Protein AF-A0A8T5QJB6-F1 (afdb_monomer)

Solvent-accessible surface area (backbone atoms only — not comparable to full-atom values): 21477 Å² total; per-residue (Å²): 130,83,80,64,52,28,39,31,37,40,33,48,32,60,50,79,95,38,83,90,30,42,60,89,54,31,62,79,73,68,23,51,27,57,56,64,69,49,72,54,31,29,52,57,48,71,48,65,88,68,46,45,78,45,68,40,46,39,51,74,45,80,87,51,72,67,59,53,74,63,23,68,28,36,41,33,39,41,50,69,81,19,48,71,39,42,37,51,51,36,44,53,30,55,76,68,73,29,48,32,35,40,18,39,65,27,44,46,75,41,55,94,72,59,62,70,72,64,62,24,35,44,26,58,60,58,54,68,57,36,46,60,48,46,51,57,26,50,74,70,75,64,51,48,47,30,33,29,46,40,58,41,87,50,101,53,99,56,75,40,59,44,59,69,61,48,50,48,49,48,65,74,72,50,90,54,71,84,40,52,45,76,31,71,65,83,60,60,47,68,69,56,56,67,54,43,63,87,66,52,68,69,72,39,33,65,22,48,59,48,75,55,48,46,25,28,68,61,71,34,58,66,48,35,54,28,67,71,49,24,55,62,50,39,55,40,52,46,67,59,55,48,51,46,54,48,52,44,46,75,73,70,55,69,44,43,34,34,37,71,17,89,29,60,56,57,42,53,81,62,43,49,62,32,29,55,49,40,21,53,51,29,61,76,64,67,58,55,49,40,28,32,34,27,32,58,74,69,53,53,80,35,68,67,56,44,51,36,38,35,60,36,34,32,46,37,35,39,26,78,62,37,52,86,46,58,66,44,25,53,78,37,46,37,54,76,59,58,75,51,60,63,58,60,33,50,45,50,42,41,74,53,61,25,45,53,31,35,34,33,53,43,80,54,96,66,58,55,98,57,48,69,58,48,45,50,53,47,33,64,75,45,67,40,87,45,74,48,78,41,72,66,58,92,45,90,72,60

Secondary structure (DSSP, 8-state):
-PPPPEEEEEEPPPPTTSGGG-HHHHGGGT-SBSS--HHHHHHHHTS-TTSEEEEEETTTS---HHHHHH-SEEEEE--GGGHHHHHHHHHHHHHTT--EEEESHHHHHHGGG--S--SEEEES-STTTHHHHHHHHHHHT---SEEEE--B--SSS--B--HHHHHHHHHHH-S-GGGEEEE-SPPPGGGSPPP-GGGS-GGGBSEEEE--EE--S---TT--HHHHH-SS-EE--HHHHHHHHHHHHHTT--EEEEE--TTGGGGHHHHHHHHHHHHHHHHHHTS-EEEEEE--GGGGG-HHHHHHHHHTTEEEEEEEEE-S-HHHHHHTT-HHHHTS-HHHHHHHHHHTT-EEEEEEEE--TT--TTHHHHHHHHHHHHT-S-EEEEE----TT-

Mean predicted aligned error: 5.06 Å

Foldseek 3Di:
DPQAAEEEEEEFAQDPPDPQQCCVPQVVVVAQGAEDPQLSLLVVVVDDPSHHYAYDYVSQDDDDLVSLLRHLAYEYEYDPSRQVRVLVVLVSNVVNVRAYEYEYDCCQQVVVPRDHDHQAYQHADCFPCQVVVQVVCVVVVNHARYRYEFFADDPDPDGDGPVVSVVVCCVRVHDPPVRYHYDSDQDQPQRRAQGPCVNDPQSNHQAYEDEFWAAALFDFQLDQRCVRGNNDIHGDDLVRVLVSVVVCVVVVDFEEYEHEYQACCRPVVRVLNSLVSLLVSCVVVVNRYAYEYEHELCCLVDPSSLLSCVSSRHQEYEYALAFQDLVLCVVRRVVSNNPDNSLVSLLSSVVSNYAYEYEYEPDGPPQDPCRVVRVVVSCVSSVRPHYHYYYRDRGRND

Structure (mmCIF, N/CA/C/O backbone):
data_AF-A0A8T5QJB6-F1
#
_entry.id   AF-A0A8T5QJB6-F1
#
loop_
_atom_site.group_PDB
_atom_site.id
_atom_site.type_symbol
_atom_site.label_atom_id
_atom_site.label_alt_id
_atom_site.label_comp_id
_atom_site.label_asym_id
_atom_site.label_entity_id
_atom_site.label_seq_id
_atom_site.pdbx_PDB_ins_code
_atom_site.Cartn_x
_atom_site.Cartn_y
_atom_site.Cartn_z
_atom_site.occupancy
_atom_site.B_iso_or_equiv
_atom_site.auth_seq_id
_atom_site.auth_comp_id
_atom_site.auth_asym_id
_atom_site.auth_atom_id
_atom_site.pdbx_PDB_model_num
ATOM 1 N N . MET A 1 1 ? -14.566 -6.187 36.413 1.00 54.50 1 MET A N 1
ATOM 2 C CA . MET A 1 1 ? -13.804 -6.116 35.152 1.00 54.50 1 MET A CA 1
ATOM 3 C C . MET A 1 1 ? -14.680 -5.387 34.166 1.00 54.50 1 MET A C 1
ATOM 5 O O . MET A 1 1 ? -15.819 -5.808 33.993 1.00 54.50 1 MET A O 1
ATOM 9 N N . GLU A 1 2 ? -14.201 -4.275 33.617 1.00 70.81 2 GLU A N 1
ATOM 10 C CA . GLU A 1 2 ? -14.872 -3.634 32.485 1.00 70.81 2 GLU A CA 1
ATOM 11 C C . GLU A 1 2 ? -14.939 -4.623 31.316 1.00 70.81 2 GLU A C 1
ATOM 13 O O . GLU A 1 2 ? -14.059 -5.471 31.142 1.00 70.81 2 GLU A O 1
ATOM 18 N N . ARG A 1 3 ? -16.051 -4.589 30.579 1.00 83.94 3 ARG A N 1
ATOM 19 C CA . ARG A 1 3 ? -16.248 -5.431 29.400 1.00 83.94 3 ARG A CA 1
ATOM 20 C C . ARG A 1 3 ? -15.234 -4.994 28.338 1.00 83.94 3 ARG A C 1
ATOM 22 O O . ARG A 1 3 ? -15.197 -3.820 27.993 1.00 83.94 3 ARG A O 1
ATOM 29 N N . LYS A 1 4 ? -14.470 -5.948 27.800 1.00 89.81 4 LYS A N 1
ATOM 30 C CA . LYS A 1 4 ? -13.595 -5.736 26.638 1.00 89.81 4 LYS A CA 1
ATOM 31 C C . LYS A 1 4 ? -14.387 -5.154 25.463 1.00 89.81 4 LYS A C 1
ATOM 33 O O . LYS A 1 4 ? -15.468 -5.671 25.165 1.00 89.81 4 LYS A O 1
ATOM 38 N N . LYS A 1 5 ? -13.845 -4.139 24.785 1.00 94.56 5 LYS A N 1
ATOM 39 C CA . LYS A 1 5 ? -14.459 -3.593 23.567 1.00 94.56 5 LYS A CA 1
ATOM 40 C C . LYS A 1 5 ? -14.302 -4.553 22.398 1.00 94.56 5 LYS A C 1
ATOM 42 O O . LYS A 1 5 ? -13.238 -5.134 22.198 1.00 94.56 5 LYS A O 1
ATOM 47 N N . ASN A 1 6 ? -15.365 -4.702 21.626 1.00 97.88 6 ASN A N 1
ATOM 48 C CA . ASN A 1 6 ? -15.403 -5.480 20.401 1.00 97.88 6 ASN A CA 1
ATOM 49 C C . ASN A 1 6 ? -15.178 -4.543 19.211 1.00 97.88 6 ASN A C 1
ATOM 51 O O . ASN A 1 6 ? -16.031 -3.706 18.920 1.00 97.88 6 ASN A O 1
ATOM 55 N N . ILE A 1 7 ? -14.055 -4.683 18.511 1.00 98.38 7 ILE A N 1
ATOM 56 C CA . ILE A 1 7 ? -13.763 -3.903 17.305 1.00 98.38 7 ILE A CA 1
ATOM 57 C C . ILE A 1 7 ? -13.871 -4.809 16.085 1.00 98.38 7 ILE A C 1
ATOM 59 O O . ILE A 1 7 ? -13.159 -5.811 15.962 1.00 98.38 7 ILE A O 1
ATOM 63 N N . LEU A 1 8 ? -14.760 -4.433 15.168 1.00 98.81 8 LEU A N 1
ATOM 64 C CA . LEU A 1 8 ? -14.893 -5.087 13.875 1.00 98.81 8 LEU A CA 1
ATOM 65 C C . LEU A 1 8 ? -14.078 -4.324 12.831 1.00 98.81 8 LEU A C 1
ATOM 67 O O . LEU A 1 8 ? -14.398 -3.195 12.474 1.00 98.81 8 LEU A O 1
ATOM 71 N N . LEU A 1 9 ? -13.033 -4.958 12.322 1.00 98.81 9 LEU A N 1
ATOM 72 C CA . LEU A 1 9 ? -12.215 -4.464 11.224 1.00 98.81 9 LEU A CA 1
ATOM 73 C C . LEU A 1 9 ? -12.872 -4.903 9.915 1.00 98.81 9 LEU A C 1
ATOM 75 O O . LEU A 1 9 ? -12.976 -6.100 9.658 1.00 98.81 9 LEU A O 1
ATOM 79 N N . VAL A 1 10 ? -13.317 -3.965 9.084 1.00 98.81 10 VAL A N 1
ATOM 80 C CA . VAL A 1 10 ? -13.943 -4.270 7.790 1.00 98.81 10 VAL A CA 1
ATOM 81 C C . VAL A 1 10 ? -13.075 -3.728 6.667 1.00 98.81 10 VAL A C 1
ATOM 83 O O . VAL A 1 10 ? -12.792 -2.534 6.614 1.00 98.81 10 VAL A O 1
ATOM 86 N N . TYR A 1 11 ? -12.672 -4.595 5.743 1.00 98.56 11 TYR A N 1
ATOM 87 C CA . TYR A 1 11 ? -12.057 -4.175 4.489 1.00 98.56 11 TYR A CA 1
ATOM 88 C C . TYR A 1 11 ? -13.086 -4.328 3.363 1.00 98.56 11 TYR A C 1
ATOM 90 O O . TYR A 1 11 ? -13.501 -5.457 3.091 1.00 98.56 11 TYR A O 1
ATOM 98 N N . PRO A 1 12 ? -13.561 -3.231 2.741 1.00 98.12 12 PRO A N 1
ATOM 99 C CA . PRO A 1 12 ? -14.607 -3.290 1.725 1.00 98.12 12 PRO A CA 1
ATOM 100 C C . PRO A 1 12 ? -14.217 -4.132 0.504 1.00 98.12 12 PRO A C 1
ATOM 102 O O . PRO A 1 12 ? -13.047 -4.396 0.237 1.00 98.12 12 PRO A O 1
ATOM 105 N N . LYS A 1 13 ? -15.205 -4.564 -0.276 1.00 96.25 13 LYS A N 1
ATOM 106 C CA . LYS A 1 13 ? -14.966 -5.413 -1.443 1.00 96.25 13 LYS A CA 1
ATOM 107 C C . LYS A 1 13 ? -14.400 -4.580 -2.594 1.00 96.25 13 LYS A C 1
ATOM 109 O O . LYS A 1 13 ? -14.924 -3.508 -2.902 1.00 96.25 13 LYS A O 1
ATOM 114 N N . ILE A 1 14 ? -13.359 -5.082 -3.249 1.00 94.06 14 ILE A N 1
ATOM 115 C CA . ILE A 1 14 ? -12.900 -4.576 -4.542 1.00 94.06 14 ILE A CA 1
ATOM 116 C C . ILE A 1 14 ? -13.949 -4.987 -5.590 1.00 94.06 14 ILE A C 1
ATOM 118 O O . ILE A 1 14 ? -14.308 -6.167 -5.652 1.00 94.06 14 ILE A O 1
ATOM 122 N N . PRO A 1 15 ? -14.493 -4.051 -6.390 1.00 88.81 15 PRO A N 1
ATOM 123 C CA . PRO A 1 15 ? -15.489 -4.381 -7.402 1.00 88.81 15 PRO A CA 1
ATOM 124 C C . PRO A 1 15 ? -15.002 -5.483 -8.348 1.00 88.81 15 PRO A C 1
ATOM 126 O O . PRO A 1 15 ? -13.844 -5.484 -8.774 1.00 88.81 15 PRO A O 1
ATOM 129 N N . GLN A 1 16 ? -15.914 -6.402 -8.670 1.00 80.12 16 GLN A N 1
ATOM 130 C CA . GLN A 1 16 ? -15.683 -7.467 -9.647 1.00 80.12 16 GLN A CA 1
ATOM 131 C C . GLN A 1 16 ? -15.401 -6.883 -11.030 1.00 80.12 16 GLN A C 1
ATOM 133 O O . GLN A 1 16 ? -15.768 -5.740 -11.309 1.00 80.12 16 GLN A O 1
ATOM 138 N N . ASP A 1 17 ? -14.730 -7.663 -11.875 1.00 75.56 17 ASP A N 1
ATOM 139 C CA . ASP A 1 17 ? -14.320 -7.267 -13.228 1.00 75.56 17 ASP A CA 1
ATOM 140 C C . ASP A 1 17 ? -13.373 -6.054 -13.293 1.00 75.56 17 ASP A C 1
ATOM 142 O O . ASP A 1 17 ? -13.114 -5.505 -14.367 1.00 75.56 17 ASP A O 1
ATOM 146 N N . THR A 1 18 ? -12.810 -5.637 -12.158 1.00 77.25 18 THR A N 1
ATOM 147 C CA . THR A 1 18 ? -11.696 -4.689 -12.147 1.00 77.25 18 THR A CA 1
ATOM 148 C C . THR A 1 18 ? -10.382 -5.449 -12.188 1.00 77.25 18 THR A C 1
ATOM 150 O O . THR A 1 18 ? -10.253 -6.513 -11.579 1.00 77.25 18 THR A O 1
ATOM 153 N N . TYR A 1 19 ? -9.378 -4.863 -12.844 1.00 72.00 19 TYR A N 1
ATOM 154 C CA . TYR A 1 19 ? -8.004 -5.375 -12.835 1.00 72.00 19 TYR A CA 1
ATOM 155 C C . TYR A 1 19 ? -7.527 -5.712 -11.412 1.00 72.00 19 TYR A C 1
ATOM 157 O O . TYR A 1 19 ? -6.970 -6.776 -11.173 1.00 72.00 19 TYR A O 1
ATOM 165 N N . TRP A 1 20 ? -7.842 -4.840 -10.451 1.00 73.19 20 TRP A N 1
ATOM 166 C CA . TRP A 1 20 ? -7.435 -4.958 -9.051 1.00 73.19 20 TRP A CA 1
ATOM 167 C C . TRP A 1 20 ? -8.045 -6.146 -8.310 1.00 73.19 20 TRP A C 1
ATOM 169 O O . TRP A 1 20 ? -7.470 -6.604 -7.327 1.00 73.19 20 TRP A O 1
ATOM 179 N N . SER A 1 21 ? -9.207 -6.633 -8.749 1.00 77.88 21 SER A N 1
ATOM 180 C CA . SER A 1 21 ? -9.866 -7.757 -8.083 1.00 77.88 21 SER A CA 1
ATOM 181 C C . SER A 1 21 ? -9.210 -9.097 -8.405 1.00 77.88 21 SER A C 1
ATOM 183 O O . SER A 1 21 ? -9.292 -10.009 -7.589 1.00 77.88 21 SER A O 1
ATOM 185 N N . PHE A 1 22 ? -8.583 -9.227 -9.585 1.00 80.81 22 PHE A N 1
ATOM 186 C CA . PHE A 1 22 ? -8.096 -10.498 -10.142 1.00 80.81 22 PHE A CA 1
ATOM 187 C C . PHE A 1 22 ? -9.124 -11.648 -10.074 1.00 80.81 22 PHE A C 1
ATOM 189 O O . PHE A 1 22 ? -8.762 -12.817 -10.202 1.00 80.81 22 PHE A O 1
ATOM 196 N N . ASP A 1 23 ? -10.412 -11.343 -9.907 1.00 76.06 23 ASP A N 1
ATOM 197 C CA . ASP A 1 23 ? -11.464 -12.298 -9.550 1.00 76.06 23 ASP A CA 1
ATOM 198 C C . ASP A 1 23 ? -11.593 -13.447 -10.559 1.00 76.06 23 ASP A C 1
ATOM 200 O O . ASP A 1 23 ? -11.745 -14.609 -10.185 1.00 76.06 23 ASP A O 1
ATOM 204 N N . ARG A 1 24 ? -11.427 -13.145 -11.849 1.00 81.50 24 ARG A N 1
ATOM 205 C CA . ARG A 1 24 ? -11.446 -14.140 -12.930 1.00 81.50 24 ARG A CA 1
ATOM 206 C C . ARG A 1 24 ? -10.258 -15.102 -12.917 1.00 81.50 24 ARG A C 1
ATOM 208 O O . ARG A 1 24 ? -10.371 -16.176 -13.498 1.00 81.50 24 ARG A O 1
ATOM 215 N N . ILE A 1 25 ? -9.133 -14.721 -12.311 1.00 84.31 25 ILE A N 1
ATOM 216 C CA . ILE A 1 25 ? -7.884 -15.500 -12.319 1.00 84.31 25 ILE A CA 1
ATOM 217 C C . ILE A 1 25 ? -7.679 -16.224 -10.989 1.00 84.31 25 ILE A C 1
ATOM 219 O O . ILE A 1 25 ? -7.224 -17.365 -10.984 1.00 84.31 25 ILE A O 1
ATOM 223 N N . LEU A 1 26 ? -8.045 -15.603 -9.866 1.00 87.75 26 LEU A N 1
ATOM 224 C CA . LEU A 1 26 ? -7.806 -16.156 -8.531 1.00 87.75 26 LEU A CA 1
ATOM 225 C C . LEU A 1 26 ? -8.482 -17.520 -8.327 1.00 87.75 26 LEU A C 1
ATOM 227 O O . LEU A 1 26 ? -7.896 -18.405 -7.707 1.00 87.75 26 LEU A O 1
ATOM 231 N N . HIS A 1 27 ? -9.644 -17.749 -8.947 1.00 83.25 27 HIS A N 1
ATOM 232 C CA . HIS A 1 27 ? -10.303 -19.057 -8.936 1.00 83.25 27 HIS A CA 1
ATOM 233 C C . HIS A 1 27 ? -9.485 -20.177 -9.605 1.00 83.25 27 HIS A C 1
ATOM 235 O O . HIS A 1 27 ? -9.655 -21.337 -9.242 1.00 83.25 27 HIS A O 1
ATOM 241 N N . PHE A 1 28 ? -8.586 -19.868 -10.551 1.00 87.06 28 PHE A N 1
ATOM 242 C CA . PHE A 1 28 ? -7.710 -20.875 -11.169 1.00 87.06 28 PHE A CA 1
ATOM 243 C C . PHE A 1 28 ? -6.593 -21.349 -10.239 1.00 87.06 28 PHE A C 1
ATOM 245 O O . PHE A 1 28 ? -6.082 -22.451 -10.421 1.00 87.06 28 PHE A O 1
ATOM 252 N N . VAL A 1 29 ? -6.219 -20.524 -9.261 1.00 89.88 29 VAL A N 1
ATOM 253 C CA . VAL A 1 29 ? -5.163 -20.814 -8.279 1.00 89.88 29 VAL A CA 1
ATOM 254 C C . VAL A 1 29 ? -5.728 -21.092 -6.881 1.00 89.88 29 VAL A C 1
ATOM 256 O O . VAL A 1 29 ? -4.979 -21.095 -5.911 1.00 89.88 29 VAL A O 1
ATOM 259 N N . ASP A 1 30 ? -7.040 -21.336 -6.788 1.00 91.19 30 ASP A N 1
ATOM 260 C CA . ASP A 1 30 ? -7.778 -21.604 -5.545 1.00 91.19 30 ASP A CA 1
ATOM 261 C C . ASP A 1 30 ? -7.620 -20.505 -4.477 1.00 91.19 30 ASP A C 1
ATOM 263 O O . ASP A 1 30 ? -7.527 -20.762 -3.279 1.00 91.19 30 ASP A O 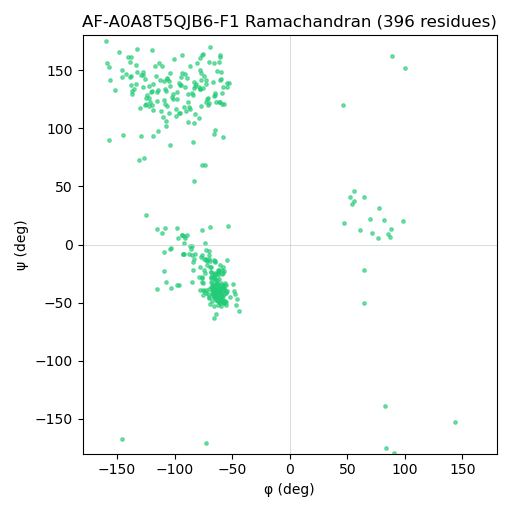1
ATOM 267 N N . LYS A 1 31 ? -7.570 -19.243 -4.922 1.00 94.62 31 LYS A N 1
ATOM 268 C CA . LYS A 1 31 ? -7.479 -18.059 -4.058 1.00 94.62 31 LYS A CA 1
ATOM 269 C C . LYS A 1 31 ? -8.744 -17.211 -4.154 1.00 94.62 31 LYS A C 1
ATOM 271 O O . LYS A 1 31 ? -9.484 -17.263 -5.136 1.00 94.62 31 LYS A O 1
ATOM 276 N N . ARG A 1 32 ? -8.999 -16.417 -3.111 1.00 94.12 32 ARG A N 1
ATOM 277 C CA . ARG A 1 32 ? -10.146 -15.495 -3.016 1.00 94.12 32 ARG A CA 1
ATOM 278 C C . ARG A 1 32 ? -9.739 -14.031 -3.149 1.00 94.12 32 ARG A C 1
ATOM 280 O O . ARG A 1 32 ? -10.499 -13.254 -3.713 1.00 94.12 32 ARG A O 1
ATOM 287 N N . SER A 1 33 ? -8.544 -13.670 -2.684 1.00 94.81 33 SER A N 1
ATOM 288 C CA . SER A 1 33 ? -7.976 -12.327 -2.845 1.00 94.81 33 SER A CA 1
ATOM 289 C C . SER A 1 33 ? -6.519 -12.399 -3.309 1.00 94.81 33 SER A C 1
ATOM 291 O O . SER A 1 33 ? -5.826 -13.385 -3.063 1.00 94.81 33 SER A O 1
ATOM 293 N N . SER A 1 34 ? -6.045 -11.351 -3.984 1.00 93.12 34 SER A N 1
ATOM 294 C CA . SER A 1 34 ? -4.639 -11.242 -4.391 1.00 93.12 34 SER A CA 1
ATOM 295 C C . SER A 1 34 ? -3.737 -11.037 -3.171 1.00 93.12 34 SER A C 1
ATOM 297 O O . SER A 1 34 ? -2.806 -11.807 -2.954 1.00 93.12 34 SER A O 1
ATOM 299 N N . THR A 1 35 ? -4.071 -10.061 -2.324 1.00 95.56 35 THR A N 1
ATOM 300 C CA . THR A 1 35 ? -3.308 -9.697 -1.122 1.00 95.56 35 THR A CA 1
ATOM 301 C C . THR A 1 35 ? -4.231 -9.401 0.066 1.00 95.56 35 THR A C 1
ATOM 303 O O . THR A 1 35 ? -5.417 -9.103 -0.133 1.00 95.56 35 THR A O 1
ATOM 306 N N . PRO A 1 36 ? -3.732 -9.512 1.314 1.00 97.25 36 PRO A N 1
ATOM 307 C CA . PRO A 1 36 ? -4.493 -9.156 2.509 1.00 97.25 36 PRO A CA 1
ATOM 308 C C . PRO A 1 36 ? -4.585 -7.636 2.711 1.00 97.25 36 PRO A C 1
ATOM 310 O O . PRO A 1 36 ? -3.769 -6.883 2.168 1.00 97.25 36 PRO A O 1
ATOM 313 N N . PRO A 1 37 ? -5.527 -7.152 3.545 1.00 97.56 37 PRO A N 1
ATOM 314 C CA . PRO A 1 37 ? -5.694 -5.731 3.838 1.00 97.56 37 PRO A CA 1
ATOM 315 C C . PRO A 1 37 ? -4.613 -5.220 4.801 1.00 97.56 37 PRO A C 1
ATOM 317 O O . PRO A 1 37 ? -4.907 -4.866 5.945 1.00 97.56 37 PRO A O 1
ATOM 320 N N . LEU A 1 38 ? -3.360 -5.174 4.333 1.00 97.94 38 LEU A N 1
ATOM 321 C CA . LEU A 1 38 ? -2.158 -4.923 5.137 1.00 97.94 38 LEU A CA 1
ATOM 322 C C . LEU A 1 38 ? -2.319 -3.739 6.096 1.00 97.94 38 LEU A C 1
ATOM 324 O O . LEU A 1 38 ? -2.130 -3.888 7.296 1.00 97.94 38 LEU A O 1
ATOM 328 N N . GLY A 1 39 ? -2.738 -2.573 5.597 1.00 96.88 39 GLY A N 1
ATOM 329 C CA . GLY A 1 39 ? -2.902 -1.390 6.447 1.00 96.88 39 GLY A CA 1
ATOM 330 C C . GLY A 1 39 ? -3.883 -1.602 7.609 1.00 96.88 39 GLY A C 1
ATOM 331 O O . GLY A 1 39 ? -3.649 -1.101 8.705 1.00 96.88 39 GLY A O 1
ATOM 332 N N . LEU A 1 40 ? -4.953 -2.375 7.401 1.00 97.75 40 LEU A N 1
ATOM 333 C CA . LEU A 1 40 ? -5.970 -2.628 8.422 1.00 97.75 40 LEU A CA 1
ATOM 334 C C . LEU A 1 40 ? -5.482 -3.625 9.485 1.00 97.75 40 LEU A C 1
ATOM 336 O O . LEU A 1 40 ? -5.722 -3.407 10.670 1.00 97.75 40 LEU A O 1
ATOM 340 N N . ILE A 1 41 ? -4.750 -4.672 9.090 1.00 98.38 41 ILE A N 1
ATOM 341 C CA . ILE A 1 41 ? -4.133 -5.618 10.039 1.00 98.38 41 ILE A CA 1
ATOM 342 C C . ILE A 1 41 ? -2.898 -5.038 10.748 1.00 98.38 41 ILE A C 1
ATOM 344 O O . ILE A 1 41 ? -2.572 -5.472 11.853 1.00 98.38 41 ILE A O 1
ATOM 348 N N . THR A 1 42 ? -2.249 -4.017 10.177 1.00 98.25 42 THR A N 1
ATOM 349 C CA . THR A 1 42 ? -1.252 -3.196 10.884 1.00 98.25 42 THR A CA 1
ATOM 350 C C . THR A 1 42 ? -1.923 -2.319 11.939 1.00 98.25 42 THR A C 1
ATOM 352 O O . THR A 1 42 ? -1.473 -2.297 13.079 1.00 98.25 42 THR A O 1
ATOM 355 N N . VAL A 1 43 ? -3.040 -1.656 11.608 1.00 98.00 43 VAL A N 1
ATOM 356 C CA . VAL A 1 43 ? -3.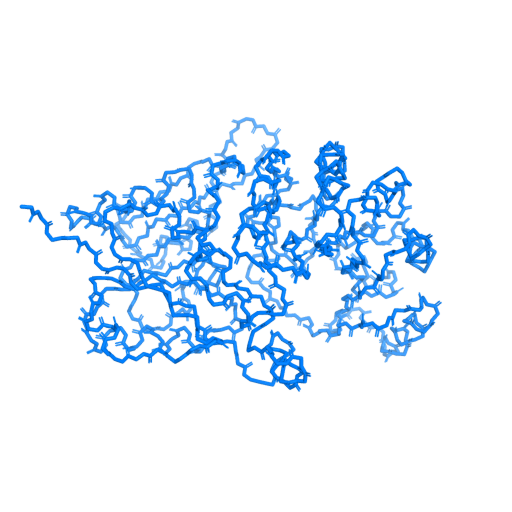843 -0.904 12.593 1.00 98.00 43 VAL A CA 1
ATOM 357 C C . VAL A 1 43 ? -4.340 -1.823 13.709 1.00 98.00 43 VAL A C 1
ATOM 359 O O . VAL A 1 43 ? -4.276 -1.443 14.873 1.00 98.00 43 VAL A O 1
ATOM 362 N N . ALA A 1 44 ? -4.764 -3.048 13.387 1.00 98.31 44 ALA A N 1
ATOM 363 C CA . ALA A 1 44 ? -5.178 -4.043 14.377 1.00 98.31 44 ALA A CA 1
ATOM 364 C C . ALA A 1 44 ? -4.083 -4.350 15.414 1.00 98.31 44 ALA A C 1
ATOM 366 O O . ALA A 1 44 ? -4.388 -4.523 16.590 1.00 98.31 44 ALA A O 1
ATOM 367 N N . ALA A 1 45 ? -2.814 -4.380 14.996 1.00 97.94 45 ALA A N 1
ATOM 368 C CA . ALA A 1 45 ? -1.669 -4.586 15.886 1.00 97.94 45 ALA A CA 1
ATOM 369 C C . ALA A 1 45 ? -1.369 -3.380 16.798 1.00 97.94 45 ALA A C 1
ATOM 371 O O . ALA A 1 45 ? -0.613 -3.510 17.755 1.00 97.94 45 ALA A O 1
ATOM 372 N N . MET A 1 46 ? -1.940 -2.210 16.504 1.00 97.31 46 MET A N 1
ATOM 373 C CA . MET A 1 46 ? -1.817 -0.999 17.322 1.00 97.31 46 MET A CA 1
ATOM 374 C C . MET A 1 46 ? -2.960 -0.849 18.337 1.00 97.31 46 MET A C 1
ATOM 376 O O . MET A 1 46 ? -2.929 0.072 19.154 1.00 97.31 46 MET A O 1
ATOM 380 N N . LEU A 1 47 ? -3.991 -1.699 18.262 1.00 97.25 47 LEU A N 1
ATOM 381 C CA . LEU A 1 47 ? -5.112 -1.675 19.199 1.00 97.25 47 LEU A CA 1
ATOM 382 C C . LEU A 1 47 ? -4.718 -2.338 20.533 1.00 97.25 47 LEU A C 1
ATOM 384 O O . LEU A 1 47 ? -3.890 -3.251 20.533 1.00 97.25 47 LEU A O 1
ATOM 388 N N . PRO A 1 48 ? -5.315 -1.919 21.666 1.00 95.50 48 PRO A N 1
ATOM 389 C CA . PRO A 1 48 ? -5.075 -2.533 22.966 1.00 95.50 48 PRO A CA 1
ATOM 390 C C . PRO A 1 48 ? -5.288 -4.052 22.955 1.00 95.50 48 PRO A C 1
ATOM 392 O O . PRO A 1 48 ? -6.254 -4.553 22.378 1.00 95.50 48 PRO A O 1
ATOM 395 N N . GLU A 1 49 ? -4.413 -4.797 23.638 1.00 92.56 49 GLU A N 1
ATOM 396 C CA . GLU A 1 49 ? -4.491 -6.267 23.725 1.00 92.56 49 GLU A CA 1
ATOM 397 C C . GLU A 1 49 ? -5.775 -6.770 24.406 1.00 92.56 49 GLU A C 1
ATOM 399 O O . GLU A 1 49 ? -6.189 -7.922 24.246 1.00 92.56 49 GLU A O 1
ATOM 404 N N . ASP A 1 50 ? -6.417 -5.919 25.204 1.00 92.00 50 ASP A N 1
ATOM 405 C CA . ASP A 1 50 ? -7.670 -6.229 25.870 1.00 92.00 50 ASP A CA 1
ATOM 406 C C . ASP A 1 50 ? -8.903 -5.983 24.991 1.00 92.00 50 ASP A C 1
ATOM 408 O O . ASP A 1 50 ? -10.001 -6.324 25.419 1.00 92.00 50 ASP A O 1
ATOM 412 N N . TYR A 1 51 ? -8.760 -5.512 23.753 1.00 96.25 51 TYR A N 1
ATOM 413 C CA . TYR A 1 51 ? -9.858 -5.500 22.789 1.00 96.25 51 TYR A CA 1
ATOM 414 C C . TYR A 1 51 ? -10.094 -6.892 22.189 1.00 96.25 51 TYR A C 1
ATOM 416 O O . TYR A 1 51 ? -9.172 -7.677 21.967 1.00 96.25 51 TYR A O 1
ATOM 424 N N . ASN A 1 52 ? -11.352 -7.198 21.875 1.00 97.75 52 ASN A N 1
ATOM 425 C CA . ASN A 1 52 ? -11.702 -8.341 21.040 1.00 97.75 52 ASN A CA 1
ATOM 426 C C . ASN A 1 52 ? -11.762 -7.871 19.587 1.00 97.75 52 ASN A C 1
ATOM 428 O O . ASN A 1 52 ? -12.577 -7.014 19.247 1.00 97.75 52 ASN A O 1
ATOM 432 N N . LEU A 1 53 ? -10.914 -8.435 18.732 1.00 98.38 53 LEU A N 1
ATOM 433 C CA . LEU A 1 53 ? -10.827 -8.047 17.327 1.00 98.38 53 LEU A CA 1
ATOM 434 C C . LEU A 1 53 ? -11.448 -9.112 16.431 1.00 98.38 53 LEU A C 1
ATOM 436 O O . LEU A 1 53 ? -11.285 -10.310 16.664 1.00 98.38 53 LEU A O 1
ATOM 440 N N . ARG A 1 54 ? -12.118 -8.663 15.373 1.00 98.38 54 ARG A N 1
ATOM 441 C CA . ARG A 1 54 ? -12.572 -9.522 14.281 1.00 98.38 54 ARG A CA 1
ATOM 442 C C . ARG A 1 54 ? -12.293 -8.836 12.956 1.00 98.38 54 ARG A C 1
ATOM 444 O O . ARG A 1 54 ? -12.626 -7.666 12.809 1.00 98.38 54 ARG A O 1
ATOM 451 N N . LEU A 1 55 ? -11.711 -9.560 12.007 1.00 98.69 55 LEU A N 1
ATOM 452 C CA . LEU A 1 55 ? -11.501 -9.078 10.648 1.00 98.69 55 LEU A CA 1
ATOM 453 C C . LEU A 1 55 ? -12.561 -9.658 9.712 1.00 98.69 55 LEU A C 1
ATOM 455 O O . LEU A 1 55 ? -12.760 -10.869 9.654 1.00 98.69 55 LEU A O 1
ATOM 459 N N . VAL A 1 56 ? -13.196 -8.781 8.945 1.00 98.69 56 VAL A N 1
ATOM 460 C CA . VAL A 1 56 ? -14.002 -9.122 7.777 1.00 98.69 56 VAL A CA 1
ATOM 461 C C . VAL A 1 56 ? -13.365 -8.455 6.570 1.00 98.69 56 VAL A C 1
ATOM 463 O O . VAL A 1 56 ? -13.631 -7.297 6.247 1.00 98.69 56 VAL A O 1
ATOM 466 N N . ASP A 1 57 ? -12.507 -9.206 5.892 1.00 98.44 57 ASP A N 1
ATOM 467 C CA . ASP A 1 57 ? -12.087 -8.864 4.542 1.00 98.44 57 ASP A CA 1
ATOM 468 C C . ASP A 1 57 ? -13.189 -9.277 3.561 1.00 98.44 57 ASP A C 1
ATOM 470 O O . ASP A 1 57 ? -13.413 -10.467 3.332 1.00 98.44 57 ASP A O 1
ATOM 474 N N . MET A 1 58 ? -13.892 -8.298 2.987 1.00 98.00 58 MET A N 1
ATOM 475 C CA . MET A 1 58 ? -15.014 -8.549 2.080 1.00 98.00 58 MET A CA 1
ATOM 476 C C . MET A 1 58 ? -14.594 -9.122 0.715 1.00 98.00 58 MET A C 1
ATOM 478 O O . MET A 1 58 ? -15.455 -9.463 -0.100 1.00 98.00 58 MET A O 1
ATOM 482 N N . ASN A 1 59 ? -13.286 -9.228 0.457 1.00 95.94 59 ASN A N 1
ATOM 483 C CA . ASN A 1 59 ? -12.729 -9.946 -0.692 1.00 95.94 59 ASN A CA 1
ATOM 484 C C . ASN A 1 59 ? -12.599 -11.452 -0.416 1.00 95.94 59 ASN A C 1
ATOM 486 O O . ASN A 1 59 ? -12.460 -12.239 -1.345 1.00 95.94 59 ASN A O 1
ATOM 490 N N . VAL A 1 60 ? -12.693 -11.863 0.852 1.00 96.12 60 VAL A N 1
ATOM 491 C CA . VAL A 1 60 ? -12.561 -13.259 1.293 1.00 96.12 60 VAL A CA 1
ATOM 492 C C . VAL A 1 60 ? -13.863 -13.798 1.889 1.00 96.12 60 VAL A C 1
ATOM 494 O O . VAL A 1 60 ? -14.215 -14.956 1.653 1.00 96.12 60 VAL A O 1
ATOM 497 N N . ASN A 1 61 ? -14.588 -12.968 2.643 1.00 95.94 61 ASN A N 1
ATOM 498 C CA . ASN A 1 61 ? -15.793 -13.329 3.389 1.00 95.94 61 ASN A CA 1
ATOM 499 C C . ASN A 1 61 ? -16.925 -12.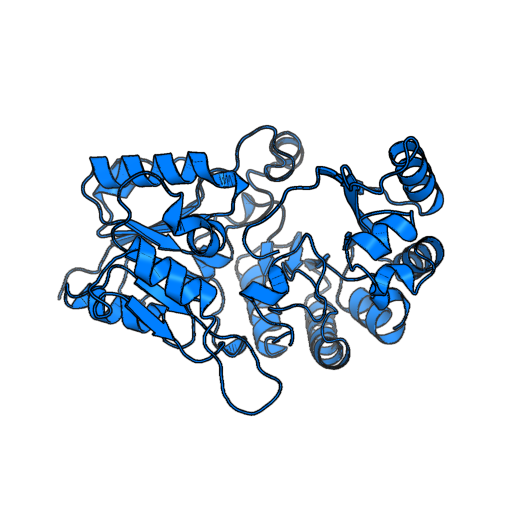315 3.164 1.00 95.94 61 ASN A C 1
ATOM 501 O O . ASN A 1 61 ? -16.724 -11.230 2.631 1.00 95.94 61 ASN A O 1
ATOM 505 N N . HIS A 1 62 ? -18.143 -12.642 3.593 1.00 97.00 62 HIS A N 1
ATOM 506 C CA . HIS A 1 62 ? -19.254 -11.689 3.599 1.00 97.00 62 HIS A CA 1
ATOM 507 C C . HIS A 1 62 ? -19.376 -11.012 4.964 1.00 97.00 62 HIS A C 1
ATOM 509 O O . HIS A 1 62 ? -19.327 -11.689 5.984 1.00 97.00 62 HIS A O 1
ATOM 515 N N . LEU A 1 63 ? -19.609 -9.696 4.973 1.00 98.25 63 LEU A N 1
ATOM 516 C CA . LEU A 1 63 ? -19.982 -8.969 6.187 1.00 98.25 63 LEU A CA 1
ATOM 517 C C . LEU A 1 63 ? -21.411 -9.335 6.591 1.00 98.25 63 LEU A C 1
ATOM 519 O O . LEU A 1 63 ? -22.350 -9.075 5.832 1.00 98.25 63 LEU A O 1
ATOM 523 N N . MET A 1 64 ? -21.587 -9.880 7.788 1.00 98.12 64 MET A N 1
ATOM 524 C CA . MET A 1 64 ? -22.873 -10.329 8.318 1.00 98.12 64 MET A CA 1
ATOM 525 C C . MET A 1 64 ? -23.425 -9.348 9.359 1.00 98.12 64 MET A C 1
ATOM 527 O O . MET A 1 64 ? -22.678 -8.747 10.125 1.00 98.12 64 MET A O 1
ATOM 531 N N . ASP A 1 65 ? -24.751 -9.214 9.442 1.00 96.56 65 ASP A N 1
ATOM 532 C CA . ASP A 1 65 ? -25.378 -8.240 10.355 1.00 96.56 65 ASP A CA 1
ATOM 533 C C . ASP A 1 65 ? -25.085 -8.528 11.831 1.00 96.56 65 ASP A C 1
ATOM 535 O O . ASP A 1 65 ? -24.996 -7.613 12.644 1.00 96.56 65 ASP A O 1
ATOM 539 N N . TRP A 1 66 ? -24.907 -9.794 12.207 1.00 97.56 66 TRP A N 1
ATOM 540 C CA . TRP A 1 66 ? -24.563 -10.144 13.584 1.00 97.56 66 TRP A CA 1
ATOM 541 C C . TRP A 1 66 ? -23.155 -9.676 13.975 1.00 97.56 66 TRP A C 1
ATOM 543 O O . TRP A 1 66 ? -22.925 -9.411 15.149 1.00 97.56 66 TRP A O 1
ATOM 553 N N . GLU A 1 67 ? -22.229 -9.546 13.018 1.00 98.50 67 GLU A N 1
ATOM 554 C CA . GLU A 1 67 ? -20.881 -9.026 13.274 1.00 98.50 67 GLU A CA 1
ATOM 555 C C . GLU A 1 67 ? -20.946 -7.529 13.576 1.00 98.50 67 GLU A C 1
ATOM 557 O O . GLU A 1 67 ? -20.267 -7.064 14.487 1.00 98.50 67 GLU A O 1
ATOM 562 N N . LEU A 1 68 ? -21.820 -6.799 12.872 1.00 98.44 68 LEU A N 1
ATOM 563 C CA . LEU A 1 68 ? -22.121 -5.399 13.177 1.00 98.44 68 LEU A CA 1
ATOM 564 C C . LEU A 1 68 ? -22.745 -5.278 14.571 1.00 98.44 68 LEU A C 1
ATOM 566 O O . LEU A 1 68 ? -22.209 -4.571 15.412 1.00 98.44 68 LEU A O 1
ATOM 570 N N . ASN A 1 69 ? -23.801 -6.042 14.868 1.00 97.56 69 ASN A N 1
ATOM 571 C CA . ASN A 1 69 ? -24.445 -6.020 16.191 1.00 97.56 69 ASN A CA 1
ATOM 572 C C . ASN A 1 69 ? -23.522 -6.463 17.346 1.00 97.56 69 ASN A C 1
ATOM 574 O O . ASN A 1 69 ? -23.783 -6.144 18.504 1.00 97.56 69 ASN A O 1
ATOM 578 N N . TRP A 1 70 ? -22.476 -7.240 17.056 1.00 97.88 70 TRP A N 1
ATOM 579 C CA . TRP A 1 70 ? -21.467 -7.652 18.032 1.00 97.88 70 TRP A CA 1
ATOM 580 C C . TRP A 1 70 ? -20.469 -6.532 18.360 1.00 97.88 70 TRP A C 1
ATOM 582 O O . TRP A 1 70 ? -19.910 -6.521 19.462 1.00 97.88 70 TRP A O 1
ATOM 592 N N . ALA A 1 71 ? -20.229 -5.624 17.415 1.00 98.31 71 ALA A N 1
ATOM 593 C CA . ALA A 1 71 ? -19.187 -4.616 17.494 1.00 98.31 71 ALA A CA 1
ATOM 594 C C . ALA A 1 71 ? -19.615 -3.401 18.324 1.00 98.31 71 ALA A C 1
ATOM 596 O O . ALA A 1 71 ? -20.721 -2.885 18.186 1.00 98.31 71 ALA A O 1
ATOM 597 N N . ASP A 1 72 ? -18.694 -2.905 19.147 1.00 97.38 72 ASP A N 1
ATOM 598 C CA . ASP A 1 72 ? -18.823 -1.607 19.809 1.00 97.38 72 ASP A CA 1
ATOM 599 C C . ASP A 1 72 ? -18.348 -0.466 18.880 1.00 97.38 72 ASP A C 1
ATOM 601 O O . ASP A 1 72 ? -18.764 0.677 19.050 1.00 97.38 72 ASP A O 1
ATOM 605 N N . ALA A 1 73 ? -17.506 -0.770 17.880 1.00 97.94 73 ALA A N 1
ATOM 606 C CA . ALA A 1 73 ? -17.181 0.114 16.758 1.00 97.94 73 ALA A CA 1
ATOM 607 C C . ALA A 1 73 ? -16.683 -0.677 15.531 1.00 97.94 73 ALA A C 1
ATOM 609 O O . ALA A 1 73 ? -16.074 -1.746 15.662 1.00 97.94 73 ALA A O 1
ATOM 610 N N . VAL A 1 74 ? -16.892 -0.120 14.337 1.00 98.69 74 VAL A N 1
ATOM 611 C CA . VAL A 1 74 ? -16.360 -0.623 13.062 1.00 98.69 74 VAL A CA 1
ATOM 612 C C . VAL A 1 74 ? -15.168 0.219 12.631 1.00 98.69 74 VAL A C 1
ATOM 614 O O . VAL A 1 74 ? -15.280 1.434 12.521 1.00 98.69 74 VAL A O 1
ATOM 617 N N . PHE A 1 75 ? -14.032 -0.409 12.347 1.00 98.75 75 PHE A N 1
ATOM 618 C CA . PHE A 1 75 ? -12.843 0.248 11.803 1.00 98.75 75 PHE A CA 1
ATOM 619 C C . PHE A 1 75 ? -12.674 -0.196 10.353 1.00 98.75 75 PHE A C 1
ATOM 621 O O . PHE A 1 75 ? -12.598 -1.391 10.075 1.00 98.75 75 PHE A O 1
ATOM 628 N N . THR A 1 76 ? -12.615 0.749 9.418 1.00 98.62 76 THR A N 1
ATOM 629 C CA . THR A 1 76 ? -12.547 0.443 7.984 1.00 98.62 76 THR A CA 1
ATOM 630 C C . THR A 1 76 ? -11.411 1.180 7.288 1.00 98.62 76 THR A C 1
ATOM 632 O O . THR A 1 76 ? -11.088 2.324 7.612 1.00 98.62 76 THR A O 1
ATOM 635 N N . SER A 1 77 ? -10.823 0.522 6.290 1.00 97.06 77 SER A N 1
ATOM 636 C CA . SER A 1 77 ? -9.818 1.086 5.384 1.00 97.06 77 SER A CA 1
ATOM 637 C C . SER A 1 77 ? -10.169 0.739 3.944 1.00 97.06 77 SER A C 1
ATOM 639 O O . SER A 1 77 ? -10.772 -0.301 3.706 1.00 97.06 77 SER A O 1
ATOM 641 N N . SER A 1 78 ? -9.841 1.600 2.981 1.00 96.31 78 SER A N 1
ATOM 642 C CA . SER A 1 78 ? -10.174 1.363 1.568 1.00 96.31 78 SER A CA 1
ATOM 643 C C . SER A 1 78 ? -9.292 2.150 0.597 1.00 96.31 78 SER A C 1
ATOM 645 O O . SER A 1 78 ? -8.737 3.199 0.934 1.00 96.31 78 SER A O 1
ATOM 647 N N . MET A 1 79 ? -9.204 1.635 -0.626 1.00 93.25 79 MET A N 1
ATOM 648 C CA . MET A 1 79 ? -8.675 2.282 -1.825 1.00 93.25 79 MET A CA 1
ATOM 649 C C . MET A 1 79 ? -9.805 2.956 -2.613 1.00 93.25 79 MET A C 1
ATOM 651 O O . MET A 1 79 ? -10.977 2.633 -2.433 1.00 93.25 79 MET A O 1
ATOM 655 N N . VAL A 1 80 ? -9.462 3.866 -3.534 1.00 91.38 80 VAL A N 1
ATOM 656 C CA . VAL A 1 80 ? -10.450 4.630 -4.331 1.00 91.38 80 VAL A CA 1
ATOM 657 C C . VAL A 1 80 ? -11.428 3.709 -5.067 1.00 91.38 80 VAL A C 1
ATOM 659 O O . VAL A 1 80 ? -12.628 3.974 -5.097 1.00 91.38 80 VAL A O 1
ATOM 662 N N . VAL A 1 81 ? -10.936 2.589 -5.607 1.00 91.81 81 VAL A N 1
ATOM 663 C CA . VAL A 1 81 ? -11.753 1.604 -6.336 1.00 91.81 81 VAL A CA 1
ATOM 664 C C . VAL A 1 81 ? -12.848 0.969 -5.464 1.00 91.81 81 VAL A C 1
ATOM 666 O O . VAL A 1 81 ? -13.862 0.515 -5.976 1.00 91.81 81 VAL A O 1
ATOM 669 N N . GLN A 1 82 ? -12.686 0.971 -4.139 1.00 95.88 82 GLN A N 1
ATOM 670 C CA . GLN A 1 82 ? -13.626 0.377 -3.186 1.00 95.88 82 GLN A CA 1
ATOM 671 C C . GLN A 1 82 ? -14.697 1.364 -2.696 1.00 95.88 82 GLN A C 1
ATOM 673 O O . GLN A 1 82 ? -15.477 1.005 -1.814 1.00 95.88 82 GLN A O 1
ATOM 678 N N . LYS A 1 83 ? -14.758 2.588 -3.244 1.00 95.38 83 LYS A N 1
ATOM 679 C CA . LYS A 1 83 ? -15.673 3.658 -2.813 1.00 95.38 83 LYS A CA 1
ATOM 680 C C . LYS A 1 83 ? -17.104 3.175 -2.564 1.00 95.38 83 LYS A C 1
ATOM 682 O O . LYS A 1 83 ? -17.617 3.340 -1.462 1.00 95.38 83 LYS A O 1
ATOM 687 N N . ASP A 1 84 ? -17.739 2.567 -3.563 1.00 96.06 84 ASP A N 1
ATOM 688 C CA . ASP A 1 84 ? -19.152 2.182 -3.457 1.00 96.06 84 ASP A CA 1
ATOM 689 C C . ASP A 1 84 ? -19.351 1.076 -2.407 1.00 96.06 84 ASP A C 1
ATOM 691 O O . ASP A 1 84 ? -20.333 1.069 -1.662 1.00 96.06 84 ASP A O 1
ATOM 695 N N . SER A 1 85 ? -18.378 0.163 -2.281 1.00 97.62 85 SER A N 1
ATOM 696 C CA . SER A 1 85 ? -18.410 -0.851 -1.228 1.00 97.62 85 SER A CA 1
ATOM 697 C C . SER A 1 85 ? -18.210 -0.243 0.161 1.00 97.62 85 SER A C 1
ATOM 699 O O . SER A 1 85 ? -18.830 -0.733 1.103 1.00 97.62 85 SER A O 1
ATOM 701 N N . LEU A 1 86 ? -17.372 0.789 0.311 1.00 98.25 86 LEU A N 1
ATOM 702 C CA . LEU A 1 86 ? -17.215 1.519 1.570 1.00 98.25 86 LEU A CA 1
ATOM 703 C C . LEU A 1 86 ? -18.526 2.214 1.955 1.00 98.25 86 LEU A C 1
ATOM 705 O O . LEU A 1 86 ? -18.964 2.079 3.094 1.00 98.25 86 LEU A O 1
ATOM 709 N N . GLU A 1 87 ? -19.175 2.910 1.016 1.00 98.00 87 GLU A N 1
ATOM 710 C CA . GLU A 1 87 ? -20.462 3.581 1.256 1.00 98.00 87 GLU A CA 1
ATOM 711 C C . GLU A 1 87 ? -21.532 2.581 1.735 1.00 98.00 87 GLU A C 1
ATOM 713 O O . GLU A 1 87 ? -22.305 2.880 2.647 1.00 98.00 87 GLU A O 1
ATOM 718 N N . ASN A 1 88 ? -21.537 1.355 1.200 1.00 98.06 88 ASN A N 1
ATOM 719 C CA . ASN A 1 88 ? -22.418 0.288 1.679 1.00 98.06 88 ASN A CA 1
ATOM 720 C C . ASN A 1 88 ? -22.074 -0.191 3.104 1.00 98.06 88 ASN A C 1
ATOM 722 O O . ASN A 1 88 ? -22.981 -0.436 3.898 1.00 98.06 88 ASN A O 1
ATOM 726 N N . VAL A 1 89 ? -20.788 -0.312 3.452 1.00 98.50 89 VAL A N 1
ATOM 727 C CA . VAL A 1 89 ? -20.360 -0.648 4.826 1.00 98.50 89 VAL A CA 1
ATOM 728 C C . VAL A 1 89 ? -20.795 0.443 5.806 1.00 98.50 89 VAL A C 1
ATOM 730 O O . VAL A 1 89 ? -21.393 0.122 6.832 1.00 98.50 89 VAL A O 1
ATOM 733 N N . ILE A 1 90 ? -20.575 1.717 5.462 1.00 98.56 90 ILE A N 1
ATOM 734 C CA . ILE A 1 90 ? -21.012 2.875 6.258 1.00 98.56 90 ILE A CA 1
ATOM 735 C C . ILE A 1 90 ? -22.521 2.828 6.471 1.00 98.56 90 ILE A C 1
ATOM 737 O O . ILE A 1 90 ? -22.985 2.907 7.607 1.00 98.56 90 ILE A O 1
ATOM 741 N N . LYS A 1 91 ? -23.290 2.632 5.394 1.00 98.44 91 LYS A N 1
ATOM 742 C CA . LYS A 1 91 ? -24.747 2.544 5.481 1.00 98.44 91 LYS A CA 1
ATOM 743 C C . LYS A 1 91 ? -25.184 1.446 6.454 1.00 98.44 91 LYS A C 1
ATOM 745 O O . LYS A 1 91 ? -26.016 1.705 7.315 1.00 98.44 91 LYS A O 1
ATOM 750 N N . ARG A 1 92 ? -24.620 0.240 6.343 1.00 98.19 92 ARG A N 1
ATOM 751 C CA . ARG A 1 92 ? -24.987 -0.885 7.216 1.00 98.19 92 ARG A CA 1
ATOM 752 C C . ARG A 1 92 ? -24.623 -0.629 8.676 1.00 98.19 92 ARG A C 1
ATOM 754 O O . ARG A 1 92 ? -25.437 -0.922 9.542 1.00 98.19 92 ARG A O 1
ATOM 761 N N . ALA A 1 93 ? -23.454 -0.043 8.945 1.00 98.25 93 ALA A N 1
ATOM 762 C CA . ALA A 1 93 ? -23.062 0.342 10.299 1.00 98.25 93 ALA A CA 1
ATOM 763 C C . ALA A 1 93 ? -24.031 1.382 10.892 1.00 98.25 93 ALA A C 1
ATOM 765 O O . ALA A 1 93 ? -24.516 1.200 12.012 1.00 98.25 93 ALA A O 1
ATOM 766 N N . ASN A 1 94 ? -24.393 2.409 10.108 1.00 97.56 94 ASN A N 1
ATOM 767 C CA . ASN A 1 94 ? -25.380 3.421 10.494 1.00 97.56 94 ASN A CA 1
ATOM 768 C C . ASN A 1 94 ? -26.768 2.806 10.755 1.00 97.56 94 ASN A C 1
ATOM 770 O O . ASN A 1 94 ? -27.385 3.133 11.765 1.00 97.56 94 ASN A O 1
ATOM 774 N N . ASP A 1 95 ? -27.241 1.887 9.905 1.00 97.19 95 ASP A N 1
ATOM 775 C CA . ASP A 1 95 ? -28.529 1.198 10.090 1.00 97.19 95 ASP A CA 1
ATOM 776 C C . ASP A 1 95 ? -28.561 0.372 11.397 1.00 97.19 95 ASP A C 1
ATOM 778 O O . ASP A 1 95 ? -29.620 0.211 12.006 1.00 97.19 95 ASP A O 1
ATOM 782 N N . THR A 1 96 ? -27.405 -0.132 11.847 1.00 96.62 96 THR A N 1
ATOM 783 C CA . THR A 1 96 ? -27.247 -0.866 13.117 1.00 96.62 96 THR A CA 1
ATOM 784 C C . THR A 1 96 ? -26.869 0.016 14.313 1.00 96.62 96 THR A C 1
ATOM 786 O O . THR A 1 96 ? -26.711 -0.504 15.413 1.00 96.62 96 THR A O 1
ATOM 789 N N . ASN A 1 97 ? -26.745 1.338 14.133 1.00 96.38 97 ASN A N 1
ATOM 790 C CA . ASN A 1 97 ? -26.261 2.294 15.143 1.00 96.38 97 ASN A CA 1
ATOM 791 C C . ASN A 1 97 ? -24.893 1.929 15.752 1.00 96.38 97 ASN A C 1
ATOM 793 O O . ASN A 1 97 ? -24.650 2.177 16.933 1.00 96.38 97 ASN A O 1
ATOM 797 N N . VAL A 1 98 ? -24.003 1.338 14.954 1.00 97.44 98 VAL A N 1
ATOM 798 C CA . VAL A 1 98 ? -22.635 1.021 15.377 1.00 97.44 98 VAL A CA 1
ATOM 799 C C . VAL A 1 98 ? -21.715 2.136 14.879 1.00 97.44 98 VAL A C 1
ATOM 801 O O . VAL A 1 98 ? -21.712 2.393 13.670 1.00 97.44 98 VAL A O 1
ATOM 804 N N . PRO A 1 99 ? -20.932 2.787 15.761 1.00 97.44 99 PRO A N 1
ATOM 805 C CA . PRO A 1 99 ? -20.001 3.834 15.357 1.00 97.44 99 PRO A CA 1
ATOM 806 C C . PRO A 1 99 ? -18.998 3.330 14.322 1.00 97.44 99 PRO A C 1
ATOM 808 O O . PRO A 1 99 ? -18.428 2.247 14.485 1.00 97.44 99 PRO A O 1
ATOM 811 N N . ILE A 1 100 ? -18.746 4.118 13.278 1.00 98.31 100 ILE A N 1
ATOM 812 C CA . ILE A 1 100 ? -17.779 3.781 12.233 1.00 98.31 100 ILE A CA 1
ATOM 813 C C . ILE A 1 100 ? -16.595 4.751 12.187 1.00 98.31 100 ILE A C 1
ATOM 815 O O . ILE A 1 100 ? -16.736 5.973 12.146 1.00 98.31 100 ILE A O 1
ATOM 819 N N . VAL A 1 101 ? -15.400 4.170 12.152 1.00 98.44 101 VAL A N 1
ATOM 820 C CA . VAL A 1 101 ? -14.111 4.849 12.069 1.00 98.44 101 VAL A CA 1
ATOM 821 C C . VAL A 1 101 ? -13.500 4.558 10.704 1.00 98.44 101 VAL A C 1
ATOM 823 O O . VAL A 1 101 ? -13.179 3.407 10.402 1.00 98.44 101 VAL A O 1
ATOM 826 N N . ALA A 1 102 ? -13.334 5.582 9.867 1.00 98.12 102 ALA A N 1
ATOM 827 C CA . ALA A 1 102 ? -12.769 5.421 8.527 1.00 98.12 102 ALA A CA 1
ATOM 828 C C . ALA A 1 102 ? -11.348 5.988 8.433 1.00 98.12 102 ALA A C 1
ATOM 830 O O . ALA A 1 102 ? -11.085 7.129 8.816 1.00 98.12 102 ALA A O 1
ATOM 831 N N . GLY A 1 103 ? -10.438 5.203 7.860 1.00 96.56 103 GLY A N 1
ATOM 832 C CA . GLY A 1 103 ? -9.071 5.618 7.565 1.00 96.56 103 GLY A CA 1
ATOM 833 C C . GLY A 1 103 ? -8.524 4.982 6.291 1.00 96.56 103 GLY A C 1
ATOM 834 O O . GLY A 1 103 ? -9.259 4.404 5.492 1.00 96.56 103 GLY A O 1
ATOM 835 N N . GLY A 1 104 ? -7.216 5.094 6.083 1.00 93.88 104 GLY A N 1
ATOM 836 C CA . GLY A 1 104 ? -6.555 4.572 4.885 1.00 93.88 104 GLY A CA 1
ATOM 837 C C . GLY A 1 104 ? -6.627 5.513 3.675 1.00 93.88 104 GLY A C 1
ATOM 838 O O . GLY A 1 104 ? -7.080 6.656 3.808 1.00 93.88 104 GLY A O 1
ATOM 839 N N . PRO A 1 105 ? -6.140 5.072 2.501 1.00 92.12 105 PRO A N 1
ATOM 840 C CA . PRO A 1 105 ? -5.874 5.959 1.368 1.00 92.12 105 PRO A CA 1
ATOM 841 C C . PRO A 1 105 ? -7.099 6.726 0.861 1.00 92.12 105 PRO A C 1
ATOM 843 O O . PRO A 1 105 ? -7.042 7.950 0.742 1.00 92.12 105 PRO A O 1
ATOM 846 N N . TYR A 1 106 ? -8.230 6.047 0.631 1.00 93.88 106 TYR A N 1
ATOM 847 C CA . TYR A 1 106 ? -9.426 6.711 0.110 1.00 93.88 106 TYR A CA 1
ATOM 848 C C . TYR A 1 106 ? -10.016 7.730 1.100 1.00 93.88 106 TYR A C 1
ATOM 850 O O . TYR A 1 106 ? -10.123 8.898 0.717 1.00 93.88 106 TYR A O 1
ATOM 858 N N . PRO A 1 107 ? -10.300 7.388 2.377 1.00 94.56 107 PRO A N 1
ATOM 859 C CA . PRO A 1 107 ? -10.730 8.384 3.358 1.00 94.56 107 PRO A CA 1
ATOM 860 C C . PRO A 1 107 ? -9.730 9.523 3.559 1.00 94.56 107 PRO A C 1
ATOM 862 O O . PRO A 1 107 ? -10.147 10.672 3.635 1.00 94.56 107 PRO A O 1
ATOM 865 N N . THR A 1 108 ? -8.419 9.252 3.560 1.00 91.00 108 THR A N 1
ATOM 866 C CA . THR A 1 108 ? -7.381 10.294 3.708 1.00 91.00 108 THR A CA 1
ATOM 867 C C . THR A 1 108 ? -7.503 11.397 2.660 1.00 91.00 108 THR A C 1
ATOM 869 O O . THR A 1 108 ? -7.312 12.571 2.972 1.00 91.00 108 THR A O 1
ATOM 872 N N . GLN A 1 109 ? -7.833 11.035 1.423 1.00 86.38 109 GLN A N 1
ATOM 873 C CA . GLN A 1 109 ? -7.832 11.970 0.299 1.00 86.38 109 GLN A CA 1
ATOM 874 C C . GLN A 1 109 ? -9.218 12.528 -0.019 1.00 86.38 109 GLN A C 1
ATOM 876 O O . GLN A 1 109 ? -9.353 13.691 -0.406 1.00 86.38 109 GLN A O 1
ATOM 881 N N . TYR A 1 110 ? -10.247 11.706 0.166 1.00 90.62 110 TYR A N 1
ATOM 882 C CA . TYR A 1 110 ? -11.596 11.951 -0.330 1.00 90.62 110 TYR A CA 1
ATOM 883 C C . TYR A 1 110 ? -12.654 11.899 0.778 1.00 90.62 110 TYR A C 1
ATOM 885 O O . TYR A 1 110 ? -13.817 11.627 0.485 1.00 90.62 110 TYR A O 1
ATOM 893 N N . PHE A 1 111 ? -12.288 12.158 2.041 1.00 91.50 111 PHE A N 1
ATOM 894 C CA . PHE A 1 111 ? -13.242 12.232 3.162 1.00 91.50 111 PHE A CA 1
ATOM 895 C C . PHE A 1 111 ? -14.449 13.135 2.862 1.00 91.50 111 PHE A C 1
ATOM 897 O O . PHE A 1 111 ? -15.561 12.834 3.282 1.00 91.50 111 PHE A O 1
ATOM 904 N N . ASP A 1 112 ? -14.241 14.206 2.096 1.00 88.94 112 ASP A N 1
ATOM 905 C CA . ASP A 1 112 ? -15.247 15.186 1.683 1.00 88.94 112 ASP A CA 1
ATOM 906 C C . ASP A 1 112 ? -16.227 14.664 0.620 1.00 88.94 112 ASP A C 1
ATOM 908 O O . ASP A 1 112 ? -17.259 15.284 0.363 1.00 88.94 112 ASP A O 1
ATOM 912 N N . MET A 1 113 ? -15.919 13.523 0.003 1.00 91.00 113 MET A N 1
ATOM 913 C CA . MET A 1 113 ? -16.741 12.869 -1.017 1.00 91.00 113 MET A CA 1
ATOM 914 C C . MET A 1 113 ? -17.404 11.577 -0.527 1.00 91.00 113 MET A C 1
ATOM 916 O O . MET A 1 113 ? -18.192 10.991 -1.274 1.00 91.00 113 MET A O 1
ATOM 920 N N . ILE A 1 114 ? -17.084 11.120 0.687 1.00 94.75 114 ILE A N 1
ATOM 921 C CA . ILE A 1 114 ? -17.670 9.913 1.273 1.00 94.75 114 ILE A CA 1
ATOM 922 C C . ILE A 1 114 ? -19.120 10.197 1.663 1.00 94.75 114 ILE A C 1
ATOM 924 O O . ILE A 1 114 ? -19.411 11.134 2.406 1.00 94.75 114 ILE A O 1
ATOM 928 N N . LYS A 1 115 ? -20.042 9.368 1.166 1.00 93.62 115 LYS A N 1
ATOM 929 C CA . LYS A 1 115 ? -21.459 9.439 1.533 1.00 93.62 115 LYS A CA 1
ATOM 930 C C . LYS A 1 115 ? -21.755 8.631 2.794 1.00 93.62 115 LYS A C 1
ATOM 932 O O . LYS A 1 115 ? -21.117 7.618 3.067 1.00 93.62 115 LYS A O 1
ATOM 937 N N . GLY A 1 116 ? -22.803 9.044 3.501 1.00 92.00 116 GLY A N 1
ATOM 938 C CA . GLY A 1 116 ? -23.209 8.446 4.774 1.00 92.00 116 GLY A CA 1
ATOM 939 C C . GLY A 1 116 ? -22.558 9.137 5.971 1.00 92.00 116 GLY A C 1
ATOM 940 O O . GLY A 1 116 ? -21.836 10.123 5.819 1.00 92.00 116 GLY A O 1
ATOM 941 N N . HIS A 1 117 ? -22.858 8.655 7.176 1.00 94.69 117 HIS A N 1
ATOM 942 C CA . HIS A 1 117 ? -22.315 9.226 8.402 1.00 94.69 117 HIS A CA 1
ATOM 943 C C . HIS A 1 117 ? -21.117 8.407 8.885 1.00 94.69 117 HIS A C 1
ATOM 945 O O . HIS A 1 117 ? -21.269 7.244 9.242 1.00 94.69 117 HIS A O 1
ATOM 951 N N . VAL A 1 118 ? -19.934 9.024 8.925 1.00 96.94 118 VAL A N 1
ATOM 952 C CA . VAL A 1 118 ? -18.719 8.410 9.485 1.00 96.94 118 VAL A CA 1
ATOM 953 C C . VAL A 1 118 ? -18.373 9.049 10.816 1.00 96.94 118 VAL A C 1
ATOM 955 O O . VAL A 1 118 ? -17.893 10.174 10.797 1.00 96.94 118 VAL A O 1
ATOM 958 N N . ASP A 1 119 ? -18.589 8.363 11.937 1.00 96.12 119 ASP A N 1
ATOM 959 C CA . ASP A 1 119 ? -18.418 8.896 13.297 1.00 96.12 119 ASP A CA 1
ATOM 960 C C . ASP A 1 119 ? -17.056 9.553 13.527 1.00 96.12 119 ASP A C 1
ATOM 962 O O . ASP A 1 119 ? -17.005 10.672 14.044 1.00 96.12 119 ASP A O 1
ATOM 966 N N . HIS A 1 120 ? -15.981 8.899 13.076 1.00 96.62 120 HIS A N 1
ATOM 967 C CA . HIS A 1 120 ? -14.612 9.380 13.240 1.00 96.62 120 HIS A CA 1
ATOM 968 C C . HIS A 1 120 ? -13.738 9.084 12.018 1.00 96.62 120 HIS A C 1
ATOM 970 O O . HIS A 1 120 ? -13.849 8.039 11.376 1.00 96.62 120 HIS A O 1
ATOM 976 N N . PHE A 1 121 ? -12.804 9.982 11.732 1.00 96.12 121 PHE A N 1
ATOM 977 C CA . PHE A 1 121 ? -11.803 9.817 10.688 1.00 96.12 121 PHE A CA 1
ATOM 978 C C . PHE A 1 121 ? -10.396 9.730 11.274 1.00 96.12 121 PHE A C 1
ATOM 980 O O . PHE A 1 121 ? -10.000 10.584 12.068 1.00 96.12 121 PHE A O 1
ATOM 987 N N . VAL A 1 122 ? -9.618 8.747 10.816 1.00 95.75 122 VAL A N 1
ATOM 988 C CA . VAL A 1 122 ? -8.173 8.648 11.066 1.00 95.75 122 VAL A CA 1
ATOM 989 C C . VAL A 1 122 ? -7.447 8.797 9.729 1.00 95.75 122 VAL A C 1
ATOM 991 O O . VAL A 1 122 ? -7.372 7.857 8.938 1.00 95.75 122 VAL A O 1
ATOM 994 N N . LEU A 1 123 ? -6.967 10.009 9.443 1.00 92.06 123 LEU A N 1
ATOM 995 C CA . LEU A 1 123 ? -6.458 10.414 8.131 1.00 92.06 123 LEU A CA 1
ATOM 996 C C . LEU A 1 123 ? -4.924 10.469 8.103 1.00 92.06 123 LEU A C 1
ATOM 998 O O . LEU A 1 123 ? -4.273 11.028 8.991 1.00 92.06 123 LEU A O 1
ATOM 1002 N N . GLY A 1 124 ? -4.334 9.946 7.032 1.00 89.81 124 GLY A N 1
ATOM 1003 C CA . GLY A 1 124 ? -2.888 9.846 6.872 1.00 89.81 124 GLY A CA 1
ATOM 1004 C C . GLY A 1 124 ? -2.307 8.616 7.567 1.00 89.81 124 GLY A C 1
ATOM 1005 O O . GLY A 1 124 ? -2.851 7.520 7.482 1.00 89.81 124 GLY A O 1
ATOM 1006 N N . GLU A 1 125 ? -1.154 8.796 8.208 1.00 91.94 125 GLU A N 1
ATOM 1007 C CA . GLU A 1 125 ? -0.436 7.716 8.896 1.00 91.94 125 GLU A CA 1
ATOM 1008 C C . GLU A 1 125 ? -0.927 7.611 10.347 1.00 91.94 125 GLU A C 1
ATOM 1010 O O . GLU A 1 125 ? -0.999 8.627 11.041 1.00 91.94 125 GLU A O 1
ATOM 1015 N N . ALA A 1 126 ? -1.280 6.400 10.782 1.00 93.75 126 ALA A N 1
ATOM 1016 C CA . ALA A 1 126 ? -1.911 6.135 12.078 1.00 93.75 126 ALA A CA 1
ATOM 1017 C C . ALA A 1 126 ? -0.917 6.146 13.257 1.00 93.75 126 ALA A C 1
ATOM 1019 O O . ALA A 1 126 ? -1.322 6.276 14.415 1.00 93.75 126 ALA A O 1
ATOM 1020 N N . GLU A 1 127 ? 0.377 5.998 12.970 1.00 93.12 127 GLU A N 1
ATOM 1021 C CA . GLU A 1 127 ? 1.468 5.979 13.945 1.00 93.12 127 GLU A CA 1
ATOM 1022 C C . GLU A 1 127 ? 1.755 7.382 14.531 1.00 93.12 127 GLU A C 1
ATOM 1024 O O . GLU A 1 127 ? 0.991 8.333 14.343 1.00 93.12 127 GLU A O 1
ATOM 1029 N N . SER A 1 128 ? 2.847 7.535 15.294 1.00 88.00 128 SER A N 1
ATOM 1030 C CA . SER A 1 128 ? 3.217 8.799 15.955 1.00 88.00 128 SER A CA 1
ATOM 1031 C C . SER A 1 128 ? 2.102 9.416 16.809 1.00 88.00 128 SER A C 1
ATOM 1033 O O . SER A 1 128 ? 1.890 10.633 16.819 1.00 88.00 128 SER A O 1
ATOM 1035 N N . GLY A 1 129 ? 1.380 8.562 17.537 1.00 85.94 129 GLY A N 1
ATOM 1036 C CA . GLY A 1 129 ? 0.371 8.959 18.517 1.00 85.94 129 GLY A CA 1
ATOM 1037 C C . GLY A 1 129 ? -0.969 9.422 17.935 1.00 85.94 129 GLY A C 1
ATOM 1038 O O . GLY A 1 129 ? -1.824 9.862 18.709 1.00 85.94 129 GLY A O 1
AT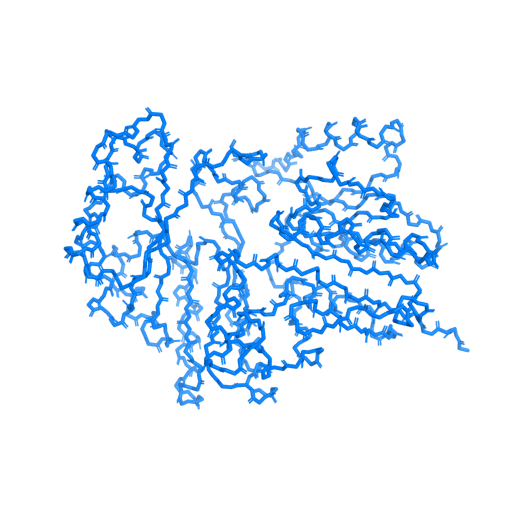OM 1039 N N . VAL A 1 130 ? -1.180 9.338 16.610 1.00 92.00 130 VAL A N 1
ATOM 1040 C CA . VAL A 1 130 ? -2.472 9.671 15.976 1.00 92.00 130 VAL A CA 1
ATOM 1041 C C . VAL A 1 130 ? -3.549 8.700 16.452 1.00 92.00 130 VAL A C 1
ATOM 1043 O O . VAL A 1 130 ? -4.510 9.124 17.096 1.00 92.00 130 VAL A O 1
ATOM 1046 N N . LEU A 1 131 ? -3.362 7.402 16.197 1.00 94.75 131 LEU A N 1
ATOM 1047 C CA . LEU A 1 131 ? -4.317 6.373 16.600 1.00 94.75 131 LEU A CA 1
ATOM 1048 C C . LEU A 1 131 ? -4.397 6.235 18.123 1.00 94.75 131 LEU A C 1
ATOM 1050 O O . LEU A 1 131 ? -5.490 6.141 18.665 1.00 94.75 131 LEU A O 1
ATOM 1054 N N . GLU A 1 132 ? -3.266 6.308 18.827 1.00 93.56 132 GLU A N 1
ATOM 1055 C CA . GLU A 1 132 ? -3.237 6.278 20.298 1.00 93.56 132 GLU A CA 1
ATOM 1056 C C . GLU A 1 132 ? -4.092 7.401 20.908 1.00 93.56 132 GLU A C 1
ATOM 1058 O O . GLU A 1 132 ? -4.846 7.178 21.855 1.00 93.56 132 GLU A O 1
ATOM 1063 N N . SER A 1 133 ? -4.017 8.614 20.348 1.00 93.19 133 SER A N 1
ATOM 1064 C CA . SER A 1 133 ? -4.844 9.727 20.816 1.00 93.19 133 SER A CA 1
ATOM 1065 C C . SER A 1 133 ? -6.320 9.506 20.539 1.00 93.19 133 SER A C 1
ATOM 1067 O O . SER A 1 133 ? -7.128 9.749 21.431 1.00 93.19 133 SER A O 1
ATOM 1069 N N . PHE A 1 134 ? -6.655 9.010 19.347 1.00 95.75 134 PHE A N 1
ATOM 1070 C CA . PHE A 1 134 ? -8.027 8.648 19.016 1.00 95.75 134 PHE A CA 1
ATOM 1071 C C . PHE A 1 134 ? -8.588 7.622 20.004 1.00 95.75 134 PHE A C 1
ATOM 1073 O O . PHE A 1 134 ? -9.647 7.845 20.578 1.00 95.75 134 PHE A O 1
ATOM 1080 N N . LEU A 1 135 ? -7.856 6.535 20.257 1.00 95.56 135 LEU A N 1
ATOM 1081 C CA . LEU A 1 135 ? -8.296 5.461 21.147 1.00 95.56 135 LEU A CA 1
ATOM 1082 C C . LEU A 1 135 ? -8.475 5.939 22.589 1.00 95.56 135 LEU A C 1
ATOM 1084 O O . LEU A 1 135 ? -9.471 5.610 23.227 1.00 95.56 135 LEU A O 1
ATOM 1088 N N . ARG A 1 136 ? -7.555 6.764 23.100 1.00 94.62 136 ARG A N 1
ATOM 1089 C CA . ARG A 1 136 ? -7.678 7.351 24.442 1.00 94.62 136 ARG A CA 1
ATOM 1090 C C . ARG A 1 136 ? -8.943 8.196 24.582 1.00 94.62 136 ARG A C 1
ATOM 1092 O O . ARG A 1 136 ? -9.596 8.145 25.622 1.00 94.62 136 ARG A O 1
ATOM 1099 N N . ASP A 1 137 ? -9.264 8.992 23.572 1.00 94.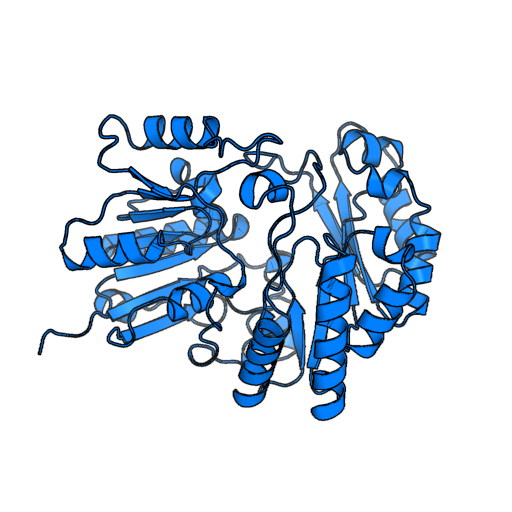69 137 ASP A N 1
ATOM 1100 C CA . AS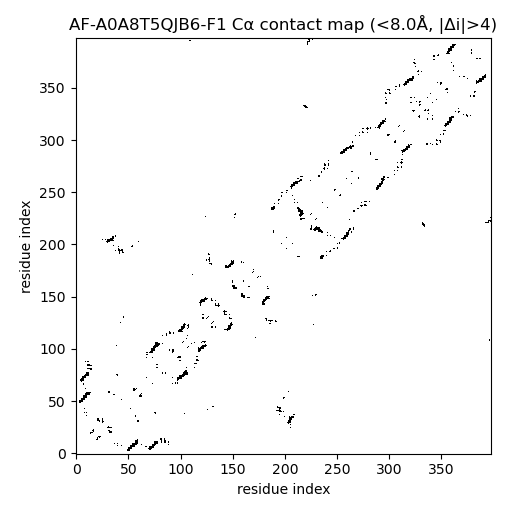P A 1 137 ? -10.441 9.856 23.605 1.00 94.69 137 ASP A CA 1
ATOM 1101 C C . ASP A 1 137 ? -11.724 9.025 23.370 1.00 94.69 137 ASP A C 1
ATOM 1103 O O . ASP A 1 137 ? -12.751 9.276 24.002 1.00 94.69 137 ASP A O 1
ATOM 1107 N N . LEU A 1 138 ? -11.645 7.953 22.569 1.00 92.94 138 LEU A N 1
ATOM 1108 C CA . LEU A 1 138 ? -12.716 6.968 22.367 1.00 92.94 138 LEU A CA 1
ATOM 1109 C C . LEU A 1 138 ? -13.063 6.219 23.660 1.00 92.94 138 LEU A C 1
ATOM 1111 O O . LEU A 1 138 ? -14.236 5.958 23.924 1.00 92.94 138 LEU A O 1
ATOM 1115 N N . GLU A 1 139 ? -12.075 5.894 24.497 1.00 91.56 139 GLU A N 1
ATOM 1116 C CA . GLU A 1 139 ? -12.312 5.318 25.829 1.00 91.56 139 GLU A CA 1
ATOM 1117 C C . GLU A 1 139 ? -13.060 6.262 26.769 1.00 91.56 139 GLU A C 1
ATOM 1119 O O . GLU A 1 139 ? -13.875 5.819 27.573 1.00 91.56 139 GLU A O 1
ATOM 1124 N N . LYS A 1 140 ? -12.837 7.570 26.640 1.00 91.69 140 LYS A N 1
ATOM 1125 C CA . LYS A 1 140 ? -13.498 8.580 27.475 1.00 91.69 140 LYS A CA 1
ATOM 1126 C C . LYS A 1 140 ? -14.877 8.995 26.964 1.00 91.69 140 LYS A C 1
ATOM 1128 O O . LYS A 1 140 ? -15.578 9.718 27.665 1.00 91.69 140 LYS A O 1
ATOM 1133 N N . GLY A 1 141 ? -15.261 8.571 25.758 1.00 90.44 141 GLY A N 1
ATOM 1134 C CA . GLY A 1 141 ? -16.442 9.101 25.071 1.00 90.44 141 GLY A CA 1
ATOM 1135 C C . GLY A 1 141 ? -16.262 10.550 24.599 1.00 90.44 141 GLY A C 1
ATOM 1136 O O . GLY A 1 141 ? -17.245 11.256 24.403 1.00 90.44 141 GLY A O 1
ATOM 1137 N N . GLU A 1 142 ? -15.013 10.991 24.431 1.00 93.00 142 GLU A N 1
ATOM 1138 C CA . GLU A 1 142 ? -14.612 12.349 24.027 1.00 93.00 142 GLU A CA 1
ATOM 1139 C C . GLU A 1 142 ? -13.913 12.352 22.653 1.00 93.00 142 GLU A C 1
ATOM 1141 O O . GLU A 1 142 ? -13.260 13.328 22.283 1.00 93.00 142 GLU A O 1
ATOM 1146 N N . ALA A 1 143 ? -14.004 11.245 21.903 1.00 93.25 143 ALA A N 1
ATOM 1147 C CA . ALA A 1 143 ? -13.377 11.119 20.593 1.00 93.25 143 ALA A CA 1
ATOM 1148 C C . ALA A 1 143 ? -13.871 12.199 19.630 1.00 93.25 143 ALA A C 1
ATOM 1150 O O . ALA A 1 143 ? -15.071 12.394 19.433 1.00 93.25 143 ALA A O 1
ATOM 1151 N N . LYS A 1 144 ? -12.911 12.858 18.990 1.00 91.56 144 LYS A N 1
ATOM 1152 C CA . LYS A 1 144 ? -13.149 13.903 17.998 1.00 91.56 144 LYS A CA 1
ATOM 1153 C C . LYS A 1 144 ? -13.536 13.334 16.646 1.00 91.56 144 LYS A C 1
ATOM 1155 O O . LYS A 1 144 ? -13.210 12.191 16.323 1.00 91.56 144 LYS A O 1
ATOM 1160 N N . ARG A 1 145 ? -14.147 14.145 15.791 1.00 91.19 145 ARG A N 1
ATOM 1161 C CA . ARG A 1 145 ? -14.507 13.749 14.428 1.00 91.19 145 ARG A CA 1
ATOM 1162 C C . ARG A 1 145 ? -13.292 13.422 13.568 1.00 91.19 145 ARG A C 1
ATOM 1164 O O . ARG A 1 145 ? -13.394 12.538 12.720 1.00 91.19 145 ARG A O 1
ATOM 1171 N N . VAL A 1 146 ? -12.154 14.098 13.759 1.00 92.19 146 VAL A N 1
ATOM 1172 C CA . VAL A 1 146 ? -10.962 13.897 12.917 1.00 92.19 146 VAL A CA 1
ATOM 1173 C C . VAL A 1 146 ? -9.664 13.831 13.719 1.00 92.19 146 VAL A C 1
ATOM 1175 O O . VAL A 1 146 ? -9.302 14.756 14.445 1.00 92.19 146 VAL A O 1
ATOM 1178 N N . TYR A 1 147 ? -8.887 12.784 13.453 1.00 92.06 147 TYR A N 1
ATOM 1179 C CA . TYR A 1 147 ? -7.485 12.642 13.830 1.00 92.06 147 TYR A CA 1
ATOM 1180 C C . TYR A 1 147 ? -6.672 12.512 12.546 1.00 92.06 147 TYR A C 1
ATOM 1182 O O . TYR A 1 147 ? -6.851 11.573 11.782 1.00 92.06 147 TYR A O 1
ATOM 1190 N N . SER A 1 148 ? -5.793 13.469 12.272 1.00 86.31 148 SER A N 1
ATOM 1191 C CA . SER A 1 148 ? -5.035 13.517 11.022 1.00 86.31 148 SER A CA 1
ATOM 1192 C C . SER A 1 148 ? -3.545 13.646 11.290 1.00 86.31 148 SER A C 1
ATOM 1194 O O . SER A 1 148 ? -3.115 14.376 12.183 1.00 86.31 148 SER A O 1
ATOM 1196 N N . ARG A 1 149 ? -2.711 13.042 10.445 1.00 80.12 149 ARG A N 1
ATOM 1197 C CA . ARG A 1 149 ? -1.340 13.538 10.267 1.00 80.12 149 ARG A CA 1
ATOM 1198 C C . ARG A 1 149 ? -1.355 14.690 9.273 1.00 80.12 149 ARG A C 1
ATOM 1200 O O . ARG A 1 149 ? -2.042 14.606 8.260 1.00 80.12 149 ARG A O 1
ATOM 1207 N N . ASN A 1 150 ? -0.577 15.742 9.530 1.00 61.44 150 ASN A N 1
ATOM 1208 C CA . ASN A 1 150 ? -0.412 16.809 8.554 1.00 61.44 150 ASN A CA 1
ATOM 1209 C C . ASN A 1 150 ? 1.008 17.414 8.570 1.00 61.44 150 ASN A C 1
ATOM 1211 O O . ASN A 1 150 ? 1.319 18.302 9.363 1.00 61.44 150 ASN A O 1
ATOM 1215 N N . SER A 1 151 ? 1.900 16.924 7.704 1.00 52.22 151 SER A N 1
ATOM 1216 C CA . SER A 1 151 ? 3.234 17.526 7.557 1.00 52.22 151 SER A CA 1
ATOM 1217 C C . SER A 1 151 ? 3.845 17.355 6.164 1.00 52.22 151 SER A C 1
ATOM 1219 O O . SER A 1 151 ? 3.922 16.246 5.624 1.00 52.22 151 SER A O 1
ATOM 1221 N N . ILE A 1 152 ? 4.369 18.461 5.628 1.00 48.78 152 ILE A N 1
ATOM 1222 C CA . ILE A 1 152 ? 5.245 18.526 4.451 1.00 48.78 152 ILE A CA 1
ATOM 1223 C C . ILE A 1 152 ? 6.671 18.825 4.935 1.00 48.78 152 ILE A C 1
ATOM 1225 O O . ILE A 1 152 ? 6.889 19.589 5.879 1.00 48.78 152 ILE A O 1
ATOM 1229 N N . ARG A 1 153 ? 7.679 18.227 4.290 1.00 38.97 153 ARG A N 1
ATOM 1230 C CA . ARG A 1 153 ? 9.077 18.613 4.521 1.00 38.97 153 ARG A CA 1
ATOM 1231 C C . ARG A 1 153 ? 9.355 19.920 3.777 1.00 38.97 153 ARG A C 1
ATOM 1233 O O . ARG A 1 153 ? 9.287 19.943 2.555 1.00 38.97 153 ARG A O 1
ATOM 1240 N N . SER A 1 154 ? 9.732 20.979 4.492 1.00 41.31 154 SER A N 1
ATOM 1241 C CA . SER A 1 154 ? 10.449 22.106 3.887 1.00 41.31 154 SER A CA 1
ATOM 1242 C C . SER A 1 154 ? 11.956 21.897 4.083 1.00 41.31 154 SER A C 1
ATOM 1244 O O . SER A 1 154 ? 12.381 21.340 5.094 1.00 41.31 154 SER A O 1
ATOM 1246 N N . ASN A 1 155 ? 12.782 22.292 3.109 1.00 41.78 155 ASN A N 1
ATOM 1247 C CA . ASN A 1 155 ? 14.245 22.106 3.124 1.00 41.78 155 ASN A CA 1
ATOM 1248 C C . ASN A 1 155 ? 14.992 22.977 4.163 1.00 41.78 155 ASN A C 1
ATOM 1250 O O . ASN A 1 155 ? 16.210 23.121 4.094 1.00 41.78 155 ASN A O 1
ATOM 1254 N N . ARG A 1 156 ? 14.284 23.557 5.134 1.00 40.41 156 ARG A N 1
ATOM 1255 C CA . ARG A 1 156 ? 14.821 24.241 6.315 1.00 40.41 156 ARG A CA 1
ATOM 1256 C C . ARG A 1 156 ? 13.963 23.815 7.506 1.00 40.41 156 ARG A C 1
ATOM 1258 O O . ARG A 1 156 ? 12.780 23.568 7.316 1.00 40.41 156 ARG A O 1
ATOM 1265 N N . GLU A 1 157 ? 14.562 23.682 8.683 1.00 39.34 157 GLU A N 1
ATOM 1266 C CA . GLU A 1 157 ? 14.092 22.984 9.902 1.00 39.34 157 GLU A CA 1
ATOM 1267 C C . GLU A 1 157 ? 12.700 23.338 10.487 1.00 39.34 157 GLU A C 1
ATOM 1269 O O . GLU A 1 157 ? 12.369 22.917 11.592 1.00 39.34 157 GLU A O 1
ATOM 1274 N N . GLU A 1 158 ? 11.814 24.004 9.756 1.00 40.59 158 GLU A N 1
ATOM 1275 C CA . GLU A 1 158 ? 10.417 24.184 10.134 1.00 40.59 158 GLU A CA 1
ATOM 1276 C C . GLU A 1 158 ? 9.524 23.168 9.407 1.00 40.59 158 GLU A C 1
ATOM 1278 O O . GLU A 1 158 ? 9.312 23.218 8.189 1.00 40.59 158 GLU A O 1
ATOM 1283 N N . LYS A 1 159 ? 8.997 22.221 10.195 1.00 49.00 159 LYS A N 1
ATOM 1284 C CA . LYS A 1 159 ? 7.905 21.302 9.845 1.00 49.00 159 LYS A CA 1
ATOM 1285 C C . LYS A 1 159 ? 6.674 22.133 9.464 1.00 49.00 159 LYS A C 1
ATOM 1287 O O . LYS A 1 159 ? 5.906 22.527 10.339 1.00 49.00 159 LYS A O 1
ATOM 1292 N N . LYS A 1 160 ? 6.498 22.443 8.177 1.00 53.25 160 LYS A N 1
ATOM 1293 C CA . LYS A 1 160 ? 5.290 23.122 7.697 1.00 53.25 160 LYS A CA 1
ATOM 1294 C C . LYS A 1 160 ? 4.149 22.117 7.597 1.00 53.25 160 LYS A C 1
ATOM 1296 O O . LYS A 1 160 ? 4.315 21.006 7.093 1.00 53.25 160 LYS A O 1
ATOM 1301 N N . ILE A 1 161 ? 2.998 22.522 8.111 1.00 60.56 161 ILE A N 1
ATOM 1302 C CA . ILE A 1 161 ? 1.747 21.792 7.955 1.00 60.56 161 ILE A CA 1
ATOM 1303 C C . ILE A 1 161 ? 1.280 21.976 6.498 1.00 60.56 161 ILE A C 1
ATOM 1305 O O . ILE A 1 161 ? 1.471 23.056 5.936 1.00 60.56 161 ILE A O 1
ATOM 1309 N N . ASP A 1 162 ? 0.714 20.941 5.873 1.00 68.12 162 ASP A N 1
ATOM 1310 C CA . ASP A 1 162 ? 0.007 21.071 4.595 1.00 68.12 162 ASP A CA 1
ATOM 1311 C C . ASP A 1 162 ? -1.231 21.949 4.806 1.00 68.12 162 ASP A C 1
ATOM 1313 O O . ASP A 1 162 ? -2.270 21.508 5.313 1.00 68.12 162 ASP A O 1
ATOM 1317 N N . GLN A 1 163 ? -1.090 23.224 4.446 1.00 68.06 163 GLN A N 1
ATOM 1318 C CA . GLN A 1 163 ? -2.144 24.215 4.600 1.00 68.06 163 GLN A CA 1
ATOM 1319 C C . GLN A 1 163 ? -3.355 23.896 3.717 1.00 68.06 163 GLN A C 1
ATOM 1321 O O . GLN A 1 163 ? -4.474 24.192 4.110 1.00 68.06 163 GLN A O 1
ATOM 1326 N N . GLN A 1 164 ? -3.171 23.244 2.566 1.00 71.06 164 GLN A N 1
ATOM 1327 C CA . GLN A 1 164 ? -4.279 22.894 1.680 1.00 71.06 164 GLN A CA 1
ATOM 1328 C C . GLN A 1 164 ? -5.140 21.783 2.289 1.00 71.06 164 GLN A C 1
ATOM 1330 O O . GLN A 1 164 ? -6.372 21.870 2.267 1.00 71.06 164 GLN A O 1
ATOM 1335 N N . MET A 1 165 ? -4.505 20.768 2.880 1.00 73.69 165 MET A N 1
ATOM 1336 C CA . MET A 1 165 ? -5.215 19.734 3.634 1.00 73.69 165 MET A CA 1
ATOM 1337 C C . MET A 1 165 ? -5.883 20.323 4.883 1.00 73.69 165 MET A C 1
ATOM 1339 O O . MET A 1 165 ? -7.055 20.042 5.121 1.00 73.69 165 MET A O 1
ATOM 1343 N N . LEU A 1 166 ? -5.186 21.185 5.643 1.00 73.75 166 LEU A N 1
ATOM 1344 C CA . LEU A 1 166 ? -5.780 21.897 6.786 1.00 73.75 166 LEU A CA 1
ATOM 1345 C C . LEU A 1 166 ? -7.025 22.672 6.384 1.00 73.75 166 LEU A C 1
ATOM 1347 O O . LEU A 1 166 ? -8.063 22.534 7.020 1.00 73.75 166 LEU A O 1
ATOM 1351 N N . ASP A 1 167 ? -6.918 23.490 5.343 1.00 76.44 167 ASP A N 1
ATOM 1352 C CA . ASP A 1 167 ? -8.009 24.328 4.873 1.00 76.44 167 ASP A CA 1
ATOM 1353 C C . ASP A 1 167 ? -9.177 23.465 4.401 1.00 76.44 167 ASP A C 1
ATOM 1355 O O . ASP A 1 167 ? -10.327 23.803 4.662 1.00 76.44 167 ASP A O 1
ATOM 1359 N N . SER A 1 168 ? -8.901 22.330 3.754 1.00 79.19 168 SER A N 1
ATOM 1360 C CA . SER A 1 168 ? -9.936 21.379 3.336 1.00 79.19 168 SER A CA 1
ATOM 1361 C C . SER A 1 168 ? -10.654 20.761 4.538 1.00 79.19 168 SER A C 1
ATOM 1363 O O . SER A 1 168 ? -11.883 20.736 4.561 1.00 79.19 168 SER A O 1
ATOM 1365 N N . LEU A 1 169 ? -9.910 20.331 5.564 1.00 80.00 169 LEU A N 1
ATOM 1366 C CA . LEU A 1 169 ? -10.482 19.815 6.810 1.00 80.00 169 LEU A CA 1
ATOM 1367 C C . LEU A 1 169 ? -11.305 20.888 7.533 1.00 80.00 169 LEU A C 1
ATOM 1369 O O . LEU A 1 169 ? -12.452 20.644 7.891 1.00 80.00 169 LEU A O 1
ATOM 1373 N N . MET A 1 170 ? -10.758 22.095 7.697 1.00 77.44 170 MET A N 1
ATOM 1374 C CA . MET A 1 170 ? -11.447 23.206 8.358 1.00 77.44 170 MET A CA 1
ATOM 1375 C C . MET A 1 170 ? -12.708 23.635 7.604 1.00 77.44 170 MET A C 1
ATOM 1377 O O . MET A 1 170 ? -13.717 23.931 8.236 1.00 77.44 170 MET A O 1
ATOM 1381 N N . ARG A 1 171 ? -12.682 23.654 6.265 1.00 80.88 171 ARG A N 1
ATOM 1382 C CA . ARG A 1 171 ? -13.863 23.965 5.443 1.00 80.88 171 ARG A CA 1
ATOM 1383 C C . ARG A 1 171 ? -14.939 22.896 5.582 1.00 80.88 171 ARG A C 1
ATOM 1385 O O . ARG A 1 171 ? -16.106 23.238 5.729 1.00 80.88 171 ARG A O 1
ATOM 1392 N N . PHE A 1 172 ? -14.560 21.622 5.523 1.00 79.12 172 PHE A N 1
ATOM 1393 C CA . PHE A 1 172 ? -15.532 20.533 5.522 1.00 79.12 172 PHE A CA 1
ATOM 1394 C C . PHE A 1 172 ? -16.131 20.283 6.909 1.00 79.12 172 PHE A C 1
ATOM 1396 O O . PHE A 1 172 ? -17.343 20.145 7.036 1.00 79.12 172 PHE A O 1
ATOM 1403 N N . PHE A 1 173 ? -15.303 20.286 7.954 1.00 79.31 173 PHE A N 1
ATOM 1404 C CA . PHE A 1 173 ? -15.744 20.000 9.321 1.00 79.31 173 PHE A CA 1
ATOM 1405 C C . PHE A 1 173 ? -16.160 21.258 10.119 1.00 79.31 173 PHE A C 1
ATOM 1407 O O . PHE A 1 173 ? -16.756 21.112 11.173 1.00 79.31 173 PHE A O 1
ATOM 1414 N N . SER A 1 174 ? -15.923 22.470 9.584 1.00 62.50 174 SER A N 1
ATOM 1415 C CA . SER A 1 174 ? -16.444 23.801 9.982 1.00 62.50 174 SER A CA 1
ATOM 1416 C C . SER A 1 174 ? -16.444 24.210 11.477 1.00 62.50 174 SER A C 1
ATOM 1418 O O . SER A 1 174 ? -17.177 23.698 12.312 1.00 62.50 174 SER A O 1
ATOM 1420 N N . ASN A 1 175 ? -15.725 25.311 11.739 1.00 48.97 175 ASN A N 1
ATOM 1421 C CA . ASN A 1 175 ? -15.701 26.228 12.898 1.00 48.97 175 ASN A CA 1
ATOM 1422 C C . ASN A 1 175 ? -15.258 25.755 14.289 1.00 48.97 175 ASN A C 1
ATOM 1424 O O . ASN A 1 175 ? -14.798 26.618 15.038 1.00 48.97 175 ASN A O 1
ATOM 1428 N N . ASP A 1 176 ? -15.284 24.469 14.632 1.00 52.47 176 ASP A N 1
ATOM 1429 C CA . ASP A 1 176 ? -14.659 24.001 15.877 1.00 52.47 176 ASP A CA 1
ATOM 1430 C C . ASP A 1 176 ? -13.332 23.308 15.569 1.00 52.47 176 ASP A C 1
ATOM 1432 O O . ASP A 1 176 ? -13.230 22.090 15.447 1.00 52.47 176 ASP A O 1
ATOM 1436 N N . SER A 1 177 ? -12.258 24.099 15.470 1.00 58.41 177 SER A N 1
ATOM 1437 C CA . SER A 1 177 ? -10.880 23.579 15.405 1.00 58.41 177 SER A CA 1
ATOM 1438 C C . SER A 1 177 ? -10.541 22.640 16.573 1.00 58.41 177 SER A C 1
ATOM 1440 O O . SER A 1 177 ? -9.546 21.918 16.519 1.00 58.41 177 SER A O 1
ATOM 1442 N N . GLN A 1 178 ? -11.378 22.629 17.615 1.00 60.62 178 GLN A N 1
ATOM 1443 C CA . GLN A 1 178 ? -11.322 21.700 18.732 1.00 60.62 178 GLN A CA 1
ATOM 1444 C C . GLN A 1 178 ? -11.590 20.247 18.317 1.00 60.62 178 GLN A C 1
ATOM 1446 O O . GLN A 1 178 ? -11.042 19.359 18.965 1.00 60.62 178 GLN A O 1
ATOM 1451 N N . ASP A 1 179 ? -12.331 20.000 17.232 1.00 70.88 179 ASP A N 1
ATOM 1452 C CA . ASP A 1 179 ? -12.746 18.665 16.767 1.00 70.88 179 ASP A CA 1
ATOM 1453 C C . ASP A 1 179 ? -11.789 18.041 15.724 1.00 70.88 179 ASP A C 1
ATOM 1455 O O . ASP A 1 179 ? -12.048 16.994 15.127 1.00 70.88 179 ASP A O 1
ATOM 1459 N N . ILE A 1 180 ? -10.638 18.690 15.509 1.00 77.12 180 ILE A N 1
ATOM 1460 C CA . ILE A 1 180 ? -9.558 18.204 14.649 1.00 77.12 180 ILE A CA 1
ATOM 1461 C C . ILE A 1 180 ? -8.287 18.081 15.491 1.00 77.12 180 ILE A C 1
ATOM 1463 O O . ILE A 1 180 ? -7.799 19.055 16.068 1.00 77.12 180 ILE A O 1
ATOM 1467 N N . GLN A 1 181 ? -7.701 16.886 15.539 1.00 75.94 181 GLN A N 1
ATOM 1468 C CA . GLN A 1 181 ? -6.376 16.673 16.115 1.00 75.94 181 GLN A CA 1
ATOM 1469 C C . GLN A 1 181 ? -5.342 16.392 15.028 1.00 75.94 181 GLN A C 1
ATOM 1471 O O . GLN A 1 181 ? -5.567 15.574 14.141 1.00 75.94 181 GLN A O 1
ATOM 1476 N N . ILE A 1 182 ? -4.184 17.058 15.119 1.00 72.88 182 ILE A N 1
ATOM 1477 C CA . ILE A 1 182 ? -3.149 16.997 14.085 1.00 72.88 182 ILE A CA 1
ATOM 1478 C C . ILE A 1 182 ? -1.792 16.592 14.650 1.00 72.88 182 ILE A C 1
ATOM 1480 O O . ILE A 1 182 ? -1.209 17.310 15.468 1.00 72.88 182 ILE A O 1
ATOM 1484 N N . ALA A 1 183 ? -1.245 15.482 14.152 1.00 70.81 183 ALA A N 1
ATOM 1485 C CA . ALA A 1 183 ? 0.140 15.106 14.409 1.00 70.81 183 ALA A CA 1
ATOM 1486 C C . ALA A 1 183 ? 1.112 15.915 13.536 1.00 70.81 183 ALA A C 1
ATOM 1488 O O . ALA A 1 183 ? 0.939 16.057 12.322 1.00 70.81 183 ALA A O 1
ATOM 1489 N N . LYS A 1 184 ? 2.173 16.424 14.175 1.00 68.44 184 LYS A N 1
ATOM 1490 C CA . LYS A 1 184 ? 3.159 17.340 13.571 1.00 68.44 184 LYS A CA 1
ATOM 1491 C C . LYS A 1 184 ? 4.376 16.633 12.967 1.00 68.44 184 LYS A C 1
ATOM 1493 O O . LYS A 1 184 ? 5.219 17.286 12.355 1.00 68.44 184 LYS A O 1
ATOM 1498 N N . VAL A 1 185 ? 4.524 15.325 13.176 1.00 73.81 185 VAL A N 1
ATOM 1499 C CA . VAL A 1 185 ? 5.728 14.560 12.813 1.00 73.81 185 VAL A CA 1
ATOM 1500 C C . VAL A 1 185 ? 5.333 13.372 11.943 1.00 73.81 185 VAL A C 1
ATOM 1502 O O . VAL A 1 185 ? 4.259 12.809 12.118 1.00 73.81 185 VAL A O 1
ATOM 1505 N N . ARG A 1 186 ? 6.171 13.049 10.952 1.00 81.38 186 ARG A N 1
ATOM 1506 C CA . ARG A 1 186 ? 6.045 11.803 10.189 1.00 81.38 186 ARG A CA 1
ATOM 1507 C C . ARG A 1 186 ? 6.629 10.661 11.023 1.00 81.38 186 ARG A C 1
ATOM 1509 O O . ARG A 1 186 ? 7.729 10.866 11.541 1.00 81.38 186 ARG A O 1
ATOM 1516 N N . PRO A 1 187 ? 5.961 9.503 11.113 1.00 87.62 187 PRO A N 1
ATOM 1517 C CA . PRO A 1 187 ? 6.455 8.408 11.934 1.00 87.62 187 PRO A CA 1
ATOM 1518 C C . PRO A 1 187 ? 7.790 7.866 11.447 1.00 87.62 187 PRO A C 1
ATOM 1520 O O . PRO A 1 187 ? 8.102 7.882 10.252 1.00 87.62 187 PRO A O 1
ATOM 1523 N N . HIS A 1 188 ? 8.601 7.371 12.369 1.00 91.38 188 HIS A N 1
ATOM 1524 C CA . HIS A 1 188 ? 9.632 6.422 11.998 1.00 91.38 188 HIS A CA 1
ATOM 1525 C C . HIS A 1 188 ? 8.954 5.126 11.544 1.00 91.38 188 HIS A C 1
ATOM 1527 O O . HIS A 1 188 ? 7.977 4.695 12.147 1.00 91.38 188 HIS A O 1
ATOM 1533 N N . MET A 1 189 ? 9.454 4.482 10.490 1.00 93.62 189 MET A N 1
ATOM 1534 C CA . MET A 1 189 ? 8.804 3.268 9.982 1.00 93.62 189 MET A CA 1
ATOM 1535 C C . MET A 1 189 ? 8.853 2.099 10.978 1.00 93.62 189 MET A C 1
ATOM 1537 O O . MET A 1 189 ? 7.971 1.249 10.948 1.00 93.62 189 MET A O 1
ATOM 1541 N N . ASP A 1 190 ? 9.822 2.085 11.899 1.00 94.88 190 ASP A N 1
ATOM 1542 C CA . ASP A 1 190 ? 9.870 1.093 12.989 1.00 94.88 190 ASP A CA 1
ATOM 1543 C C . ASP A 1 190 ? 8.774 1.281 14.056 1.00 94.88 190 ASP A C 1
ATOM 1545 O O . ASP A 1 190 ? 8.556 0.371 14.855 1.00 94.88 190 ASP A O 1
ATOM 1549 N N . GLU A 1 191 ? 8.065 2.421 14.070 1.00 94.19 191 GLU A N 1
ATOM 1550 C CA . GLU A 1 191 ? 6.864 2.597 14.904 1.00 94.19 191 GLU A CA 1
ATOM 1551 C C . GLU A 1 191 ? 5.701 1.723 14.412 1.00 94.19 191 GLU A C 1
ATOM 1553 O O . GLU A 1 191 ? 4.819 1.391 15.201 1.00 94.19 191 GLU A O 1
ATOM 1558 N N . SER A 1 192 ? 5.695 1.325 13.132 1.00 95.12 192 SER A N 1
ATOM 1559 C CA . SER A 1 192 ? 4.714 0.370 12.613 1.00 95.12 192 SER A CA 1
ATOM 1560 C C . SER A 1 192 ? 4.923 -0.978 13.308 1.00 95.12 192 SER A C 1
ATOM 1562 O O . SER A 1 192 ? 6.026 -1.527 13.236 1.00 95.12 192 SER A O 1
ATOM 1564 N N . PRO A 1 193 ? 3.917 -1.558 13.978 1.00 96.81 193 PRO A N 1
ATOM 1565 C CA . PRO A 1 193 ? 4.029 -2.895 14.557 1.00 96.81 193 PRO A CA 1
ATOM 1566 C C . PRO A 1 193 ? 4.085 -3.978 13.468 1.00 96.81 193 PRO A C 1
ATOM 1568 O O . PRO A 1 193 ? 3.839 -3.700 12.293 1.00 96.81 193 PRO A O 1
ATOM 1571 N N . ILE A 1 194 ? 4.404 -5.210 13.880 1.00 98.00 194 ILE A N 1
ATOM 1572 C CA . ILE A 1 194 ? 4.217 -6.390 13.025 1.00 98.00 194 ILE A CA 1
ATOM 1573 C C . ILE A 1 194 ? 2.703 -6.543 12.787 1.00 98.00 194 ILE A C 1
ATOM 1575 O O . ILE A 1 194 ? 1.952 -6.519 13.767 1.00 98.00 194 ILE A O 1
ATOM 1579 N N . PRO A 1 195 ? 2.233 -6.669 11.534 1.00 98.12 195 PRO A N 1
ATOM 1580 C CA . PRO A 1 195 ? 0.813 -6.841 11.245 1.00 98.12 195 PRO A CA 1
ATOM 1581 C C . PRO A 1 195 ? 0.218 -8.098 11.897 1.00 98.12 195 PRO A C 1
ATOM 1583 O O . PRO A 1 195 ? 0.891 -9.119 12.028 1.00 98.12 195 PRO A O 1
ATOM 1586 N N . ARG A 1 196 ? -1.069 -8.051 12.268 1.00 97.69 196 ARG A N 1
ATOM 1587 C CA . ARG A 1 196 ? -1.812 -9.197 12.830 1.00 97.69 196 ARG A CA 1
ATOM 1588 C C . ARG A 1 196 ? -2.160 -10.244 11.764 1.00 97.69 196 ARG A C 1
ATOM 1590 O O . ARG A 1 196 ? -3.328 -10.414 11.413 1.00 97.69 196 ARG A O 1
ATOM 1597 N N . PHE A 1 197 ? -1.149 -10.933 11.233 1.00 97.94 197 PHE A N 1
ATOM 1598 C CA . PHE A 1 197 ? -1.329 -12.029 10.269 1.00 97.94 197 PHE A CA 1
ATOM 1599 C C . PHE A 1 197 ? -2.194 -13.169 10.829 1.00 97.94 197 PHE A C 1
ATOM 1601 O O . PHE A 1 197 ? -2.886 -13.838 10.076 1.00 97.94 197 PHE A O 1
ATOM 1608 N N . ASP A 1 198 ? -2.246 -13.333 12.152 1.00 96.50 198 ASP A N 1
ATOM 1609 C CA . ASP A 1 198 ? -3.109 -14.298 12.842 1.00 96.50 198 ASP A CA 1
ATOM 1610 C C . ASP A 1 198 ? -4.619 -14.017 12.697 1.00 96.50 198 ASP A C 1
ATOM 1612 O O . ASP A 1 198 ? -5.435 -14.890 12.986 1.00 96.50 198 ASP A O 1
ATOM 1616 N N . LEU A 1 199 ? -5.013 -12.819 12.242 1.00 97.00 199 LEU A N 1
ATOM 1617 C CA . LEU A 1 199 ? -6.408 -12.508 11.901 1.00 97.00 199 LEU A CA 1
ATOM 1618 C C . LEU A 1 199 ? -6.805 -12.989 10.499 1.00 97.00 199 LEU A C 1
ATOM 1620 O O . LEU A 1 199 ? -7.977 -12.874 10.130 1.00 97.00 199 LEU A O 1
ATOM 1624 N N . LEU A 1 200 ? -5.847 -13.460 9.700 1.00 97.69 200 LEU A N 1
ATOM 1625 C CA . LEU A 1 200 ? -6.061 -13.843 8.313 1.00 97.69 200 LEU A CA 1
ATOM 1626 C C . LEU A 1 200 ? -6.358 -15.336 8.182 1.00 97.69 200 LEU A C 1
ATOM 1628 O O . LEU A 1 200 ? -5.790 -16.182 8.866 1.00 97.69 200 LEU A O 1
ATOM 1632 N N . ASP A 1 201 ? -7.187 -15.652 7.194 1.00 95.81 201 ASP A N 1
ATOM 1633 C CA . ASP A 1 201 ? -7.187 -16.962 6.556 1.00 95.81 201 ASP A CA 1
ATOM 1634 C C . ASP A 1 201 ? -6.102 -16.947 5.468 1.00 95.81 201 ASP A C 1
ATOM 1636 O O . ASP A 1 201 ? -6.357 -16.527 4.340 1.00 95.81 201 ASP A O 1
ATOM 1640 N N . MET A 1 202 ? -4.865 -17.294 5.840 1.00 94.94 202 MET A N 1
ATOM 1641 C CA . MET A 1 202 ? -3.671 -17.124 4.993 1.00 94.94 202 MET A CA 1
ATOM 1642 C C . MET A 1 202 ? -3.815 -17.813 3.626 1.00 94.94 202 MET A C 1
ATOM 1644 O O . MET A 1 202 ? -3.374 -17.272 2.611 1.00 94.94 202 MET A O 1
ATOM 1648 N N . ASP A 1 203 ? -4.499 -18.959 3.578 1.00 94.62 203 ASP A N 1
ATOM 1649 C CA . ASP A 1 203 ? -4.715 -19.726 2.350 1.00 94.62 203 ASP A CA 1
ATOM 1650 C C . ASP A 1 203 ? -5.659 -19.028 1.366 1.00 94.62 203 ASP A C 1
ATOM 1652 O O . ASP A 1 203 ? -5.609 -19.309 0.168 1.00 94.62 203 ASP A O 1
ATOM 1656 N N . ALA A 1 204 ? -6.472 -18.072 1.822 1.00 96.12 204 ALA A N 1
ATOM 1657 C CA . ALA A 1 204 ? -7.376 -17.311 0.967 1.00 96.12 204 ALA A CA 1
ATOM 1658 C C . ALA A 1 204 ? -6.662 -16.338 0.012 1.00 96.12 204 ALA A C 1
ATOM 1660 O O . ALA A 1 204 ? -7.295 -15.835 -0.924 1.00 96.12 204 ALA A O 1
ATOM 1661 N N . TYR A 1 205 ? -5.378 -16.062 0.243 1.00 96.56 205 TYR A N 1
ATOM 1662 C CA . TYR A 1 205 ? -4.616 -15.027 -0.450 1.00 96.56 205 TYR A CA 1
ATOM 1663 C C . TYR A 1 205 ? -3.570 -15.621 -1.402 1.00 96.56 205 TYR A C 1
ATOM 1665 O O . TYR A 1 205 ? -2.928 -16.624 -1.087 1.00 96.56 205 TYR A O 1
ATOM 1673 N N . ALA A 1 206 ? -3.399 -15.007 -2.575 1.00 95.31 206 ALA A N 1
ATOM 1674 C CA . ALA A 1 206 ? -2.384 -15.415 -3.554 1.00 95.31 206 ALA A CA 1
ATOM 1675 C C . ALA A 1 206 ? -0.966 -14.985 -3.163 1.00 95.31 206 ALA A C 1
ATOM 1677 O O . ALA A 1 206 ? -0.007 -15.691 -3.461 1.00 95.31 206 ALA A O 1
ATOM 1678 N N . SER A 1 207 ? -0.850 -13.840 -2.493 1.00 97.00 207 SER A N 1
ATOM 1679 C CA . SER A 1 207 ? 0.389 -13.318 -1.938 1.00 97.00 207 SER A CA 1
ATOM 1680 C C . SER A 1 207 ? 0.135 -12.731 -0.556 1.0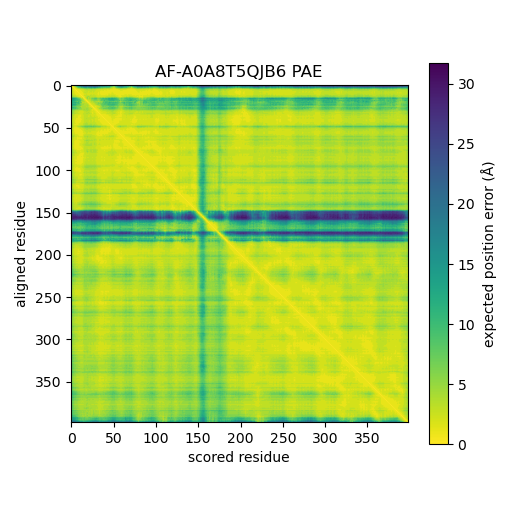0 97.00 207 SER A C 1
ATOM 1682 O O . SER A 1 207 ? -0.880 -12.071 -0.321 1.00 97.00 207 SER A O 1
ATOM 1684 N N . MET A 1 208 ? 1.097 -12.887 0.351 1.00 98.19 208 MET A N 1
ATOM 1685 C CA . MET A 1 208 ? 1.160 -12.037 1.540 1.00 98.19 208 MET A CA 1
ATOM 1686 C C . MET A 1 208 ? 1.691 -10.653 1.172 1.00 98.19 208 MET A C 1
ATOM 1688 O O . MET A 1 208 ? 2.240 -10.454 0.088 1.00 98.19 208 MET A O 1
ATOM 1692 N N . ALA A 1 209 ? 1.503 -9.683 2.062 1.00 98.06 209 ALA A N 1
ATOM 1693 C CA . ALA A 1 209 ? 1.927 -8.309 1.843 1.00 98.06 209 ALA A CA 1
ATOM 1694 C C . ALA A 1 209 ? 2.650 -7.765 3.076 1.00 98.06 209 ALA A C 1
ATOM 1696 O O . ALA A 1 209 ? 2.198 -7.973 4.201 1.00 98.06 209 ALA A O 1
ATOM 1697 N N . ILE A 1 210 ? 3.739 -7.033 2.849 1.00 98.25 210 ILE A N 1
ATOM 1698 C CA . ILE A 1 210 ? 4.472 -6.261 3.860 1.00 98.25 210 ILE A CA 1
ATOM 1699 C C . ILE A 1 210 ? 4.858 -4.900 3.276 1.00 98.25 210 ILE A C 1
ATOM 1701 O O . ILE A 1 210 ? 4.863 -4.719 2.063 1.00 98.25 210 ILE A O 1
ATOM 1705 N N . GLN A 1 211 ? 5.189 -3.933 4.129 1.00 97.62 211 GLN A N 1
ATOM 1706 C CA . GLN A 1 211 ? 5.641 -2.604 3.703 1.00 97.62 211 GLN A CA 1
ATOM 1707 C C . GLN A 1 211 ? 7.016 -2.333 4.297 1.00 97.62 211 GLN A C 1
ATOM 1709 O O . GLN A 1 211 ? 7.180 -2.408 5.514 1.00 97.62 211 GLN A O 1
ATOM 1714 N N . MET A 1 212 ? 7.986 -1.988 3.462 1.00 96.31 212 MET A N 1
ATOM 1715 C CA . MET A 1 212 ? 9.347 -1.674 3.879 1.00 96.31 212 MET A CA 1
ATOM 1716 C C . MET A 1 212 ? 9.550 -0.163 4.043 1.00 96.31 212 MET A C 1
ATOM 1718 O O . MET A 1 212 ? 10.277 0.283 4.939 1.00 96.31 212 MET A O 1
ATOM 1722 N N . SER A 1 213 ? 8.895 0.644 3.212 1.00 96.38 213 SER A N 1
ATOM 1723 C CA . SER A 1 213 ? 9.111 2.082 3.162 1.00 96.38 213 SER A CA 1
ATOM 1724 C C . SER A 1 213 ? 7.862 2.877 2.784 1.00 96.38 213 SER A C 1
ATOM 1726 O O . SER A 1 213 ? 6.847 2.333 2.359 1.00 96.38 213 SER A O 1
ATOM 1728 N N . ARG A 1 214 ? 7.928 4.192 3.017 1.00 94.50 214 ARG A N 1
ATOM 1729 C CA . ARG A 1 214 ? 6.906 5.172 2.619 1.00 94.50 214 ARG A CA 1
ATOM 1730 C C . ARG A 1 214 ? 7.576 6.424 2.064 1.00 94.50 214 ARG A C 1
ATOM 1732 O O . ARG A 1 214 ? 8.513 6.943 2.693 1.00 94.50 214 ARG A O 1
ATOM 1739 N N . GLY A 1 215 ? 7.035 6.961 0.973 1.00 91.56 215 GLY A N 1
ATOM 1740 C CA . GLY A 1 215 ? 7.514 8.170 0.311 1.00 91.56 215 GLY A CA 1
ATOM 1741 C C . GLY A 1 215 ? 8.375 7.888 -0.915 1.00 91.56 215 GLY A C 1
ATOM 1742 O O . GLY A 1 215 ? 9.093 6.895 -0.984 1.00 91.56 215 GLY A O 1
ATOM 1743 N N . CYS A 1 216 ? 8.358 8.825 -1.863 1.00 92.94 216 CYS A N 1
ATOM 1744 C CA . CYS A 1 216 ? 9.015 8.693 -3.161 1.00 92.94 216 CYS A CA 1
ATOM 1745 C C . CYS A 1 216 ? 9.770 9.986 -3.524 1.00 92.94 216 CYS A C 1
ATOM 1747 O O . CYS A 1 216 ? 9.215 11.079 -3.388 1.00 92.94 216 CYS A O 1
ATOM 1749 N N . PRO A 1 217 ? 11.031 9.915 -4.005 1.00 92.75 217 PRO A N 1
ATOM 1750 C CA . PRO A 1 217 ? 11.831 11.104 -4.311 1.00 92.75 217 PRO A CA 1
ATOM 1751 C C . PRO A 1 217 ? 11.374 11.858 -5.569 1.00 92.75 217 PRO A C 1
ATOM 1753 O O . PRO A 1 217 ? 11.935 12.909 -5.879 1.00 92.75 217 PRO A O 1
ATOM 1756 N N . TYR A 1 218 ? 10.393 11.331 -6.302 1.00 93.62 218 TYR A N 1
ATOM 1757 C CA . TYR A 1 218 ? 9.907 11.900 -7.555 1.00 93.62 218 TYR A CA 1
ATOM 1758 C C . TYR A 1 218 ? 8.607 12.691 -7.368 1.00 93.62 218 TYR A C 1
ATOM 1760 O O . TYR A 1 218 ? 7.893 12.507 -6.388 1.00 93.62 218 TYR A O 1
ATOM 1768 N N . SER A 1 219 ? 8.326 13.569 -8.330 1.00 90.25 219 SER A N 1
ATOM 1769 C CA . SER A 1 219 ? 7.111 14.386 -8.427 1.00 90.25 219 SER A CA 1
ATOM 1770 C C . SER A 1 219 ? 6.503 14.154 -9.810 1.00 90.25 219 SER A C 1
ATOM 1772 O O . SER A 1 219 ? 6.722 14.956 -10.712 1.00 90.25 219 SER A O 1
ATOM 1774 N N . CYS A 1 220 ? 5.873 12.998 -10.022 1.00 92.81 220 CYS A N 1
ATOM 1775 C CA . CYS A 1 220 ? 5.184 12.720 -11.285 1.00 92.81 220 CYS A CA 1
ATOM 1776 C C . CYS A 1 220 ? 3.781 13.337 -11.229 1.00 92.81 220 CYS A C 1
ATOM 1778 O O . CYS A 1 220 ? 3.085 13.119 -10.242 1.00 92.81 220 CYS A O 1
ATOM 1780 N N . ASP A 1 221 ? 3.350 14.026 -12.285 1.00 89.88 221 ASP A N 1
ATOM 1781 C CA . ASP A 1 221 ? 2.149 14.890 -12.285 1.00 89.88 221 ASP A CA 1
ATOM 1782 C C . ASP A 1 221 ? 0.817 14.134 -12.096 1.00 89.88 221 ASP A C 1
ATOM 1784 O O . ASP A 1 221 ? -0.228 14.729 -11.862 1.00 89.88 221 ASP A O 1
ATOM 1788 N N . PHE A 1 222 ? 0.832 12.807 -12.223 1.00 89.62 222 PHE A N 1
ATOM 1789 C CA . PHE A 1 222 ? -0.334 11.931 -12.057 1.00 89.62 222 PHE A CA 1
ATOM 1790 C C . PHE A 1 222 ? -0.348 11.197 -10.705 1.00 89.62 222 PHE A C 1
ATOM 1792 O O . PHE A 1 222 ? -1.264 10.427 -10.420 1.00 89.62 222 PHE A O 1
ATOM 1799 N N . CYS A 1 223 ? 0.688 11.382 -9.882 1.00 89.38 223 CYS A N 1
ATOM 1800 C CA . CYS A 1 223 ? 0.929 10.615 -8.666 1.00 89.38 223 CYS A CA 1
ATOM 1801 C C . CYS A 1 223 ? 0.923 11.532 -7.439 1.00 89.38 223 CYS A C 1
ATOM 1803 O O . CYS A 1 223 ? 1.520 12.601 -7.439 1.00 89.38 223 CYS A O 1
ATOM 1805 N N . ASN A 1 224 ? 0.299 11.086 -6.352 1.00 85.19 224 ASN A N 1
ATOM 1806 C CA . ASN A 1 224 ? 0.200 11.841 -5.101 1.00 85.19 224 ASN A CA 1
ATOM 1807 C C . ASN A 1 224 ? 1.026 11.234 -3.952 1.00 85.19 224 ASN A C 1
ATOM 1809 O O . ASN A 1 224 ? 0.923 11.691 -2.811 1.00 85.19 224 ASN A O 1
ATOM 1813 N N . GLU A 1 225 ? 1.872 10.244 -4.242 1.00 86.38 225 GLU A N 1
ATOM 1814 C CA . GLU A 1 225 ? 2.680 9.525 -3.250 1.00 86.38 225 GLU A CA 1
ATOM 1815 C C . GLU A 1 225 ? 3.580 10.476 -2.454 1.00 86.38 225 GLU A C 1
ATOM 1817 O O . GLU A 1 225 ? 3.587 10.488 -1.222 1.00 86.38 225 GLU A O 1
ATOM 1822 N N . SER A 1 226 ? 4.299 11.367 -3.140 1.00 82.75 226 SER A N 1
ATOM 1823 C CA . SER A 1 226 ? 5.154 12.353 -2.477 1.00 82.75 226 SER A CA 1
ATOM 1824 C C . SER A 1 226 ? 4.372 13.375 -1.652 1.00 82.75 226 SER A C 1
ATOM 1826 O O . SER A 1 226 ? 4.882 13.861 -0.640 1.00 82.75 226 SER A O 1
ATOM 1828 N N . THR A 1 227 ? 3.140 13.690 -2.052 1.00 80.62 227 THR A N 1
ATOM 1829 C CA . THR A 1 227 ? 2.240 14.572 -1.298 1.00 80.62 227 THR A CA 1
ATOM 1830 C C . THR A 1 227 ? 1.824 13.885 0.005 1.00 80.62 227 THR A C 1
ATOM 1832 O O . THR A 1 227 ? 1.987 14.445 1.093 1.00 80.62 227 THR A O 1
ATOM 1835 N N . LEU A 1 228 ? 1.398 12.620 -0.078 1.00 80.62 228 LEU A N 1
ATOM 1836 C CA . LEU A 1 228 ? 1.025 11.811 1.079 1.00 80.62 228 LEU A CA 1
ATOM 1837 C C . LEU A 1 228 ? 2.230 11.526 1.984 1.00 80.62 228 LEU A C 1
ATOM 1839 O O . LEU A 1 228 ? 2.287 11.979 3.132 1.00 80.62 228 LEU A O 1
ATOM 1843 N N . PHE A 1 229 ? 3.241 10.819 1.493 1.00 85.81 229 PHE A N 1
ATOM 1844 C CA . PHE A 1 229 ? 4.297 10.209 2.304 1.00 85.81 229 PHE A CA 1
ATOM 1845 C C . PHE A 1 229 ? 5.648 10.939 2.271 1.00 85.81 229 PHE A C 1
ATOM 1847 O O . PHE A 1 229 ? 6.525 10.656 3.098 1.00 85.81 229 PHE A O 1
ATOM 1854 N N . GLY A 1 230 ? 5.751 11.995 1.462 1.00 85.81 230 GLY A N 1
ATOM 1855 C CA . GLY A 1 230 ? 6.900 12.895 1.412 1.00 85.81 230 GLY A CA 1
ATOM 1856 C C . GLY A 1 230 ? 7.983 12.440 0.435 1.00 85.81 230 GLY A C 1
ATOM 1857 O O . GLY A 1 230 ? 8.078 11.275 0.069 1.00 85.81 230 GLY A O 1
ATOM 1858 N N . HIS A 1 231 ? 8.866 13.372 0.066 1.00 88.75 231 HIS A N 1
ATOM 1859 C CA . HIS A 1 231 ? 9.961 13.114 -0.880 1.00 88.75 231 HIS A CA 1
ATOM 1860 C C . HIS A 1 231 ? 11.155 12.334 -0.328 1.00 88.75 231 HIS A C 1
ATOM 1862 O O . HIS A 1 231 ? 12.084 12.017 -1.063 1.00 88.75 231 HIS A O 1
ATOM 1868 N N . ALA A 1 232 ? 11.201 12.104 0.980 1.00 90.19 232 ALA A N 1
ATOM 1869 C CA . ALA A 1 232 ? 12.300 11.393 1.612 1.00 90.19 232 ALA A CA 1
ATOM 1870 C C . ALA A 1 232 ? 11.801 10.007 2.018 1.00 90.19 232 ALA A C 1
ATOM 1872 O O . ALA A 1 232 ? 11.127 9.928 3.049 1.00 90.19 232 ALA A O 1
ATOM 1873 N N . PRO A 1 233 ? 12.134 8.946 1.257 1.00 93.12 233 PRO A N 1
ATOM 1874 C CA . PRO A 1 233 ? 11.728 7.597 1.611 1.00 93.12 233 PRO A CA 1
ATOM 1875 C C . PRO A 1 233 ? 12.234 7.253 3.010 1.00 93.12 233 PRO A C 1
ATOM 1877 O O . PRO A 1 233 ? 13.439 7.327 3.301 1.00 93.12 233 PRO A O 1
ATOM 1880 N N . ARG A 1 234 ? 11.290 6.928 3.892 1.00 94.25 234 ARG A N 1
ATOM 1881 C CA . ARG A 1 234 ? 11.551 6.434 5.246 1.00 94.25 234 ARG A CA 1
ATOM 1882 C C . ARG A 1 234 ? 11.446 4.924 5.196 1.00 94.25 234 ARG A C 1
ATOM 1884 O O . ARG A 1 234 ? 10.482 4.420 4.642 1.00 94.25 234 ARG A O 1
ATOM 1891 N N . LEU A 1 235 ? 12.434 4.234 5.748 1.00 95.69 235 LEU A N 1
ATOM 1892 C CA . LEU A 1 235 ? 12.557 2.781 5.689 1.00 95.69 235 LEU A CA 1
ATOM 1893 C C . LEU A 1 235 ? 12.458 2.217 7.103 1.00 95.69 235 LEU A C 1
ATOM 1895 O O . LEU A 1 235 ? 12.945 2.859 8.039 1.00 95.69 235 LEU A O 1
ATOM 1899 N N . LYS A 1 236 ? 11.857 1.033 7.238 1.00 96.12 236 LYS A N 1
ATOM 1900 C CA . LYS A 1 236 ? 12.010 0.188 8.428 1.00 96.12 236 LYS A CA 1
ATOM 1901 C C . LYS A 1 236 ? 13.478 -0.210 8.621 1.00 96.12 236 LYS A C 1
ATOM 1903 O O . LYS A 1 236 ? 14.305 -0.108 7.711 1.00 96.12 236 LYS A O 1
ATOM 1908 N N . SER A 1 237 ? 13.805 -0.660 9.820 1.00 96.69 237 SER A N 1
ATOM 1909 C CA . SER A 1 237 ? 15.013 -1.436 10.081 1.00 96.69 237 SER A CA 1
ATOM 1910 C C . SER A 1 237 ? 14.945 -2.791 9.371 1.00 96.69 237 SER A C 1
ATOM 1912 O O . SER A 1 237 ? 13.868 -3.306 9.056 1.00 96.69 237 SER A O 1
ATOM 1914 N N . ALA A 1 238 ? 16.113 -3.372 9.105 1.00 96.75 238 ALA A N 1
ATOM 1915 C CA . ALA A 1 238 ? 16.200 -4.676 8.462 1.00 96.75 238 ALA A CA 1
ATOM 1916 C C . ALA A 1 238 ? 15.636 -5.781 9.369 1.00 96.75 238 ALA A C 1
ATOM 1918 O O . ALA A 1 238 ? 14.951 -6.685 8.902 1.00 96.75 238 ALA A O 1
ATOM 1919 N N . GLU A 1 239 ? 15.873 -5.652 10.673 1.00 96.62 239 GLU A N 1
ATOM 1920 C CA . GLU A 1 239 ? 15.384 -6.543 11.719 1.00 96.62 239 GLU A CA 1
ATOM 1921 C C . GLU A 1 239 ? 13.857 -6.584 11.722 1.00 96.62 239 GLU A C 1
ATOM 1923 O O . GLU A 1 239 ? 13.270 -7.660 11.738 1.00 96.62 239 GLU A O 1
ATOM 1928 N N . LYS A 1 240 ? 13.204 -5.419 11.627 1.00 96.75 240 LYS A N 1
ATOM 1929 C CA . LYS A 1 240 ? 11.744 -5.340 11.597 1.00 96.75 240 LYS A CA 1
ATOM 1930 C C . LYS A 1 240 ? 11.150 -6.043 10.378 1.00 96.75 240 LYS A C 1
ATOM 1932 O O . LYS A 1 240 ? 10.179 -6.779 10.525 1.00 96.75 240 LYS A O 1
ATOM 1937 N N . LEU A 1 241 ? 11.734 -5.831 9.197 1.00 96.62 241 LEU A N 1
ATOM 1938 C CA . LEU A 1 241 ? 11.290 -6.497 7.972 1.00 96.62 241 LEU A CA 1
ATOM 1939 C C . LEU A 1 241 ? 11.457 -8.019 8.075 1.00 96.62 241 LEU A C 1
ATOM 1941 O O . LEU A 1 241 ? 10.536 -8.760 7.743 1.00 96.62 241 LEU A O 1
ATOM 1945 N N . VAL A 1 242 ? 12.610 -8.485 8.564 1.00 97.94 242 VAL A N 1
ATOM 1946 C CA . VAL A 1 242 ? 12.869 -9.919 8.760 1.00 97.94 242 VAL A CA 1
ATOM 1947 C C . VAL A 1 242 ? 11.878 -10.516 9.758 1.00 97.94 242 VAL A C 1
ATOM 1949 O O . VAL A 1 242 ? 11.318 -11.565 9.468 1.00 97.94 242 VAL A O 1
ATOM 1952 N N . SER A 1 243 ? 11.560 -9.835 10.864 1.00 98.06 243 SER A N 1
ATOM 1953 C CA . SER A 1 243 ? 10.546 -10.318 11.811 1.00 98.06 243 SER A CA 1
ATOM 1954 C C . SER A 1 243 ? 9.138 -10.412 11.204 1.00 98.06 243 SER A C 1
ATOM 1956 O O . SER A 1 243 ? 8.376 -11.306 11.568 1.00 98.06 243 SER A O 1
ATOM 1958 N N . GLU A 1 244 ? 8.769 -9.526 10.272 1.00 98.31 244 GLU A N 1
ATOM 1959 C CA . GLU A 1 244 ? 7.500 -9.638 9.532 1.00 98.31 244 GLU A CA 1
ATOM 1960 C C . GLU A 1 244 ? 7.496 -10.862 8.602 1.00 98.31 244 GLU A C 1
ATOM 1962 O O . GLU A 1 244 ? 6.514 -11.602 8.582 1.00 98.31 244 GLU A O 1
ATOM 1967 N N . LEU A 1 245 ? 8.602 -11.123 7.896 1.00 98.38 245 LEU A N 1
ATOM 1968 C CA . LEU A 1 245 ? 8.768 -12.322 7.063 1.00 98.38 245 LEU A CA 1
ATOM 1969 C C . LEU A 1 245 ? 8.768 -13.615 7.896 1.00 98.38 245 LEU A C 1
ATOM 1971 O O . LEU A 1 245 ? 8.148 -14.600 7.502 1.00 98.38 245 LEU A O 1
ATOM 1975 N N . GLU A 1 246 ? 9.425 -13.610 9.058 1.00 98.12 246 GLU A N 1
ATOM 1976 C CA . GLU A 1 246 ? 9.404 -14.724 10.012 1.00 98.12 246 GLU A CA 1
ATOM 1977 C C . GLU A 1 246 ? 7.991 -15.001 10.513 1.00 98.12 246 GLU A C 1
ATOM 1979 O O . GLU A 1 246 ? 7.556 -16.145 10.484 1.00 98.12 246 GLU A O 1
ATOM 1984 N N . THR A 1 247 ? 7.236 -13.960 10.873 1.00 98.12 247 THR A N 1
ATOM 1985 C CA . THR A 1 247 ? 5.846 -14.114 11.332 1.00 98.12 247 THR A CA 1
ATOM 1986 C C . THR A 1 247 ? 4.959 -14.743 10.251 1.00 98.12 247 THR A C 1
ATOM 1988 O O . THR A 1 247 ? 4.094 -15.558 10.563 1.00 98.12 247 THR A O 1
ATOM 1991 N N . ILE A 1 248 ? 5.180 -14.399 8.977 1.00 98.06 248 ILE A N 1
ATOM 1992 C CA . ILE A 1 248 ? 4.472 -15.010 7.842 1.00 98.06 248 ILE A CA 1
ATOM 1993 C C . ILE A 1 248 ? 4.797 -16.509 7.729 1.00 98.06 248 ILE A C 1
ATOM 1995 O O . ILE A 1 248 ? 3.879 -17.319 7.587 1.00 98.06 248 ILE A O 1
ATOM 1999 N N . LEU A 1 249 ? 6.078 -16.888 7.825 1.00 96.94 249 LEU A N 1
ATOM 2000 C CA . LEU A 1 249 ? 6.494 -18.297 7.797 1.00 96.94 249 LEU A CA 1
ATOM 2001 C C . LEU A 1 249 ? 5.966 -19.079 9.005 1.00 96.94 249 LEU A C 1
ATOM 2003 O O . LEU A 1 249 ? 5.486 -20.200 8.848 1.00 96.94 249 LEU A O 1
ATOM 2007 N N . ASP A 1 250 ? 6.025 -18.490 10.200 1.00 96.19 250 ASP A N 1
ATOM 2008 C CA . ASP A 1 250 ? 5.556 -19.104 11.446 1.00 96.19 250 ASP A CA 1
ATOM 2009 C C . ASP A 1 250 ? 4.032 -19.308 11.443 1.00 96.19 250 ASP A C 1
ATOM 2011 O O . ASP A 1 250 ? 3.529 -20.260 12.043 1.00 96.19 250 ASP A O 1
ATOM 2015 N N . ALA A 1 251 ? 3.294 -18.468 10.709 1.00 94.88 251 ALA A N 1
ATOM 2016 C CA . ALA A 1 251 ? 1.872 -18.656 10.421 1.00 94.88 251 ALA A CA 1
ATOM 2017 C C . ALA A 1 251 ? 1.595 -19.768 9.383 1.00 94.88 251 ALA A C 1
ATOM 2019 O O . ALA A 1 251 ? 0.439 -20.027 9.054 1.00 94.88 251 ALA A O 1
ATOM 2020 N N . GLY A 1 252 ? 2.635 -20.441 8.880 1.00 93.75 252 GLY A N 1
ATOM 2021 C CA . GLY A 1 252 ? 2.545 -21.579 7.965 1.00 93.75 252 GLY A CA 1
ATOM 2022 C C . GLY A 1 252 ? 2.471 -21.210 6.485 1.00 93.75 252 GLY A C 1
ATOM 2023 O O . GLY A 1 252 ? 2.273 -22.097 5.657 1.00 93.75 252 GLY A O 1
ATOM 2024 N N . TYR A 1 253 ? 2.628 -19.932 6.129 1.00 96.62 253 TYR A N 1
ATOM 2025 C CA . TYR A 1 253 ? 2.556 -19.499 4.738 1.00 96.62 253 TYR A CA 1
ATOM 2026 C C . TYR A 1 253 ? 3.903 -19.657 4.032 1.00 96.62 253 TYR A C 1
ATOM 2028 O O . TYR A 1 253 ? 4.924 -19.152 4.489 1.00 96.62 253 TYR A O 1
ATOM 2036 N N . THR A 1 254 ? 3.884 -20.290 2.862 1.00 95.69 254 THR A N 1
ATOM 2037 C CA . THR A 1 254 ? 5.004 -20.334 1.914 1.00 95.69 254 THR A CA 1
ATOM 2038 C C . THR A 1 254 ? 4.496 -19.900 0.549 1.00 95.69 254 THR A C 1
ATOM 2040 O O . THR A 1 254 ? 3.435 -20.360 0.123 1.00 95.69 254 THR A O 1
ATOM 2043 N N . GLY A 1 255 ? 5.236 -19.048 -0.151 1.00 95.69 255 GLY A N 1
ATOM 2044 C CA . GLY A 1 255 ? 4.813 -18.510 -1.440 1.00 95.69 255 GLY A CA 1
ATOM 2045 C C . GLY A 1 255 ? 5.235 -17.062 -1.613 1.00 95.69 255 GLY A C 1
ATOM 2046 O O . GLY A 1 255 ? 6.222 -16.613 -1.031 1.00 95.69 255 GLY A O 1
ATOM 2047 N N . SER A 1 256 ? 4.481 -16.320 -2.419 1.00 97.56 256 SER A N 1
ATOM 2048 C CA . SER A 1 256 ? 4.856 -14.956 -2.770 1.00 97.56 256 SER A CA 1
ATOM 2049 C C . SER A 1 256 ? 4.576 -13.962 -1.640 1.00 97.56 256 SER A C 1
ATOM 2051 O O . SER A 1 256 ? 3.557 -14.058 -0.946 1.00 97.56 256 SER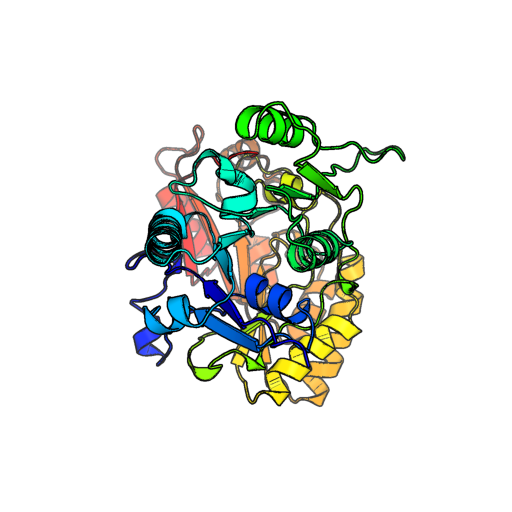 A O 1
ATOM 2053 N N . VAL A 1 257 ? 5.480 -12.998 -1.474 1.00 98.62 257 VAL A N 1
ATOM 2054 C CA . VAL A 1 257 ? 5.339 -11.838 -0.594 1.00 98.62 257 VAL A CA 1
ATOM 2055 C C . VAL A 1 257 ? 5.538 -10.567 -1.409 1.00 98.62 257 VAL A C 1
ATOM 2057 O O . VAL A 1 257 ? 6.600 -10.332 -1.987 1.00 98.62 257 VAL A O 1
ATOM 2060 N N . PHE A 1 258 ? 4.516 -9.719 -1.411 1.00 98.56 258 PHE A N 1
ATOM 2061 C CA . PHE A 1 258 ? 4.560 -8.406 -2.025 1.00 98.56 258 PHE A CA 1
ATOM 2062 C C . PHE A 1 258 ? 5.094 -7.385 -1.025 1.00 98.56 258 PHE A C 1
ATOM 2064 O O . PHE A 1 258 ? 4.468 -7.133 0.008 1.00 98.56 258 PHE A O 1
ATOM 2071 N N . ILE A 1 259 ? 6.225 -6.759 -1.338 1.00 98.50 259 ILE A N 1
ATOM 2072 C CA . ILE A 1 259 ? 6.628 -5.524 -0.668 1.00 98.50 259 ILE A CA 1
ATOM 2073 C C . ILE A 1 259 ? 5.903 -4.377 -1.368 1.00 98.50 259 ILE A C 1
ATOM 2075 O O . ILE A 1 259 ? 6.280 -3.994 -2.475 1.00 98.50 259 ILE A O 1
ATOM 2079 N N . VAL A 1 260 ? 4.867 -3.853 -0.713 1.00 97.25 260 VAL A N 1
ATOM 2080 C CA . VAL A 1 260 ? 3.863 -2.935 -1.291 1.00 97.25 260 VAL A CA 1
ATOM 2081 C C . VAL A 1 260 ? 4.350 -1.495 -1.481 1.00 97.25 260 VAL A C 1
ATOM 2083 O O . VAL A 1 260 ? 3.545 -0.585 -1.647 1.00 97.25 260 VAL A O 1
ATOM 2086 N N . ASP A 1 261 ? 5.650 -1.259 -1.359 1.00 96.25 261 ASP A N 1
ATOM 2087 C CA . ASP A 1 261 ? 6.231 0.071 -1.478 1.00 96.25 261 ASP A CA 1
ATOM 2088 C C . ASP A 1 261 ? 6.034 0.613 -2.900 1.00 96.25 261 ASP A C 1
ATOM 2090 O O . ASP A 1 261 ? 6.451 -0.040 -3.851 1.00 96.25 261 ASP A O 1
ATOM 2094 N N . ASP A 1 262 ? 5.537 1.846 -3.046 1.00 91.88 262 ASP A N 1
ATOM 2095 C CA . ASP A 1 262 ? 5.383 2.510 -4.355 1.00 91.88 262 ASP A CA 1
ATOM 2096 C C . ASP A 1 262 ? 6.724 2.711 -5.087 1.00 91.88 262 ASP A C 1
ATOM 2098 O O . ASP A 1 262 ? 6.786 2.924 -6.300 1.00 91.88 262 ASP A O 1
ATOM 2102 N N . ASN A 1 263 ? 7.829 2.701 -4.335 1.00 95.94 263 ASN A N 1
ATOM 2103 C CA . ASN A 1 263 ? 9.178 2.645 -4.879 1.00 95.94 263 ASN A CA 1
ATOM 2104 C C . ASN A 1 263 ? 10.174 2.082 -3.853 1.00 95.94 263 ASN A C 1
ATOM 2106 O O . ASN A 1 263 ? 10.841 2.835 -3.132 1.00 95.94 263 ASN A O 1
ATOM 2110 N N . PHE A 1 264 ? 10.349 0.761 -3.851 1.00 97.56 264 PHE A N 1
ATOM 2111 C CA . PHE A 1 264 ? 11.278 0.061 -2.956 1.00 97.56 264 PHE A CA 1
ATOM 2112 C C . PHE A 1 264 ? 12.728 0.565 -3.057 1.00 97.56 264 PHE A C 1
ATOM 2114 O O . PHE A 1 264 ? 13.469 0.623 -2.071 1.00 97.56 264 PHE A O 1
ATOM 2121 N N . VAL A 1 265 ? 13.148 0.985 -4.254 1.00 96.25 265 VAL A N 1
ATOM 2122 C CA . VAL A 1 265 ? 14.520 1.438 -4.532 1.00 96.25 265 VAL A CA 1
ATOM 2123 C C . VAL A 1 265 ? 14.697 2.954 -4.390 1.00 96.25 265 VAL A C 1
ATOM 2125 O O . VAL A 1 265 ? 15.786 3.475 -4.652 1.00 96.25 265 VAL A O 1
ATOM 2128 N N . GLY A 1 266 ? 13.685 3.667 -3.881 1.00 94.00 266 GLY A N 1
ATOM 2129 C CA . GLY A 1 266 ? 13.714 5.119 -3.681 1.00 94.00 266 GLY A CA 1
ATOM 2130 C C . GLY A 1 266 ? 14.845 5.602 -2.760 1.00 94.00 266 GLY A C 1
ATOM 2131 O O . GLY A 1 266 ? 15.271 6.756 -2.843 1.00 94.00 266 GLY A O 1
ATOM 2132 N N . ASN A 1 267 ? 15.384 4.721 -1.906 1.00 94.62 267 ASN A N 1
ATOM 2133 C CA . ASN A 1 267 ? 16.598 4.960 -1.122 1.00 94.62 267 ASN A CA 1
ATOM 2134 C C . ASN A 1 267 ? 17.592 3.793 -1.229 1.00 94.62 267 ASN A C 1
ATOM 2136 O O . ASN A 1 267 ? 17.813 3.043 -0.274 1.00 94.62 267 ASN A O 1
ATOM 2140 N N . LYS A 1 268 ? 18.228 3.682 -2.400 1.00 94.06 268 LYS A N 1
ATOM 2141 C CA . LYS A 1 268 ? 19.187 2.621 -2.763 1.00 94.06 268 LYS A CA 1
ATOM 2142 C C . LYS A 1 268 ? 20.228 2.316 -1.688 1.00 94.06 268 LYS A C 1
ATOM 2144 O O . LYS A 1 268 ? 20.453 1.162 -1.345 1.00 94.06 268 LYS A O 1
ATOM 2149 N N . ASN A 1 269 ? 20.839 3.351 -1.115 1.00 91.06 269 ASN A N 1
ATOM 2150 C CA . ASN A 1 269 ? 21.905 3.163 -0.131 1.00 91.06 269 ASN A CA 1
ATOM 2151 C C . ASN A 1 269 ? 21.398 2.484 1.146 1.00 91.06 269 ASN A C 1
ATOM 2153 O O . ASN A 1 269 ? 22.096 1.650 1.713 1.00 91.06 269 ASN A O 1
ATOM 2157 N N . LYS A 1 270 ? 20.192 2.835 1.612 1.00 93.56 270 LYS A N 1
ATOM 2158 C CA . LYS A 1 270 ? 19.628 2.218 2.817 1.00 93.56 270 LYS A CA 1
ATOM 2159 C C . LYS A 1 270 ? 19.070 0.827 2.540 1.00 93.56 270 LYS A C 1
ATOM 2161 O O . LYS A 1 270 ? 19.262 -0.058 3.367 1.00 93.56 270 LYS A O 1
ATOM 2166 N N . VAL A 1 271 ? 18.424 0.625 1.390 1.00 96.31 271 VAL A N 1
ATOM 2167 C CA . VAL A 1 271 ? 17.800 -0.665 1.069 1.00 96.31 271 VAL A CA 1
ATOM 2168 C C . VAL A 1 271 ? 18.834 -1.774 0.838 1.00 96.31 271 VAL A C 1
ATOM 2170 O O . VAL A 1 271 ? 18.561 -2.917 1.178 1.00 96.31 271 VAL A O 1
ATOM 2173 N N . LYS A 1 272 ? 20.063 -1.462 0.393 1.00 97.44 272 LYS A N 1
ATOM 2174 C CA . LYS A 1 272 ? 21.157 -2.456 0.311 1.00 97.44 272 LYS A CA 1
ATOM 2175 C C . LYS A 1 272 ? 21.440 -3.154 1.648 1.00 97.44 272 LYS A C 1
ATOM 2177 O O . LYS A 1 272 ? 21.611 -4.368 1.675 1.00 97.44 272 LYS A O 1
ATOM 2182 N N . ASN A 1 273 ? 21.421 -2.414 2.760 1.00 94.81 273 ASN A N 1
ATOM 2183 C CA . ASN A 1 273 ? 21.622 -2.999 4.094 1.00 94.81 273 ASN A CA 1
ATOM 2184 C C . ASN A 1 273 ? 20.481 -3.950 4.479 1.00 94.81 273 ASN A C 1
ATOM 2186 O O . ASN A 1 273 ? 20.705 -4.974 5.118 1.00 94.81 273 ASN A O 1
ATOM 2190 N N . VAL A 1 274 ? 19.261 -3.612 4.067 1.00 96.44 274 VAL A N 1
ATOM 2191 C CA . VAL A 1 274 ? 18.061 -4.416 4.315 1.00 96.44 274 VAL A CA 1
ATOM 2192 C C . VAL A 1 274 ? 18.111 -5.694 3.489 1.00 96.44 274 VAL A C 1
ATOM 2194 O O . VAL A 1 274 ? 17.929 -6.780 4.030 1.00 96.44 274 VAL A O 1
ATOM 2197 N N . LEU A 1 275 ? 18.460 -5.584 2.208 1.00 98.44 275 LEU A N 1
ATOM 2198 C CA . LEU A 1 275 ? 18.613 -6.726 1.312 1.00 98.44 275 LEU A CA 1
ATOM 2199 C C . LEU A 1 275 ? 19.701 -7.695 1.778 1.00 98.44 275 LEU A C 1
ATOM 2201 O O . LEU A 1 275 ? 19.528 -8.900 1.640 1.00 98.44 275 LEU A O 1
ATOM 2205 N N . GLN A 1 276 ? 20.788 -7.201 2.376 1.00 97.88 276 GLN A N 1
ATOM 2206 C CA . GLN A 1 276 ? 21.818 -8.066 2.951 1.00 97.88 276 GLN A CA 1
ATOM 2207 C C . GLN A 1 276 ? 21.250 -8.963 4.064 1.00 97.88 276 GLN A C 1
ATOM 2209 O O . GLN A 1 276 ? 21.538 -10.157 4.101 1.00 97.88 276 GLN A O 1
ATOM 2214 N N . LYS A 1 277 ? 20.387 -8.417 4.927 1.00 98.00 277 LYS A N 1
ATOM 2215 C CA . LYS A 1 277 ? 19.708 -9.192 5.975 1.00 98.00 277 LYS A CA 1
ATOM 2216 C C . LYS A 1 277 ? 18.614 -10.102 5.431 1.00 98.00 277 LYS A C 1
ATOM 2218 O O . LYS A 1 277 ? 18.505 -11.238 5.875 1.00 98.00 277 LYS A O 1
ATOM 2223 N N . MET A 1 278 ? 17.849 -9.646 4.439 1.00 98.06 278 MET A N 1
ATOM 2224 C CA . MET A 1 278 ? 16.869 -10.495 3.755 1.00 98.06 278 MET A CA 1
ATOM 2225 C C . MET A 1 278 ? 17.534 -11.692 3.072 1.00 98.06 278 MET A C 1
ATOM 2227 O O . MET A 1 278 ? 17.011 -12.796 3.145 1.00 98.06 278 MET A O 1
ATOM 2231 N N . LYS A 1 279 ? 18.697 -11.491 2.443 1.00 98.44 279 LYS A N 1
ATOM 2232 C CA . LYS A 1 279 ? 19.508 -12.558 1.851 1.00 98.44 279 LYS A CA 1
ATOM 2233 C C . LYS A 1 279 ? 19.917 -13.598 2.893 1.00 98.44 279 LYS A C 1
ATOM 2235 O O . LYS A 1 279 ? 19.749 -14.786 2.645 1.00 98.44 279 LYS A O 1
ATOM 2240 N N . GLU A 1 280 ? 20.440 -13.163 4.040 1.00 98.38 280 GLU A N 1
ATOM 2241 C CA . GLU A 1 280 ? 20.801 -14.060 5.151 1.00 98.38 280 GLU A CA 1
ATOM 2242 C C . GLU A 1 280 ? 19.583 -14.878 5.606 1.00 98.38 280 GLU A C 1
ATOM 2244 O O . GLU A 1 280 ? 19.635 -16.106 5.619 1.00 98.38 280 GLU A O 1
ATOM 2249 N N . PHE A 1 281 ? 18.455 -14.208 5.851 1.00 98.31 281 PHE A N 1
ATOM 2250 C CA . PHE A 1 281 ? 17.195 -14.852 6.219 1.00 98.31 281 PHE A CA 1
ATOM 2251 C C . PHE A 1 281 ? 16.727 -15.879 5.172 1.00 98.31 281 PHE A C 1
ATOM 2253 O O . PHE A 1 281 ? 16.439 -17.025 5.513 1.00 98.31 281 PHE A O 1
ATOM 2260 N N . GLN A 1 282 ? 16.694 -15.515 3.889 1.00 98.06 282 GLN A N 1
ATOM 2261 C CA . GLN A 1 282 ? 16.267 -16.419 2.817 1.00 98.06 282 GLN A CA 1
ATOM 2262 C C . GLN A 1 282 ? 17.176 -17.644 2.707 1.00 98.06 282 GLN A C 1
ATOM 2264 O O . GLN A 1 282 ? 16.690 -18.762 2.543 1.00 98.06 282 GLN A O 1
ATOM 2269 N N . GLN A 1 283 ? 18.491 -17.465 2.856 1.00 98.00 283 GLN A N 1
ATOM 2270 C CA . GLN A 1 283 ? 19.450 -18.569 2.863 1.00 98.00 283 GLN A CA 1
ATOM 2271 C C . GLN A 1 283 ? 19.227 -19.518 4.042 1.00 98.00 283 GLN A C 1
ATOM 2273 O O . GLN A 1 283 ? 19.229 -20.733 3.851 1.00 98.00 283 GLN A O 1
ATOM 2278 N N . GLU A 1 284 ? 19.001 -18.980 5.240 1.00 98.06 284 GLU A N 1
ATOM 2279 C CA . GLU A 1 284 ? 18.739 -19.765 6.451 1.00 98.06 284 GLU A CA 1
ATOM 2280 C C . GLU A 1 284 ? 17.416 -20.534 6.377 1.00 98.06 284 GLU A C 1
ATOM 2282 O O . GLU A 1 284 ? 17.330 -21.668 6.853 1.00 98.06 284 GLU A O 1
ATOM 2287 N N . ARG A 1 285 ? 16.387 -19.944 5.759 1.00 97.12 285 ARG A N 1
ATOM 2288 C CA . ARG A 1 285 ? 15.067 -20.569 5.603 1.00 97.12 285 ARG A CA 1
ATOM 2289 C C . ARG A 1 285 ? 14.944 -21.438 4.353 1.00 97.12 285 ARG A C 1
ATOM 2291 O O . ARG A 1 285 ? 13.955 -22.147 4.226 1.00 97.12 285 ARG A O 1
ATOM 2298 N N . GLY A 1 286 ? 15.933 -21.433 3.459 1.00 96.88 286 GLY A N 1
ATOM 2299 C CA . GLY A 1 286 ? 15.927 -22.240 2.235 1.00 96.88 286 GLY A CA 1
ATOM 2300 C C . GLY A 1 286 ? 15.048 -21.677 1.113 1.00 96.88 286 GLY A C 1
ATOM 2301 O O . GLY A 1 286 ? 14.512 -22.459 0.335 1.00 96.88 286 GLY A O 1
ATOM 2302 N N . TYR A 1 287 ? 14.916 -20.348 1.028 1.00 97.44 287 TYR A N 1
ATOM 2303 C CA . TYR A 1 287 ? 14.149 -19.622 0.004 1.00 97.44 287 TYR A CA 1
ATOM 2304 C C . TYR A 1 287 ? 12.678 -20.064 -0.087 1.00 97.44 287 TYR A C 1
ATOM 2306 O O . TYR A 1 287 ? 12.149 -20.302 -1.167 1.00 97.44 287 TYR A O 1
ATOM 2314 N N . LEU A 1 288 ? 12.012 -20.191 1.066 1.00 97.38 288 LEU A N 1
ATOM 2315 C CA . LEU A 1 288 ? 10.591 -20.569 1.154 1.00 97.38 288 LEU A CA 1
ATOM 2316 C C . LEU A 1 288 ? 9.623 -19.457 0.720 1.00 97.38 288 LEU A C 1
ATOM 2318 O O . LEU A 1 288 ? 8.425 -19.712 0.576 1.00 97.38 288 LEU A O 1
ATOM 2322 N N . LEU A 1 289 ? 10.126 -18.231 0.562 1.00 98.12 289 LEU A N 1
ATOM 2323 C CA . LEU A 1 289 ? 9.359 -17.077 0.115 1.00 98.12 289 LEU A CA 1
ATOM 2324 C C . LEU A 1 289 ? 9.954 -16.540 -1.184 1.00 98.12 289 LEU A C 1
ATOM 2326 O O . LEU A 1 289 ? 11.154 -16.278 -1.251 1.00 98.12 289 LEU A O 1
ATOM 2330 N N . ASP A 1 290 ? 9.105 -16.288 -2.172 1.00 97.31 290 ASP A N 1
ATOM 2331 C CA . ASP A 1 290 ? 9.462 -15.480 -3.336 1.00 97.31 290 ASP A CA 1
ATOM 2332 C C . ASP A 1 290 ? 9.012 -14.042 -3.084 1.00 97.31 290 ASP A C 1
ATOM 2334 O O . ASP A 1 290 ? 7.910 -13.808 -2.587 1.00 97.31 290 ASP A O 1
ATOM 2338 N N . VAL A 1 291 ? 9.839 -13.058 -3.422 1.00 98.56 291 VAL A N 1
ATOM 2339 C CA . VAL A 1 291 ? 9.539 -11.648 -3.151 1.00 98.56 291 VAL A CA 1
ATOM 2340 C C . VAL A 1 291 ? 9.318 -10.900 -4.458 1.00 98.56 291 VAL A C 1
ATOM 2342 O O . VAL A 1 291 ? 10.017 -11.109 -5.448 1.00 98.56 291 VAL A O 1
ATOM 2345 N N . TYR A 1 292 ? 8.358 -9.987 -4.469 1.00 98.50 292 TYR A N 1
ATOM 2346 C CA . TYR A 1 292 ? 8.206 -9.025 -5.554 1.00 98.50 292 TYR A CA 1
ATOM 2347 C C . TYR A 1 292 ? 7.829 -7.653 -5.006 1.00 98.50 292 TYR A C 1
ATOM 2349 O O . TYR A 1 292 ? 7.421 -7.519 -3.850 1.00 98.50 292 TYR A O 1
ATOM 2357 N N . THR A 1 293 ? 8.034 -6.607 -5.803 1.00 98.38 293 THR A N 1
ATOM 2358 C CA . THR A 1 293 ? 7.824 -5.220 -5.363 1.00 98.38 293 THR A CA 1
ATOM 2359 C C . THR A 1 293 ? 7.630 -4.268 -6.538 1.00 98.38 293 THR A C 1
ATOM 2361 O O . THR A 1 293 ? 7.794 -4.670 -7.692 1.00 98.38 293 THR A O 1
ATOM 2364 N N . GLU A 1 294 ? 7.336 -3.002 -6.250 1.00 97.94 294 GLU A N 1
ATOM 2365 C CA . GLU A 1 294 ? 7.408 -1.924 -7.231 1.00 97.94 294 GLU A CA 1
ATOM 2366 C C . GLU A 1 294 ? 8.747 -1.181 -7.133 1.00 97.94 294 GLU A C 1
ATOM 2368 O O . GLU A 1 294 ? 9.287 -0.919 -6.052 1.00 97.94 294 GLU A O 1
ATOM 2373 N N . ALA A 1 295 ? 9.321 -0.846 -8.286 1.00 97.44 295 ALA A N 1
ATOM 2374 C CA . ALA A 1 295 ? 10.602 -0.158 -8.368 1.00 97.44 295 ALA A CA 1
ATOM 2375 C C . ALA A 1 295 ? 10.647 0.806 -9.554 1.00 97.44 295 ALA A C 1
ATOM 2377 O O . ALA A 1 295 ? 10.052 0.575 -10.607 1.00 97.44 295 ALA A O 1
ATOM 2378 N N . ASP A 1 296 ? 11.422 1.880 -9.412 1.00 96.38 296 ASP A N 1
ATOM 2379 C CA . ASP A 1 296 ? 11.711 2.761 -10.537 1.00 96.38 296 ASP A CA 1
ATOM 2380 C C . ASP A 1 296 ? 12.831 2.209 -11.441 1.00 96.38 296 ASP A C 1
ATOM 2382 O O . ASP A 1 296 ? 13.705 1.438 -11.024 1.00 96.38 296 ASP A O 1
ATOM 2386 N N . ILE A 1 297 ? 12.841 2.651 -12.703 1.00 96.94 297 ILE A N 1
ATOM 2387 C CA . ILE A 1 297 ? 13.756 2.146 -13.740 1.00 96.94 297 ILE A CA 1
ATOM 2388 C C . ILE A 1 297 ? 15.240 2.360 -13.413 1.00 96.94 297 ILE A C 1
ATOM 2390 O O . ILE A 1 297 ? 16.120 1.720 -13.996 1.00 96.94 297 ILE A O 1
ATOM 2394 N N . THR A 1 298 ? 15.564 3.259 -12.479 1.00 96.25 298 THR A N 1
ATOM 2395 C CA . THR A 1 298 ? 16.953 3.538 -12.125 1.00 96.25 298 THR A CA 1
ATOM 2396 C C . THR A 1 298 ? 17.606 2.381 -11.369 1.00 96.25 298 THR A C 1
ATOM 2398 O O . THR A 1 298 ? 18.830 2.413 -11.204 1.00 96.25 298 THR A O 1
ATOM 2401 N N . LEU A 1 299 ? 16.852 1.355 -10.947 1.00 97.88 299 LEU A N 1
ATOM 2402 C CA . LEU A 1 299 ? 17.391 0.066 -10.495 1.00 97.88 299 LEU A CA 1
ATOM 2403 C C . LEU A 1 299 ? 18.436 -0.492 -11.478 1.00 97.88 299 LEU A C 1
ATOM 2405 O O . LEU A 1 299 ? 19.505 -0.918 -11.051 1.00 97.88 299 LEU A O 1
ATOM 2409 N N . ALA A 1 300 ? 18.203 -0.368 -12.791 1.00 98.06 300 ALA A N 1
ATOM 2410 C CA . ALA A 1 300 ? 19.121 -0.851 -13.830 1.00 98.06 300 ALA A CA 1
ATOM 2411 C C . ALA A 1 300 ? 20.541 -0.243 -13.754 1.00 98.06 300 ALA A C 1
ATOM 2413 O O . ALA A 1 300 ? 21.504 -0.795 -14.296 1.00 98.06 300 ALA A O 1
ATOM 2414 N N . ASN A 1 301 ? 20.699 0.895 -13.073 1.00 96.88 301 ASN A N 1
ATOM 2415 C CA . ASN A 1 301 ? 21.984 1.577 -12.927 1.00 96.88 301 ASN A CA 1
ATOM 2416 C C . ASN A 1 301 ? 22.830 1.047 -11.756 1.00 96.88 301 ASN A C 1
ATOM 2418 O O . ASN A 1 301 ? 23.947 1.524 -11.574 1.00 96.88 301 ASN A O 1
ATOM 2422 N N . ASP A 1 302 ? 22.321 0.107 -10.955 1.00 98.06 302 ASP A N 1
ATOM 2423 C CA . ASP A 1 302 ? 22.985 -0.385 -9.744 1.00 98.06 302 ASP A CA 1
ATOM 2424 C C . ASP A 1 302 ? 23.045 -1.923 -9.733 1.00 98.06 302 ASP A C 1
ATOM 2426 O O . ASP A 1 302 ? 22.118 -2.615 -9.319 1.00 98.06 302 ASP A O 1
ATOM 2430 N N . GLU A 1 303 ? 24.155 -2.466 -10.236 1.00 98.44 303 GLU A N 1
ATOM 2431 C CA . GLU A 1 303 ? 24.365 -3.915 -10.385 1.00 98.44 303 GLU A CA 1
ATOM 2432 C C . GLU A 1 303 ? 24.489 -4.649 -9.051 1.00 98.44 303 GLU A C 1
ATOM 2434 O O . GLU A 1 303 ? 24.055 -5.796 -8.925 1.00 98.44 303 GLU A O 1
ATOM 2439 N N . GLU A 1 304 ? 25.058 -3.985 -8.045 1.00 98.38 304 GLU A N 1
ATOM 2440 C CA . GLU A 1 304 ? 25.127 -4.516 -6.687 1.00 98.38 304 GLU A CA 1
ATOM 2441 C C . GLU A 1 304 ? 23.718 -4.633 -6.103 1.00 98.38 304 GLU A C 1
ATOM 2443 O O . GLU A 1 304 ? 23.367 -5.679 -5.563 1.00 98.38 304 GLU A O 1
ATOM 2448 N N . LEU A 1 305 ? 22.886 -3.597 -6.268 1.00 98.38 305 LEU A N 1
ATOM 2449 C CA . LEU A 1 305 ? 21.500 -3.622 -5.809 1.00 98.38 305 LEU A CA 1
ATOM 2450 C C . LEU A 1 305 ? 20.697 -4.742 -6.485 1.00 98.38 305 LEU A C 1
ATOM 2452 O O . LEU A 1 305 ? 20.034 -5.503 -5.789 1.00 98.38 305 LEU A O 1
ATOM 2456 N N . MET A 1 306 ? 20.802 -4.895 -7.810 1.00 98.69 306 MET A N 1
ATOM 2457 C CA . MET A 1 306 ? 20.131 -5.988 -8.530 1.00 98.69 306 MET A CA 1
ATOM 2458 C C . MET A 1 306 ? 20.627 -7.373 -8.087 1.00 98.69 306 MET A C 1
ATOM 2460 O O . MET A 1 306 ? 19.824 -8.291 -7.936 1.00 98.69 306 MET A O 1
ATOM 2464 N N . SER A 1 307 ? 21.930 -7.526 -7.828 1.00 98.69 307 SER A N 1
ATOM 2465 C CA . SER A 1 307 ? 22.492 -8.781 -7.304 1.00 98.69 307 SER A CA 1
ATOM 2466 C C . SER A 1 307 ? 21.954 -9.104 -5.912 1.00 98.69 307 SER A C 1
ATOM 2468 O O . SER A 1 307 ? 21.602 -10.248 -5.643 1.00 98.69 307 SER A O 1
ATOM 2470 N N . LEU A 1 308 ? 21.861 -8.098 -5.038 1.00 98.69 308 LEU A N 1
ATOM 2471 C CA . LEU A 1 308 ? 21.306 -8.245 -3.695 1.00 98.69 308 LEU A CA 1
ATOM 2472 C C . LEU A 1 308 ? 19.811 -8.575 -3.723 1.00 98.69 308 LEU A C 1
ATOM 2474 O O . LEU A 1 308 ? 19.383 -9.422 -2.950 1.00 98.69 308 LEU A O 1
ATOM 2478 N N . MET A 1 309 ? 19.030 -7.959 -4.616 1.00 98.69 309 MET A N 1
ATOM 2479 C CA . MET A 1 309 ? 17.612 -8.296 -4.800 1.00 98.69 309 MET A CA 1
ATOM 2480 C C . MET A 1 309 ? 17.443 -9.750 -5.250 1.00 98.69 309 MET A C 1
ATOM 2482 O O . MET A 1 309 ? 16.712 -10.499 -4.607 1.00 98.69 309 MET A O 1
ATOM 2486 N N . ARG A 1 310 ? 18.182 -10.194 -6.274 1.00 98.50 310 ARG A N 1
ATOM 2487 C CA . ARG A 1 310 ? 18.178 -11.604 -6.696 1.00 98.50 310 ARG A CA 1
ATOM 2488 C C . ARG A 1 310 ? 18.523 -12.540 -5.534 1.00 98.50 310 ARG A C 1
ATOM 2490 O O . ARG A 1 310 ? 17.809 -13.503 -5.280 1.00 98.50 310 ARG A O 1
ATOM 2497 N N . ASP A 1 311 ? 19.607 -12.252 -4.815 1.00 98.44 311 ASP A N 1
ATOM 2498 C CA . ASP A 1 311 ? 20.064 -13.087 -3.700 1.00 98.44 311 ASP A CA 1
ATOM 2499 C C . ASP A 1 311 ? 19.113 -13.041 -2.482 1.00 98.44 311 ASP A C 1
ATOM 2501 O O . ASP A 1 311 ? 19.153 -13.939 -1.647 1.00 98.44 311 ASP A O 1
ATOM 2505 N N . ALA A 1 312 ? 18.259 -12.018 -2.373 1.00 98.50 312 ALA A N 1
ATOM 2506 C CA . ALA A 1 312 ? 17.190 -11.903 -1.377 1.00 98.50 312 ALA A CA 1
ATOM 2507 C C . ALA A 1 312 ? 15.857 -12.533 -1.839 1.00 98.50 312 ALA A C 1
ATOM 2509 O O . ALA A 1 312 ? 14.836 -12.382 -1.165 1.00 98.50 312 ALA A O 1
ATOM 2510 N N . GLY A 1 313 ? 15.853 -13.246 -2.970 1.00 97.94 313 GLY A N 1
ATOM 2511 C CA . GLY A 1 313 ? 14.685 -13.969 -3.476 1.00 97.94 313 GLY A CA 1
ATOM 2512 C C . GLY A 1 313 ? 13.685 -13.102 -4.239 1.00 97.94 313 GLY A C 1
ATOM 2513 O O . GLY A 1 313 ? 12.525 -13.488 -4.350 1.00 97.94 313 GLY A O 1
ATOM 2514 N N . PHE A 1 314 ? 14.093 -11.936 -4.757 1.00 98.62 314 PHE A N 1
ATOM 2515 C CA . PHE A 1 314 ? 13.220 -11.159 -5.636 1.00 98.62 314 PHE A CA 1
ATOM 2516 C C . PHE A 1 314 ? 13.105 -11.831 -7.004 1.00 98.62 314 PHE A C 1
ATOM 2518 O O . PHE A 1 314 ? 14.111 -12.022 -7.689 1.00 98.62 314 PHE A O 1
ATOM 2525 N N . THR A 1 315 ? 11.878 -12.145 -7.414 1.00 98.12 315 THR A N 1
ATOM 2526 C CA . THR A 1 315 ? 11.580 -12.833 -8.679 1.00 98.12 315 THR A CA 1
ATOM 2527 C C . THR A 1 315 ? 10.906 -11.929 -9.705 1.00 98.12 315 THR A C 1
ATOM 2529 O O . THR A 1 315 ? 11.020 -12.182 -10.902 1.00 98.12 315 THR A O 1
ATOM 2532 N N . MET A 1 316 ? 10.252 -10.849 -9.268 1.00 98.19 316 MET A N 1
ATOM 2533 C CA . MET A 1 316 ? 9.560 -9.901 -10.142 1.00 98.19 316 MET A CA 1
ATOM 2534 C C . MET A 1 316 ? 9.648 -8.469 -9.600 1.00 98.19 316 MET A C 1
ATOM 2536 O O . MET A 1 316 ? 9.604 -8.239 -8.389 1.00 98.19 316 MET A O 1
ATOM 2540 N N . VAL A 1 317 ? 9.764 -7.498 -10.505 1.00 98.25 317 VAL A N 1
ATOM 2541 C CA . VAL A 1 317 ? 9.581 -6.074 -10.212 1.00 98.25 317 VAL A CA 1
ATOM 2542 C C . VAL A 1 317 ? 8.517 -5.478 -11.127 1.00 98.25 317 VAL A C 1
ATOM 2544 O O . VAL A 1 317 ? 8.583 -5.601 -12.353 1.00 98.25 317 VAL A O 1
ATOM 2547 N N . PHE A 1 318 ? 7.540 -4.803 -10.529 1.00 98.06 318 PHE A N 1
ATOM 2548 C CA . PHE A 1 318 ? 6.609 -3.962 -11.262 1.00 98.06 318 PHE A CA 1
ATOM 2549 C C . PHE A 1 318 ? 7.243 -2.587 -11.469 1.00 98.06 318 PHE A C 1
ATOM 2551 O O . PHE A 1 318 ? 7.737 -1.961 -10.530 1.00 98.06 318 PHE A O 1
ATOM 2558 N N . MET A 1 319 ? 7.251 -2.115 -12.711 1.00 97.00 319 MET A N 1
ATOM 2559 C CA . MET A 1 319 ? 7.819 -0.825 -13.074 1.00 97.00 319 MET A CA 1
ATOM 2560 C C . MET A 1 319 ? 6.767 0.044 -13.738 1.00 97.00 319 MET A C 1
ATOM 2562 O O . MET A 1 319 ? 6.298 -0.266 -14.832 1.00 97.00 319 MET A O 1
ATOM 2566 N N . GLY A 1 320 ? 6.461 1.193 -13.138 1.00 95.75 320 GLY A N 1
ATOM 2567 C CA . GLY A 1 320 ? 5.751 2.253 -13.846 1.00 95.75 320 GLY A CA 1
ATOM 2568 C C . GLY A 1 320 ? 6.643 2.788 -14.965 1.00 95.75 320 GLY A C 1
ATOM 2569 O O . GLY A 1 320 ? 7.514 3.623 -14.716 1.00 95.75 320 GLY A O 1
ATOM 2570 N N . LEU A 1 321 ? 6.492 2.285 -16.190 1.00 97.19 321 LEU A N 1
ATOM 2571 C CA . LEU A 1 321 ? 7.198 2.805 -17.363 1.00 97.19 321 LEU A CA 1
ATOM 2572 C C . LEU A 1 321 ? 6.443 3.996 -17.954 1.00 97.19 321 LEU A C 1
ATOM 2574 O O . LEU A 1 321 ? 7.078 4.941 -18.415 1.00 97.19 321 LEU A O 1
ATOM 2578 N N . GLU A 1 322 ? 5.115 3.966 -17.837 1.00 96.69 322 GLU A N 1
ATOM 2579 C CA . GLU A 1 322 ? 4.081 4.910 -18.280 1.00 96.69 322 GLU A CA 1
ATOM 2580 C C . GLU A 1 322 ? 3.962 5.077 -19.782 1.00 96.69 322 GLU A C 1
ATOM 2582 O O . GLU A 1 322 ? 2.870 4.947 -20.322 1.00 96.69 322 GLU A O 1
ATOM 2587 N N . SER A 1 323 ? 5.070 5.332 -20.470 1.00 97.44 323 SER A N 1
ATOM 2588 C CA . SER A 1 323 ? 5.088 5.511 -21.915 1.00 97.44 323 SER A CA 1
ATOM 2589 C C . SER A 1 323 ? 6.476 5.205 -22.484 1.00 97.44 323 SER A C 1
ATOM 2591 O O . SER A 1 323 ? 7.483 5.568 -21.871 1.00 97.44 323 SER A O 1
ATOM 2593 N N . PRO A 1 324 ? 6.575 4.568 -23.665 1.00 96.75 324 PRO A N 1
ATOM 2594 C CA . PRO A 1 324 ? 7.834 4.477 -24.399 1.00 96.75 324 PRO A CA 1
ATOM 2595 C C . PRO A 1 324 ? 8.221 5.807 -25.078 1.00 96.75 324 PRO A C 1
ATOM 2597 O O . PRO A 1 324 ? 9.357 5.951 -25.536 1.00 96.75 324 PRO A O 1
ATOM 2600 N N . ASP A 1 325 ? 7.304 6.779 -25.161 1.00 97.44 325 ASP A N 1
ATOM 2601 C CA . ASP A 1 325 ? 7.529 8.065 -25.818 1.00 97.44 325 ASP A CA 1
ATOM 2602 C C . ASP A 1 325 ? 8.129 9.099 -24.848 1.00 97.44 325 ASP A C 1
ATOM 2604 O O . ASP A 1 325 ? 7.571 9.423 -23.798 1.00 97.44 325 ASP A O 1
ATOM 2608 N N . LYS A 1 326 ? 9.300 9.644 -25.200 1.00 96.25 326 LYS A N 1
ATOM 2609 C CA . LYS A 1 326 ? 10.035 10.570 -24.327 1.00 96.25 326 LYS A CA 1
ATOM 2610 C C . LYS A 1 326 ? 9.344 11.916 -24.145 1.00 96.25 326 LYS A C 1
ATOM 2612 O O . LYS A 1 326 ? 9.584 12.548 -23.117 1.00 96.25 326 LYS A O 1
ATOM 2617 N N . GLU A 1 327 ? 8.559 12.392 -25.108 1.00 96.25 327 GLU A N 1
ATOM 2618 C CA . GLU A 1 327 ? 7.841 13.661 -24.938 1.00 96.25 327 GLU A CA 1
ATOM 2619 C C . GLU A 1 327 ? 6.687 13.492 -23.946 1.00 96.25 327 GLU A C 1
ATOM 2621 O O . GLU A 1 327 ? 6.571 14.294 -23.020 1.00 96.25 327 GLU A O 1
ATOM 2626 N N . VAL A 1 328 ? 5.948 12.382 -24.040 1.00 96.75 328 VAL A N 1
ATOM 2627 C CA . VAL A 1 328 ? 4.904 12.011 -23.068 1.00 96.75 328 VAL A CA 1
ATOM 2628 C C . VAL A 1 328 ? 5.489 11.867 -21.658 1.00 96.75 328 VAL A C 1
ATOM 2630 O O . VAL A 1 328 ? 4.979 12.431 -20.694 1.00 96.75 328 VAL A O 1
ATOM 2633 N N . LEU A 1 329 ? 6.627 11.181 -21.513 1.00 97.00 329 LEU A N 1
ATOM 2634 C CA . LEU A 1 329 ? 7.287 11.050 -20.208 1.00 97.00 329 LEU A CA 1
ATOM 2635 C C . LEU A 1 329 ? 7.720 12.394 -19.610 1.00 97.00 329 LEU A C 1
ATOM 2637 O O . LEU A 1 329 ? 7.662 12.570 -18.390 1.00 97.00 329 LEU A O 1
ATOM 2641 N N . ARG A 1 330 ? 8.177 13.339 -20.445 1.00 96.75 330 ARG A N 1
ATOM 2642 C CA . ARG A 1 330 ? 8.528 14.690 -19.984 1.00 96.75 330 ARG A CA 1
ATOM 2643 C C . ARG A 1 330 ? 7.294 15.444 -19.508 1.00 96.75 330 ARG A C 1
ATOM 2645 O O . ARG A 1 330 ? 7.382 16.084 -18.464 1.00 96.75 330 ARG A O 1
ATOM 2652 N N . SER A 1 331 ? 6.173 15.354 -20.225 1.00 95.25 331 SER A N 1
ATOM 2653 C CA . SER A 1 331 ? 4.931 16.019 -19.815 1.00 95.25 331 SER A CA 1
ATOM 2654 C C . SER A 1 331 ? 4.259 15.391 -18.605 1.00 95.25 331 SER A C 1
ATOM 2656 O O . SER A 1 331 ? 3.444 16.048 -17.981 1.00 95.25 331 SER A O 1
ATOM 2658 N N . MET A 1 332 ? 4.603 14.152 -18.257 1.00 94.75 332 MET A N 1
ATOM 2659 C CA . MET A 1 332 ? 4.181 13.507 -17.010 1.00 94.75 332 MET A CA 1
ATOM 2660 C C . MET A 1 332 ? 5.111 13.804 -15.816 1.00 94.75 332 MET A C 1
ATOM 2662 O O . MET A 1 332 ? 4.924 13.251 -14.730 1.00 94.75 332 MET A O 1
ATOM 2666 N N . GLY A 1 333 ? 6.188 14.573 -16.012 1.00 94.75 333 GLY A N 1
ATOM 2667 C CA . GLY A 1 333 ? 7.197 14.814 -14.975 1.00 94.75 333 GLY A CA 1
ATOM 2668 C C . GLY A 1 333 ? 8.086 13.599 -14.661 1.00 94.75 333 GLY A C 1
ATOM 2669 O O . GLY A 1 333 ? 8.890 13.631 -13.723 1.00 94.75 333 GLY A O 1
ATOM 2670 N N . LYS A 1 334 ? 8.031 12.524 -15.463 1.00 95.56 334 LYS A N 1
ATOM 2671 C CA . LYS A 1 334 ? 8.742 11.257 -15.214 1.00 95.56 334 LYS A CA 1
ATOM 2672 C C . LYS A 1 334 ? 10.194 11.285 -15.695 1.00 95.56 334 LYS A C 1
ATOM 2674 O O . LYS A 1 334 ? 10.682 10.441 -16.449 1.00 95.56 334 LYS A O 1
ATOM 2679 N N . MET A 1 335 ? 10.933 12.285 -15.221 1.00 95.75 335 MET A N 1
ATOM 2680 C CA . MET A 1 335 ? 12.275 12.621 -15.703 1.00 95.75 335 MET A CA 1
ATOM 2681 C C . MET A 1 335 ? 13.317 11.520 -15.492 1.00 95.75 335 MET A C 1
ATOM 2683 O O . MET A 1 335 ? 14.322 11.495 -16.202 1.00 95.75 335 MET A O 1
ATOM 2687 N N . HIS A 1 336 ? 13.124 10.624 -14.523 1.00 94.81 336 HIS A N 1
ATOM 2688 C CA . HIS A 1 336 ? 14.020 9.486 -14.317 1.00 94.81 336 HIS A CA 1
ATOM 2689 C C . HIS A 1 336 ? 13.924 8.460 -15.460 1.00 94.81 336 HIS A C 1
ATOM 2691 O O . HIS A 1 336 ? 14.959 7.927 -15.853 1.00 94.81 336 HIS A O 1
ATOM 2697 N N . ASN A 1 337 ? 12.747 8.287 -16.075 1.00 96.69 337 ASN A N 1
ATOM 2698 C CA . ASN A 1 337 ? 12.567 7.442 -17.262 1.00 96.69 337 ASN A CA 1
ATOM 2699 C C . ASN A 1 337 ? 13.136 8.103 -18.525 1.00 96.69 337 ASN A C 1
ATOM 2701 O O . ASN A 1 337 ? 13.810 7.453 -19.317 1.00 96.69 337 ASN A O 1
ATOM 2705 N N . VAL A 1 338 ? 12.957 9.421 -18.679 1.00 96.69 338 VAL A N 1
ATOM 2706 C CA . VAL A 1 338 ? 13.489 10.191 -19.827 1.00 96.69 338 VAL A CA 1
ATOM 2707 C C . VAL A 1 338 ? 15.015 10.061 -19.957 1.00 96.69 338 VAL A C 1
ATOM 2709 O O . VAL A 1 338 ? 15.560 10.073 -21.066 1.00 96.69 338 VAL A O 1
ATOM 2712 N N . LYS A 1 339 ? 15.710 9.963 -18.816 1.00 95.69 339 LYS A N 1
ATOM 2713 C CA . LYS A 1 339 ? 17.177 9.962 -18.711 1.00 95.69 339 LYS A CA 1
ATOM 2714 C C . LYS A 1 339 ? 17.839 8.640 -19.096 1.00 95.69 339 LYS A C 1
ATOM 2716 O O . LYS A 1 339 ? 19.061 8.619 -19.216 1.00 95.69 339 LYS A O 1
ATOM 2721 N N . VAL A 1 340 ? 17.078 7.565 -19.274 1.00 96.12 340 VAL A N 1
ATOM 2722 C CA . VAL A 1 340 ? 17.621 6.234 -19.567 1.00 96.12 340 VAL A CA 1
ATOM 2723 C C . VAL A 1 340 ? 17.120 5.710 -20.913 1.00 96.12 340 VAL A C 1
ATOM 2725 O O . VAL A 1 340 ? 16.213 6.273 -21.531 1.00 96.12 340 VAL A O 1
ATOM 2728 N N . ASN A 1 341 ? 17.739 4.634 -21.396 1.00 97.50 341 ASN A N 1
AT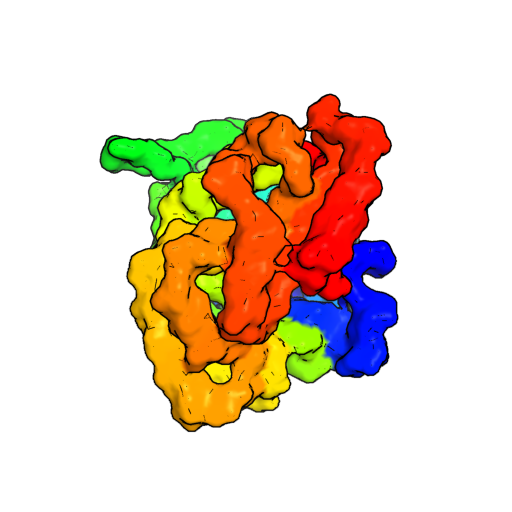OM 2729 C CA . ASN A 1 341 ? 17.145 3.810 -22.441 1.00 97.50 341 ASN A CA 1
ATOM 2730 C C . ASN A 1 341 ? 16.274 2.748 -21.761 1.00 97.50 341 ASN A C 1
ATOM 2732 O O . ASN A 1 341 ? 16.809 1.799 -21.195 1.00 97.50 341 ASN A O 1
ATOM 2736 N N . LEU A 1 342 ? 14.948 2.916 -21.818 1.00 97.81 342 LEU A N 1
ATOM 2737 C CA . LEU A 1 342 ? 14.003 2.009 -21.163 1.00 97.81 342 LEU A CA 1
ATOM 2738 C C . LEU A 1 342 ? 14.197 0.550 -21.593 1.00 97.81 342 LEU A C 1
ATOM 2740 O O . LEU A 1 342 ? 14.189 -0.332 -20.741 1.00 97.81 342 LEU A O 1
ATOM 2744 N N . LEU A 1 343 ? 14.423 0.295 -22.885 1.00 98.12 343 LEU A N 1
ATOM 2745 C CA . LEU A 1 343 ? 14.579 -1.063 -23.407 1.00 98.12 343 LEU A CA 1
ATOM 2746 C C . LEU A 1 343 ? 15.823 -1.748 -22.827 1.00 98.12 343 LEU A C 1
ATOM 2748 O O . LEU A 1 343 ? 15.749 -2.883 -22.358 1.00 98.12 343 LEU A O 1
ATOM 2752 N N . ASP A 1 344 ? 16.959 -1.047 -22.831 1.00 98.38 344 ASP A N 1
ATOM 2753 C CA . ASP A 1 344 ? 18.212 -1.580 -22.285 1.00 98.38 344 ASP A CA 1
ATOM 2754 C C . ASP A 1 344 ? 18.117 -1.760 -20.766 1.00 98.38 344 ASP A C 1
ATOM 2756 O O . ASP A 1 344 ? 18.604 -2.753 -20.229 1.00 98.38 344 ASP A O 1
ATOM 2760 N N . SER A 1 345 ? 17.460 -0.827 -20.069 1.00 98.50 345 SER A N 1
ATOM 2761 C CA . SER A 1 345 ? 17.243 -0.908 -18.624 1.00 98.50 345 SER A CA 1
ATOM 2762 C C . SER A 1 345 ? 16.382 -2.112 -18.237 1.00 98.50 345 SER A C 1
ATOM 2764 O O . SER A 1 345 ? 16.771 -2.852 -17.336 1.00 98.50 345 SER A O 1
ATOM 2766 N N . VAL A 1 346 ? 15.269 -2.354 -18.941 1.00 98.62 346 VAL A N 1
ATOM 2767 C CA . VAL A 1 346 ? 14.405 -3.526 -18.708 1.00 98.62 346 VAL A CA 1
ATOM 2768 C C . VAL A 1 346 ? 15.183 -4.822 -18.937 1.00 98.62 346 VAL A C 1
ATOM 2770 O O . VAL A 1 346 ? 15.236 -5.672 -18.050 1.00 98.62 346 VAL A O 1
ATOM 2773 N N . ARG A 1 347 ? 15.880 -4.944 -20.075 1.00 98.38 347 ARG A N 1
ATOM 2774 C CA . ARG A 1 347 ? 16.693 -6.133 -20.387 1.00 98.38 347 ARG A CA 1
ATOM 2775 C C . ARG A 1 347 ? 17.800 -6.368 -19.370 1.00 98.38 347 ARG A C 1
ATOM 2777 O O . ARG A 1 347 ? 18.095 -7.511 -19.022 1.00 98.38 347 ARG A O 1
ATOM 2784 N N . LYS A 1 348 ? 18.420 -5.292 -18.879 1.00 98.62 348 LYS A N 1
ATOM 2785 C CA . LYS A 1 348 ? 19.445 -5.396 -17.846 1.00 98.62 348 LYS A CA 1
ATOM 2786 C C . LYS A 1 348 ? 18.852 -5.968 -16.565 1.00 98.62 348 LYS A C 1
ATOM 2788 O O . LYS A 1 348 ? 19.414 -6.926 -16.058 1.00 98.62 348 LYS A O 1
ATOM 2793 N N . ILE A 1 349 ? 17.712 -5.472 -16.093 1.00 98.62 349 ILE A N 1
ATOM 2794 C CA . ILE A 1 349 ? 17.046 -6.004 -14.890 1.00 98.62 349 ILE A CA 1
ATOM 2795 C C . ILE A 1 349 ? 16.693 -7.487 -15.067 1.00 98.62 349 ILE A C 1
ATOM 2797 O O . ILE A 1 349 ? 17.039 -8.304 -14.213 1.00 98.62 349 ILE A O 1
ATOM 2801 N N . GLN A 1 350 ? 16.122 -7.855 -16.217 1.00 98.50 350 GLN A N 1
ATOM 2802 C CA . GLN A 1 350 ? 15.808 -9.248 -16.552 1.00 98.50 350 GLN A CA 1
ATOM 2803 C C . GLN A 1 350 ? 17.039 -10.163 -16.541 1.00 98.50 350 GLN A C 1
ATOM 2805 O O . GLN A 1 350 ? 16.955 -11.307 -16.099 1.00 98.50 350 GLN A O 1
ATOM 2810 N N . SER A 1 351 ? 18.214 -9.667 -16.950 1.00 98.25 351 SER A N 1
ATOM 2811 C CA . SER A 1 351 ? 19.461 -10.446 -16.909 1.00 98.25 351 SER A CA 1
ATOM 2812 C C . SER A 1 351 ? 19.933 -10.815 -15.492 1.00 98.25 351 SER A C 1
ATOM 2814 O O . SER A 1 351 ? 20.756 -11.718 -15.347 1.00 98.25 351 SER A O 1
ATOM 2816 N N . TYR A 1 352 ? 19.388 -10.174 -14.449 1.00 98.38 352 TYR A N 1
ATOM 2817 C CA . TYR A 1 352 ? 19.624 -10.534 -13.045 1.00 98.38 352 TYR A CA 1
ATOM 2818 C C . TYR A 1 352 ? 18.580 -11.520 -12.498 1.00 98.38 352 TYR A C 1
ATOM 2820 O O . TYR A 1 352 ? 18.624 -11.844 -11.314 1.00 98.38 352 TYR A O 1
ATOM 2828 N N . GLY A 1 353 ? 17.693 -12.047 -13.349 1.00 96.38 353 GLY A N 1
ATOM 2829 C CA . GLY A 1 353 ? 16.728 -13.088 -12.987 1.00 96.38 353 GLY A CA 1
ATOM 2830 C C . GLY A 1 353 ? 15.402 -12.569 -12.433 1.00 96.38 353 GLY A C 1
ATOM 2831 O O . GLY A 1 353 ? 14.644 -13.359 -11.886 1.00 96.38 353 GLY A O 1
ATOM 2832 N N . MET A 1 354 ? 15.121 -11.270 -12.576 1.00 98.31 354 MET A N 1
ATOM 2833 C CA . MET A 1 354 ? 13.846 -10.670 -12.176 1.00 98.31 354 MET A CA 1
ATOM 2834 C C . MET A 1 354 ? 12.952 -10.450 -13.397 1.00 98.31 354 MET A C 1
ATOM 2836 O O . MET A 1 354 ? 13.348 -9.773 -14.348 1.00 98.31 354 MET A O 1
ATOM 2840 N N . GLU A 1 355 ? 11.731 -10.975 -13.364 1.00 98.31 355 GLU A N 1
ATOM 2841 C CA . GLU A 1 355 ? 10.689 -10.591 -14.312 1.00 98.31 355 GLU A CA 1
ATOM 2842 C C . GLU A 1 355 ? 10.394 -9.088 -14.187 1.00 98.31 355 GLU A C 1
ATOM 2844 O O . GLU A 1 355 ? 10.368 -8.537 -13.087 1.00 98.31 355 GLU A O 1
ATOM 2849 N N . VAL A 1 356 ? 10.150 -8.419 -15.316 1.00 98.31 356 VAL A N 1
ATOM 2850 C CA . VAL A 1 356 ? 9.680 -7.030 -15.331 1.00 98.31 356 VAL A CA 1
ATOM 2851 C C . VAL A 1 356 ? 8.235 -7.011 -15.803 1.00 98.31 356 VAL A C 1
ATOM 2853 O O . VAL A 1 356 ? 7.968 -7.235 -16.984 1.00 98.31 356 VAL A O 1
ATOM 2856 N N . SER A 1 357 ? 7.325 -6.705 -14.883 1.00 97.06 357 SER A N 1
ATOM 2857 C CA . SER A 1 357 ? 5.959 -6.293 -15.208 1.00 97.06 357 SER A CA 1
ATOM 2858 C C . SER A 1 357 ? 5.926 -4.775 -15.379 1.00 97.06 357 SER A C 1
ATOM 2860 O O . SER A 1 357 ? 6.631 -4.060 -14.667 1.00 97.06 357 SER A O 1
ATOM 2862 N N . ALA A 1 358 ? 5.135 -4.258 -16.318 1.00 96.25 358 ALA A N 1
ATOM 2863 C CA . ALA A 1 358 ? 5.144 -2.829 -16.634 1.00 96.25 358 ALA A CA 1
ATOM 2864 C C . ALA A 1 358 ? 3.774 -2.168 -16.481 1.00 96.25 358 ALA A C 1
ATOM 2866 O O . ALA A 1 358 ? 2.773 -2.690 -16.960 1.00 96.25 358 ALA A O 1
ATOM 2867 N N . GLY A 1 359 ? 3.753 -0.985 -15.873 1.00 96.19 359 GLY A N 1
ATOM 2868 C CA . GLY A 1 359 ? 2.631 -0.053 -15.913 1.00 96.19 359 GLY A CA 1
ATOM 2869 C C . GLY A 1 359 ? 2.770 0.928 -17.075 1.00 96.19 359 GLY A C 1
ATOM 2870 O O . GLY A 1 359 ? 3.851 1.481 -17.295 1.00 96.19 359 GLY A O 1
ATOM 2871 N N . PHE A 1 360 ? 1.675 1.146 -17.795 1.00 96.75 360 PHE A N 1
ATOM 2872 C CA . PHE A 1 360 ? 1.511 2.141 -18.848 1.00 96.75 360 PHE A CA 1
ATOM 2873 C C . PHE A 1 360 ? 0.270 2.992 -18.583 1.00 96.75 360 PHE A C 1
ATOM 2875 O O . PHE A 1 360 ? -0.736 2.511 -18.046 1.00 96.75 360 PHE A O 1
ATOM 2882 N N . ILE A 1 361 ? 0.328 4.251 -19.009 1.00 95.81 361 ILE A N 1
ATOM 2883 C CA . ILE A 1 361 ? -0.772 5.206 -18.902 1.00 95.81 361 ILE A CA 1
ATOM 2884 C C . ILE A 1 361 ? -1.067 5.755 -20.295 1.00 95.81 361 ILE A C 1
ATOM 2886 O O . ILE A 1 361 ? -0.178 6.284 -20.955 1.00 95.81 361 ILE A O 1
ATOM 2890 N N . ILE A 1 362 ? -2.326 5.653 -20.712 1.00 95.44 362 ILE A N 1
ATOM 2891 C CA . ILE A 1 362 ? -2.860 6.264 -21.933 1.00 95.44 362 ILE A CA 1
ATOM 2892 C C . ILE A 1 362 ? -3.845 7.386 -21.589 1.00 95.44 362 ILE A C 1
ATOM 2894 O O . ILE A 1 362 ? -4.506 7.353 -20.550 1.00 95.44 362 ILE A O 1
ATOM 2898 N N . GLY A 1 363 ? -3.990 8.359 -22.482 1.00 93.75 363 GLY A N 1
ATOM 2899 C CA . GLY A 1 363 ? -4.854 9.526 -22.303 1.00 93.75 363 GLY A CA 1
ATOM 2900 C C . GLY A 1 363 ? -4.112 10.777 -21.834 1.00 93.75 363 GLY A C 1
ATOM 2901 O O . GLY A 1 363 ? -4.742 11.674 -21.280 1.00 93.75 363 GLY A O 1
ATOM 2902 N N . ASN A 1 364 ? -2.792 10.849 -22.027 1.00 94.00 364 ASN A N 1
ATOM 2903 C CA . ASN A 1 364 ? -2.053 12.097 -21.861 1.00 94.00 364 ASN A CA 1
ATOM 2904 C C . ASN A 1 364 ? -2.327 13.036 -23.044 1.00 94.00 364 ASN A C 1
ATOM 2906 O O . ASN A 1 364 ? -2.420 12.584 -24.182 1.00 94.00 364 ASN A O 1
ATOM 2910 N N . ASP A 1 365 ? -2.372 14.348 -22.802 1.00 92.31 365 ASP A N 1
ATOM 2911 C CA . ASP A 1 365 ? -2.599 15.344 -23.863 1.00 92.31 365 ASP A CA 1
ATOM 2912 C C . ASP A 1 365 ? -1.549 15.287 -24.988 1.00 92.31 365 ASP A C 1
ATOM 2914 O O . ASP A 1 365 ? -1.822 15.696 -26.116 1.00 92.31 365 ASP A O 1
ATOM 2918 N N . ASN A 1 366 ? -0.351 14.772 -24.688 1.00 94.56 366 ASN A N 1
ATOM 2919 C CA . ASN A 1 366 ? 0.734 14.611 -25.654 1.00 94.56 366 ASN A CA 1
ATOM 2920 C C . ASN A 1 366 ? 0.831 13.201 -26.248 1.00 94.56 366 ASN A C 1
ATOM 2922 O O . ASN A 1 366 ? 1.786 12.935 -26.981 1.00 94.56 366 ASN A O 1
ATOM 2926 N N . ASP A 1 367 ? -0.105 12.298 -25.942 1.00 96.38 367 ASP A N 1
ATOM 2927 C CA . ASP A 1 367 ? -0.093 10.965 -26.535 1.00 96.38 367 ASP A CA 1
ATOM 2928 C C . ASP A 1 367 ? -0.243 11.068 -28.060 1.00 96.38 367 ASP A C 1
ATOM 2930 O O . ASP A 1 367 ? -1.223 11.631 -28.563 1.00 96.38 367 ASP A O 1
ATOM 2934 N N . PRO A 1 368 ? 0.713 10.529 -28.837 1.00 96.19 368 PRO A N 1
ATOM 2935 C CA . PRO A 1 368 ? 0.568 10.487 -30.278 1.00 96.19 368 PRO A CA 1
ATOM 2936 C C . PRO A 1 368 ? -0.528 9.478 -30.672 1.00 96.19 368 PRO A C 1
ATOM 2938 O O . PRO A 1 368 ? -0.784 8.522 -29.936 1.00 96.19 368 PRO A O 1
ATOM 2941 N N . PRO A 1 369 ? -1.146 9.617 -31.862 1.00 96.12 369 PRO A N 1
ATOM 2942 C CA . PRO A 1 369 ? -2.196 8.697 -32.310 1.00 96.12 369 PRO A CA 1
ATOM 2943 C C . PRO A 1 369 ? -1.776 7.218 -32.366 1.00 96.12 369 PRO A C 1
ATOM 2945 O O . PRO A 1 369 ? -2.635 6.344 -32.323 1.00 96.12 369 PRO A O 1
ATOM 2948 N N . ASP A 1 370 ? -0.472 6.944 -32.467 1.00 97.06 370 ASP A N 1
ATOM 2949 C CA . ASP A 1 370 ? 0.135 5.611 -32.534 1.00 97.06 370 ASP A CA 1
ATOM 2950 C C . ASP A 1 370 ? 0.674 5.109 -31.178 1.00 97.06 370 ASP A C 1
ATOM 2952 O O . ASP A 1 370 ? 1.440 4.145 -31.133 1.00 97.06 370 ASP A O 1
ATOM 2956 N N . ILE A 1 371 ? 0.309 5.744 -30.054 1.00 97.25 371 ILE A N 1
ATOM 2957 C CA . ILE A 1 371 ? 0.876 5.410 -28.738 1.00 97.25 371 ILE A CA 1
ATOM 2958 C C . ILE A 1 371 ? 0.660 3.944 -28.343 1.00 97.25 371 ILE A C 1
ATOM 2960 O O . ILE A 1 371 ? 1.569 3.309 -27.809 1.00 97.25 371 ILE A O 1
ATOM 2964 N N . CYS A 1 372 ? -0.509 3.380 -28.652 1.00 96.62 372 CYS A N 1
ATOM 2965 C CA . CYS A 1 372 ? -0.822 1.984 -28.352 1.00 96.62 372 CYS A CA 1
ATOM 2966 C C . CYS A 1 372 ? 0.083 1.018 -29.130 1.00 96.62 372 CYS A C 1
ATOM 2968 O O . CYS A 1 372 ? 0.565 0.043 -28.553 1.00 96.62 372 CYS A O 1
ATOM 2970 N N . ASP A 1 373 ? 0.366 1.314 -30.404 1.00 97.81 373 ASP A N 1
ATOM 2971 C CA . ASP A 1 373 ? 1.272 0.512 -31.233 1.00 97.81 373 ASP A CA 1
ATOM 2972 C C . ASP A 1 373 ? 2.704 0.596 -30.689 1.00 97.81 373 ASP A C 1
ATOM 2974 O O . ASP A 1 373 ? 3.371 -0.422 -30.514 1.00 97.81 373 ASP A O 1
ATOM 2978 N N . LYS A 1 374 ? 3.148 1.797 -30.293 1.00 97.75 374 LYS A N 1
ATOM 2979 C CA . LYS A 1 374 ? 4.455 1.992 -29.645 1.00 97.75 374 LYS A CA 1
ATOM 2980 C C . LYS A 1 374 ? 4.584 1.206 -28.340 1.00 97.75 374 LYS A C 1
ATOM 2982 O O . LYS A 1 374 ? 5.642 0.637 -28.076 1.00 97.75 374 LYS A O 1
ATOM 2987 N N . MET A 1 375 ? 3.541 1.187 -27.506 1.00 97.69 375 MET A N 1
ATOM 2988 C CA . MET A 1 375 ? 3.520 0.403 -26.265 1.00 97.69 375 MET A CA 1
ATOM 2989 C C . MET A 1 375 ? 3.584 -1.099 -26.555 1.00 97.69 375 MET A C 1
ATOM 2991 O O . MET A 1 375 ? 4.362 -1.807 -25.912 1.00 97.69 375 MET A O 1
ATOM 2995 N N . PHE A 1 376 ? 2.815 -1.576 -27.538 1.00 97.19 376 PHE A N 1
ATOM 2996 C CA . PHE A 1 376 ? 2.829 -2.972 -27.974 1.00 97.19 376 PHE A CA 1
ATOM 2997 C C . PHE A 1 376 ? 4.220 -3.396 -28.462 1.00 97.19 376 PHE A C 1
ATOM 2999 O O . PHE A 1 376 ? 4.793 -4.356 -27.938 1.00 97.19 376 PHE A O 1
ATOM 3006 N N . ASP A 1 377 ? 4.804 -2.641 -29.394 1.00 98.12 377 ASP A N 1
ATOM 3007 C CA . ASP A 1 377 ? 6.134 -2.913 -29.944 1.00 98.12 377 ASP A CA 1
ATOM 3008 C C . ASP A 1 377 ? 7.212 -2.883 -28.856 1.00 98.12 377 ASP A C 1
ATOM 3010 O O . ASP A 1 377 ? 8.112 -3.730 -28.837 1.00 98.12 377 ASP A O 1
ATOM 3014 N N . PHE A 1 378 ? 7.109 -1.944 -27.910 1.00 98.19 378 PHE A N 1
ATOM 3015 C CA . PHE A 1 378 ? 8.016 -1.875 -26.771 1.00 98.19 378 PHE A CA 1
ATOM 3016 C C . PHE A 1 378 ? 7.919 -3.125 -25.889 1.00 98.19 378 PHE A C 1
ATOM 3018 O O . PHE A 1 378 ? 8.953 -3.716 -25.577 1.00 98.19 378 PHE A O 1
ATOM 3025 N N . CYS A 1 379 ? 6.708 -3.561 -25.518 1.00 97.88 379 CYS A N 1
ATOM 3026 C CA . CYS A 1 379 ? 6.512 -4.766 -24.702 1.00 97.88 379 CYS A CA 1
ATOM 3027 C C . CYS A 1 379 ? 7.111 -6.005 -25.377 1.00 97.88 379 CYS A C 1
ATOM 3029 O O . CYS A 1 379 ? 7.838 -6.765 -24.734 1.00 97.88 379 CYS A O 1
ATOM 3031 N N . GLN A 1 380 ? 6.879 -6.160 -26.684 1.00 97.69 380 GLN A N 1
ATOM 3032 C CA . GLN A 1 380 ? 7.421 -7.263 -27.478 1.00 97.69 380 GLN A CA 1
ATOM 3033 C C . GLN A 1 380 ? 8.952 -7.223 -27.539 1.00 97.69 380 GLN A C 1
ATOM 3035 O O . GLN A 1 380 ? 9.615 -8.237 -27.323 1.00 97.69 380 GLN A O 1
ATOM 3040 N N . ALA A 1 381 ? 9.539 -6.051 -27.796 1.00 98.06 381 ALA A N 1
ATOM 3041 C CA . ALA A 1 381 ? 10.989 -5.895 -27.875 1.00 98.06 381 ALA A CA 1
ATOM 3042 C C . ALA A 1 381 ? 11.683 -6.092 -26.517 1.00 98.06 381 ALA A C 1
ATOM 3044 O O . ALA A 1 381 ? 12.800 -6.623 -26.463 1.00 98.06 381 ALA A O 1
ATOM 3045 N N . ALA A 1 382 ? 11.046 -5.647 -25.433 1.00 97.44 382 ALA A N 1
ATOM 3046 C CA . ALA A 1 382 ? 11.554 -5.737 -24.069 1.00 97.44 382 ALA A CA 1
ATOM 3047 C C . ALA A 1 382 ? 11.284 -7.096 -23.406 1.00 97.44 382 ALA A C 1
ATOM 3049 O O . ALA A 1 382 ? 11.864 -7.376 -22.362 1.00 97.44 382 ALA A O 1
ATOM 3050 N N . GLY A 1 383 ? 10.430 -7.941 -23.992 1.00 96.81 383 GLY A N 1
ATOM 3051 C CA . GLY A 1 383 ? 10.042 -9.217 -23.396 1.00 96.81 383 GLY A CA 1
ATOM 3052 C C . GLY A 1 383 ? 9.273 -9.038 -22.087 1.00 96.81 383 GLY A C 1
ATOM 3053 O O . GLY A 1 383 ? 9.549 -9.745 -21.125 1.00 96.81 383 GLY A O 1
ATOM 3054 N N . ILE A 1 384 ? 8.364 -8.060 -22.028 1.00 97.62 384 ILE A N 1
ATOM 3055 C CA . ILE A 1 384 ? 7.505 -7.813 -20.862 1.00 97.62 384 ILE A CA 1
ATOM 3056 C C . ILE A 1 384 ? 6.310 -8.778 -20.932 1.00 97.62 384 ILE A C 1
ATOM 3058 O O . ILE A 1 384 ? 5.492 -8.638 -21.844 1.00 97.62 384 ILE A O 1
ATOM 3062 N N . PRO A 1 385 ? 6.188 -9.754 -20.011 1.00 93.44 385 PRO A N 1
ATOM 3063 C CA . PRO A 1 385 ? 5.125 -10.758 -20.069 1.00 93.44 385 PRO A CA 1
ATOM 3064 C C . PRO A 1 385 ? 3.779 -10.231 -19.559 1.00 93.44 385 PRO A C 1
ATOM 3066 O O . PRO A 1 385 ? 2.732 -10.693 -20.009 1.00 93.44 385 PRO A O 1
ATOM 3069 N N . MET A 1 386 ? 3.798 -9.257 -18.644 1.00 93.06 386 MET A N 1
ATOM 3070 C CA . MET A 1 386 ? 2.603 -8.639 -18.081 1.00 93.06 386 MET A CA 1
ATOM 3071 C C . MET A 1 386 ? 2.714 -7.116 -18.156 1.00 93.06 386 MET A C 1
ATOM 3073 O O . MET A 1 386 ? 3.603 -6.501 -17.565 1.00 93.06 386 MET A O 1
ATOM 3077 N N . ALA A 1 387 ? 1.794 -6.509 -18.903 1.00 93.56 387 ALA A N 1
ATOM 3078 C CA . ALA A 1 387 ? 1.677 -5.067 -19.045 1.00 93.56 387 ALA A CA 1
ATOM 3079 C C . ALA A 1 387 ? 0.299 -4.614 -18.555 1.00 93.56 387 ALA A C 1
ATOM 3081 O O . ALA A 1 387 ? -0.735 -5.030 -19.081 1.00 93.56 387 ALA A O 1
ATOM 3082 N N . MET A 1 388 ? 0.291 -3.748 -17.550 1.00 91.94 388 MET A N 1
ATOM 3083 C CA . MET A 1 388 ? -0.893 -3.060 -17.071 1.00 91.94 388 MET A CA 1
ATOM 3084 C C . MET A 1 388 ? -1.036 -1.749 -17.836 1.00 91.94 388 MET A C 1
ATOM 3086 O O . MET A 1 388 ? -0.210 -0.856 -17.686 1.00 91.94 388 MET A O 1
ATOM 3090 N N . VAL A 1 389 ? -2.096 -1.610 -18.630 1.00 93.25 389 VAL A N 1
ATOM 3091 C CA . VAL A 1 389 ? -2.408 -0.357 -19.331 1.00 93.25 389 VAL A CA 1
ATOM 3092 C C . VAL A 1 389 ? -3.604 0.296 -18.654 1.00 93.25 389 VAL A C 1
ATOM 3094 O O . VAL A 1 389 ? -4.686 -0.286 -18.584 1.00 93.25 389 VAL A O 1
ATOM 3097 N N . SER A 1 390 ? -3.402 1.501 -18.137 1.00 91.00 390 SER A N 1
ATOM 3098 C CA . SER A 1 390 ? -4.412 2.268 -17.413 1.00 91.00 390 SER A CA 1
ATOM 3099 C C . SER A 1 390 ? -4.749 3.566 -18.140 1.00 91.00 390 SER A C 1
ATOM 3101 O O . SER A 1 390 ? -3.942 4.104 -18.895 1.00 91.00 390 SER A O 1
ATOM 3103 N N . LEU A 1 391 ? -5.964 4.069 -17.927 1.00 91.50 391 LEU A N 1
ATOM 3104 C CA . LEU A 1 391 ? -6.347 5.406 -18.375 1.00 91.50 391 LEU A CA 1
ATOM 3105 C C . LEU A 1 391 ? -5.851 6.436 -17.360 1.00 91.50 391 LEU A C 1
ATOM 3107 O O . LEU A 1 391 ? -6.012 6.239 -16.151 1.00 91.50 391 LEU A O 1
ATOM 3111 N N . LEU A 1 392 ? -5.293 7.542 -17.853 1.00 91.06 392 LEU A N 1
ATOM 3112 C CA . LEU A 1 392 ? -4.904 8.675 -17.027 1.00 91.06 392 LEU A CA 1
ATOM 3113 C C . LEU A 1 392 ? -6.135 9.200 -16.285 1.00 91.06 392 LEU A C 1
ATOM 3115 O O . LEU A 1 392 ? -7.124 9.609 -16.891 1.00 91.06 392 LEU A O 1
ATOM 3119 N N . ASN A 1 393 ? -6.055 9.195 -14.960 1.00 85.75 393 ASN A N 1
ATOM 3120 C CA . ASN A 1 393 ? -7.070 9.766 -14.091 1.00 85.75 393 ASN A CA 1
ATOM 3121 C C . ASN A 1 393 ? -6.428 10.863 -13.250 1.00 85.75 393 ASN A C 1
ATOM 3123 O O . ASN A 1 393 ? -5.382 10.646 -12.641 1.00 85.75 393 ASN A O 1
ATOM 3127 N N . ALA A 1 394 ? -7.068 12.029 -13.193 1.00 82.06 394 ALA A N 1
ATOM 3128 C CA . ALA A 1 394 ? -6.649 13.089 -12.289 1.00 82.06 394 ALA A CA 1
ATOM 3129 C C . ALA A 1 394 ? -6.953 12.669 -10.846 1.00 82.06 394 ALA A C 1
ATOM 3131 O O . ALA A 1 394 ? -8.108 12.399 -10.502 1.00 82.06 394 ALA A O 1
ATOM 3132 N N . VAL A 1 395 ? -5.924 12.617 -10.004 1.00 77.56 395 VAL A N 1
ATOM 3133 C CA . VAL A 1 395 ? -6.063 12.243 -8.597 1.00 77.56 395 VAL A CA 1
ATOM 3134 C C . VAL A 1 395 ? -5.961 13.505 -7.745 1.00 77.56 395 VAL A C 1
ATOM 3136 O O . VAL A 1 395 ? -5.184 14.411 -8.019 1.00 77.56 395 VAL A O 1
ATOM 3139 N N . LYS A 1 396 ? -6.762 13.618 -6.686 1.00 74.88 396 LYS A N 1
ATOM 3140 C CA . LYS A 1 396 ? -6.677 14.777 -5.790 1.00 74.88 396 LYS A CA 1
ATOM 3141 C C . LYS A 1 396 ? -5.275 14.845 -5.166 1.00 74.88 396 LYS A C 1
ATOM 3143 O O . LYS A 1 396 ? -4.838 13.897 -4.511 1.00 74.88 396 LYS A O 1
ATOM 3148 N N . GLY A 1 397 ? -4.595 15.974 -5.363 1.00 67.50 397 GLY A N 1
ATOM 3149 C CA . GLY A 1 397 ? -3.250 16.227 -4.835 1.00 67.50 397 GLY A CA 1
ATOM 3150 C C . GLY A 1 397 ? -2.088 15.710 -5.693 1.00 67.50 397 GLY A C 1
ATOM 3151 O O . GLY A 1 397 ? -0.963 15.724 -5.185 1.00 67.50 397 GLY A O 1
ATOM 3152 N N . SER A 1 398 ? -2.358 15.244 -6.923 1.00 60.06 398 SER A N 1
ATOM 3153 C CA . SER A 1 398 ? -1.345 15.051 -7.973 1.00 60.06 398 SER A CA 1
ATOM 3154 C C . SER A 1 398 ? -1.013 16.358 -8.683 1.00 60.06 398 SER A C 1
ATOM 3156 O O . SER A 1 398 ? -1.966 17.154 -8.880 1.00 60.06 398 SER A O 1
#

Sequence (398 aa):
MERKKNILLVYPKIPQDTYWSFDRILHFVDKRSSTPPLGLITVAAMLPEDYNLRLVDMNVNHLMDWELNWADAVFTSSMVVQKDSLENVIKRANDTNVPIVAGGPYPTQYFDMIKGHVDHFVLGEAESGVLESFLRDLEKGEAKRVYSRNSIRSNREEKKIDQQMLDSLMRFFSNDSQDIQIAKVRPHMDESPIPRFDLLDMDAYASMAIQMSRGCPYSCDFCNESTLFGHAPRLKSAEKLVSELETILDAGYTGSVFIVDDNFVGNKNKVKNVLQKMKEFQQERGYLLDVYTEADITLANDEELMSLMRDAGFTMVFMGLESPDKEVLRSMGKMHNVKVNLLDSVRKIQSYGMEVSAGFIIGNDNDPPDICDKMFDFCQAAGIPMAMVSLLNAVKGS

Nearest PDB structures (foldseek):
  6fd2-assembly1_B  TM=7.426E-01  e=2.863E-18  Streptoalloteichus tenebrarius
  6q2q-assembly2_B  TM=7.588E-01  e=5.651E-06  Mus musculus
  4k37-assembly2_B  TM=6.796E-01  e=1.805E-04  Clostridium perfringens ATCC 13124
  4k38-assembly2_B  TM=6.723E-01  e=4.166E-04  Clostridium perfringens ATCC 13124
  4k36-assembly2_B  TM=6.462E-01  e=1.460E-03  Clostridium perfringens ATCC 13124

Radius of gyration: 21.41 Å; Cα contacts (8 Å, |Δi|>4): 761; chains: 1; bounding box: 54×48×68 Å

pLDDT: mean 91.61, std 11.41, range [38.97, 98.81]